Protein AF-A0A532CXR8-F1 (afdb_monomer)

Structure (mmCIF, N/CA/C/O backbone):
data_AF-A0A532CXR8-F1
#
_entry.id   AF-A0A532CXR8-F1
#
loop_
_atom_site.group_PDB
_atom_site.id
_atom_site.type_symbol
_atom_site.label_atom_id
_atom_site.label_alt_id
_atom_site.label_comp_id
_atom_site.label_asym_id
_atom_site.label_entity_id
_atom_site.label_seq_id
_atom_site.pdbx_PDB_ins_code
_atom_site.Cartn_x
_atom_site.Cartn_y
_atom_site.Cartn_z
_atom_site.occupancy
_atom_site.B_iso_or_equiv
_atom_site.auth_seq_id
_atom_site.auth_comp_id
_atom_site.auth_asym_id
_atom_site.auth_atom_id
_atom_site.pdbx_PDB_model_num
ATOM 1 N N . MET A 1 1 ? -16.259 17.378 -16.788 1.00 81.75 1 MET A N 1
ATOM 2 C CA . MET A 1 1 ? -14.872 17.497 -17.303 1.00 81.75 1 MET A CA 1
ATOM 3 C C . MET A 1 1 ? -14.613 16.271 -18.151 1.00 81.75 1 MET A C 1
ATOM 5 O O . MET A 1 1 ? -14.770 15.166 -17.649 1.00 81.75 1 MET A O 1
ATOM 9 N N . HIS A 1 2 ? -14.253 16.449 -19.417 1.00 90.25 2 HIS A N 1
ATOM 10 C CA . HIS A 1 2 ? -14.205 15.376 -20.407 1.00 90.25 2 HIS A CA 1
ATOM 11 C C . HIS A 1 2 ? -12.818 15.284 -21.037 1.00 90.25 2 HIS A C 1
ATOM 13 O 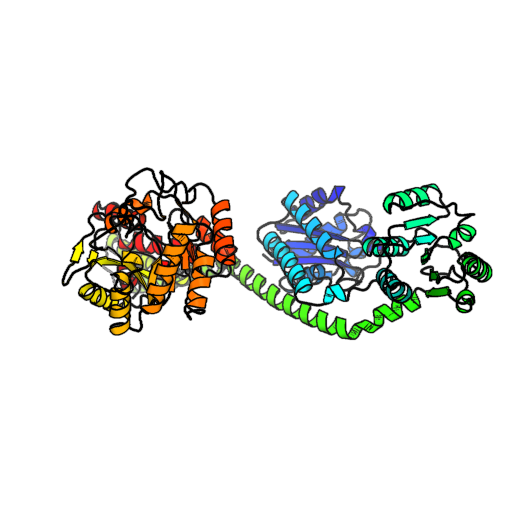O . HIS A 1 2 ? -12.171 16.301 -21.266 1.00 90.25 2 HIS A O 1
ATOM 19 N N . ILE A 1 3 ? -12.353 14.067 -21.313 1.00 95.44 3 ILE A N 1
ATOM 20 C CA . ILE A 1 3 ? -11.105 13.842 -22.049 1.00 95.44 3 ILE A CA 1
ATOM 21 C C . ILE A 1 3 ? -11.444 13.757 -23.531 1.00 95.44 3 ILE A C 1
ATOM 23 O O . ILE A 1 3 ? -12.342 13.004 -23.909 1.00 95.44 3 ILE A O 1
ATOM 27 N N . VAL A 1 4 ? -10.700 14.481 -24.358 1.00 97.00 4 VAL A N 1
ATOM 28 C CA . VAL A 1 4 ? -10.791 14.416 -25.817 1.00 97.00 4 VAL A CA 1
ATOM 29 C C . VAL A 1 4 ? -9.409 14.202 -26.419 1.00 97.00 4 VAL A C 1
ATOM 31 O O . VAL A 1 4 ? -8.397 14.628 -25.860 1.00 97.00 4 VAL A O 1
ATOM 34 N N . VAL A 1 5 ? -9.367 13.542 -27.571 1.00 97.00 5 VAL A N 1
ATOM 35 C CA . VAL A 1 5 ? -8.198 13.537 -28.452 1.00 97.00 5 VAL A CA 1
ATOM 36 C C . VAL A 1 5 ? -8.615 14.079 -29.803 1.00 97.00 5 VAL A C 1
ATOM 38 O O . VAL A 1 5 ? -9.642 13.661 -30.332 1.00 97.00 5 VAL A O 1
ATOM 41 N N . VAL A 1 6 ? -7.823 14.994 -30.352 1.00 95.19 6 VAL A N 1
ATOM 42 C CA . VAL A 1 6 ? -8.003 15.536 -31.702 1.00 95.19 6 VAL A CA 1
ATOM 43 C C . VAL A 1 6 ? -6.664 15.483 -32.409 1.00 95.19 6 VAL A C 1
ATOM 45 O O . VAL A 1 6 ? -5.645 15.903 -31.861 1.00 95.19 6 VAL A O 1
ATOM 48 N N . GLY A 1 7 ? -6.640 14.954 -33.622 1.00 92.69 7 GLY A N 1
ATOM 49 C CA . GLY A 1 7 ? -5.393 14.852 -34.355 1.00 92.69 7 GLY A CA 1
ATOM 50 C C . GLY A 1 7 ? -5.546 14.199 -35.706 1.00 92.69 7 GLY A C 1
ATOM 51 O O . GLY A 1 7 ? -6.644 13.968 -36.203 1.00 92.69 7 GLY A O 1
ATOM 52 N N . LEU A 1 8 ? -4.405 13.887 -36.300 1.00 90.62 8 LEU A N 1
ATOM 53 C CA . LEU A 1 8 ? -4.319 13.167 -37.557 1.00 90.62 8 LEU A CA 1
ATOM 54 C C . LEU A 1 8 ? -3.210 12.116 -37.500 1.00 90.62 8 LEU A C 1
ATOM 56 O O . LEU A 1 8 ? -2.293 12.173 -36.678 1.00 90.62 8 LEU A O 1
ATOM 60 N N . SER A 1 9 ? -3.300 11.115 -38.369 1.00 88.81 9 SER A N 1
ATOM 61 C CA . SER A 1 9 ? -2.325 10.026 -38.437 1.00 88.81 9 SER A CA 1
ATOM 62 C C . SER A 1 9 ? -2.045 9.623 -39.880 1.00 88.81 9 SER A C 1
ATOM 64 O O . SER A 1 9 ? -2.711 10.084 -40.803 1.00 88.81 9 SER A O 1
ATOM 66 N N . HIS A 1 10 ? -1.095 8.709 -40.081 1.00 81.25 10 HIS A N 1
ATOM 67 C CA . HIS A 1 10 ? -0.821 8.076 -41.377 1.00 81.25 10 HIS A CA 1
ATOM 68 C C . HIS A 1 10 ? -2.057 7.458 -42.049 1.00 81.25 10 HIS A C 1
ATOM 70 O O . HIS A 1 10 ? -2.032 7.233 -43.254 1.00 81.25 10 HIS A O 1
ATOM 76 N N . LYS A 1 11 ? -3.123 7.173 -41.287 1.00 83.75 11 LYS A N 1
ATOM 77 C CA . LYS A 1 11 ? -4.385 6.627 -41.802 1.00 83.75 11 LYS A CA 1
ATOM 78 C C . LYS A 1 11 ? -5.318 7.699 -42.366 1.00 83.75 11 LYS A C 1
ATOM 80 O O . LYS A 1 11 ? -6.135 7.381 -43.220 1.00 83.75 11 LYS A O 1
ATOM 85 N N . THR A 1 12 ? -5.231 8.936 -41.873 1.00 86.75 12 THR A N 1
ATOM 86 C CA . THR A 1 12 ? -6.191 10.011 -42.189 1.00 86.75 12 THR A CA 1
ATOM 87 C C . THR A 1 12 ? -5.581 11.152 -42.999 1.00 86.75 12 THR A C 1
ATOM 89 O O . THR A 1 12 ? -6.310 11.899 -43.651 1.00 86.75 12 THR A O 1
ATOM 92 N N . ALA A 1 13 ? -4.251 11.283 -42.995 1.00 82.38 13 ALA A N 1
ATOM 93 C CA . ALA A 1 13 ? -3.545 12.377 -43.645 1.00 82.38 13 ALA A CA 1
ATOM 94 C C . ALA A 1 13 ? -2.272 11.903 -44.369 1.00 82.38 13 ALA A C 1
ATOM 96 O O . ALA A 1 13 ? -1.494 11.122 -43.804 1.00 82.38 13 ALA A O 1
ATOM 97 N N . PRO A 1 14 ? -2.006 12.409 -45.587 1.00 78.12 14 PRO A N 1
ATOM 98 C CA . PRO A 1 14 ? -0.758 12.145 -46.289 1.00 78.12 14 PRO A CA 1
ATOM 99 C C . PRO A 1 14 ? 0.406 12.898 -45.614 1.00 78.12 14 PRO A C 1
ATOM 101 O O . PRO A 1 14 ? 0.198 13.769 -44.765 1.00 78.12 14 PRO A O 1
ATOM 104 N N . VAL A 1 15 ? 1.652 12.520 -45.909 1.00 72.88 15 VAL A N 1
ATOM 105 C CA . VAL A 1 15 ? 2.837 13.024 -45.182 1.00 72.88 15 VAL A CA 1
ATOM 106 C C . VAL A 1 15 ? 2.990 14.548 -45.281 1.00 72.88 15 VAL A C 1
ATOM 108 O O . VAL A 1 15 ? 3.303 15.191 -44.286 1.00 72.88 15 VAL A O 1
ATOM 111 N N . GLU A 1 16 ? 2.615 15.136 -46.414 1.00 76.12 16 GLU A N 1
ATOM 112 C CA . GLU A 1 16 ? 2.706 16.566 -46.720 1.00 76.12 16 GLU A CA 1
ATOM 113 C C . GLU A 1 16 ? 1.789 17.426 -45.838 1.00 76.12 16 GLU A C 1
ATOM 115 O O . GLU A 1 16 ? 2.047 18.612 -45.638 1.00 76.12 16 GLU A O 1
ATOM 120 N N . ILE A 1 17 ? 0.700 16.847 -45.318 1.00 78.62 17 ILE A N 1
ATOM 121 C CA . ILE A 1 17 ? -0.196 17.505 -44.354 1.00 78.62 17 ILE A CA 1
ATOM 122 C C . ILE A 1 17 ? 0.319 17.307 -42.925 1.00 78.62 17 ILE A C 1
ATOM 124 O O . ILE A 1 17 ? 0.229 18.214 -42.102 1.00 78.62 17 ILE A O 1
ATOM 128 N N . ARG A 1 18 ? 0.909 16.143 -42.631 1.00 80.81 18 ARG A N 1
ATOM 129 C CA . ARG A 1 18 ? 1.425 15.802 -41.296 1.00 80.81 18 ARG A CA 1
ATOM 130 C C . ARG A 1 18 ? 2.676 16.588 -40.933 1.00 80.81 18 ARG A C 1
ATOM 132 O O . ARG A 1 18 ? 2.761 17.098 -39.823 1.00 80.81 18 ARG A O 1
ATOM 139 N N . GLU A 1 19 ? 3.606 16.739 -41.871 1.00 74.06 19 GLU A N 1
ATOM 140 C CA . GLU A 1 19 ? 4.826 17.534 -41.685 1.00 74.06 19 GLU A CA 1
ATOM 141 C C . GLU A 1 19 ? 4.512 19.005 -41.403 1.00 74.06 19 GLU A C 1
ATOM 143 O O . GLU A 1 19 ? 5.186 19.636 -40.595 1.00 74.06 19 GLU A O 1
ATOM 148 N N . LYS A 1 20 ? 3.441 19.535 -42.005 1.00 77.88 20 LYS A N 1
ATOM 149 C CA . LYS A 1 20 ? 2.978 20.907 -41.761 1.00 77.88 20 LYS A CA 1
ATOM 150 C C . LYS A 1 20 ? 2.372 21.121 -40.378 1.00 77.88 20 LYS A C 1
ATOM 152 O O . LYS A 1 20 ? 2.232 22.268 -39.988 1.00 77.88 20 LYS A O 1
ATOM 157 N N . LEU A 1 21 ? 1.981 20.061 -39.671 1.00 77.00 21 LEU A N 1
ATOM 158 C CA . LEU A 1 21 ? 1.462 20.126 -38.301 1.00 77.00 21 LEU A CA 1
ATOM 159 C C . LEU A 1 21 ? 2.480 19.667 -37.254 1.00 77.00 21 LEU A C 1
ATOM 161 O O . LEU A 1 21 ? 2.204 19.741 -36.057 1.00 77.00 21 LEU A O 1
ATOM 165 N N . ALA A 1 22 ? 3.641 19.173 -37.680 1.00 77.81 22 ALA A N 1
ATOM 166 C CA . ALA A 1 22 ? 4.676 18.727 -36.768 1.00 77.81 22 ALA A CA 1
ATOM 167 C C . ALA A 1 22 ? 5.265 19.933 -36.023 1.00 77.81 22 ALA A C 1
ATOM 169 O O . ALA A 1 22 ? 5.953 20.772 -36.603 1.00 77.81 22 ALA A O 1
ATOM 170 N N . ILE A 1 23 ? 5.017 20.008 -34.714 1.00 77.75 23 ILE A N 1
ATOM 171 C CA . ILE A 1 23 ? 5.570 21.069 -33.869 1.00 77.75 23 ILE A CA 1
ATOM 172 C C . ILE A 1 23 ? 6.999 20.682 -33.452 1.00 77.75 23 ILE A C 1
ATOM 174 O O . ILE A 1 23 ? 7.178 19.607 -32.867 1.00 77.75 23 ILE A O 1
ATOM 178 N N . PRO A 1 24 ? 8.019 21.522 -33.726 1.00 75.50 24 PRO A N 1
ATOM 179 C CA . PRO A 1 24 ? 9.385 21.278 -33.275 1.00 75.50 24 PRO A CA 1
ATOM 180 C C . PRO A 1 24 ? 9.477 21.280 -31.748 1.00 75.50 24 PRO A C 1
ATOM 182 O O . PRO A 1 24 ? 8.824 22.084 -31.082 1.00 75.50 24 PRO A O 1
ATOM 185 N N . GLU A 1 25 ? 10.363 20.454 -31.194 1.00 73.31 25 GLU A N 1
ATOM 186 C CA . GLU A 1 25 ? 10.577 20.342 -29.744 1.00 73.31 25 GLU A CA 1
ATOM 187 C C . GLU A 1 25 ? 10.901 21.697 -29.085 1.00 73.31 25 GLU A C 1
ATOM 189 O O . GLU A 1 25 ? 10.373 22.023 -28.023 1.00 73.31 25 GLU A O 1
ATOM 194 N N . SER A 1 26 ? 11.660 22.557 -29.774 1.00 77.12 26 SER A N 1
ATOM 195 C CA . SER A 1 26 ? 12.017 23.905 -29.307 1.00 77.12 26 SER A CA 1
ATOM 196 C C . SER A 1 26 ? 10.825 24.848 -29.100 1.00 77.12 26 SER A C 1
ATOM 198 O O . SER A 1 26 ? 10.947 25.823 -28.362 1.00 77.12 26 SER A O 1
ATOM 200 N N . ARG A 1 27 ? 9.674 24.576 -29.730 1.00 82.88 27 ARG A N 1
ATOM 201 C CA . ARG A 1 27 ? 8.439 25.375 -29.611 1.00 82.88 27 ARG A CA 1
ATOM 202 C C . ARG A 1 27 ? 7.329 24.669 -28.835 1.00 82.88 27 ARG A C 1
ATOM 204 O O . ARG A 1 27 ? 6.236 25.214 -28.694 1.00 82.88 27 ARG A O 1
ATOM 211 N N . MET A 1 28 ? 7.603 23.481 -28.299 1.00 83.00 28 MET A N 1
ATOM 212 C CA . MET A 1 28 ? 6.600 22.647 -27.640 1.00 83.00 28 MET A CA 1
ATOM 213 C C . MET A 1 28 ? 5.997 23.326 -26.400 1.00 83.00 28 MET A C 1
ATOM 215 O O . MET A 1 28 ? 4.785 23.292 -26.196 1.00 83.00 28 MET A O 1
ATOM 219 N N . GLY A 1 29 ? 6.820 24.018 -25.605 1.00 82.69 29 GLY A N 1
ATOM 220 C CA . GLY A 1 29 ? 6.359 24.735 -24.413 1.00 82.69 29 GLY A CA 1
ATOM 221 C C . GLY A 1 29 ? 5.439 25.925 -24.699 1.00 82.69 29 GLY A C 1
ATOM 222 O O . GLY A 1 29 ? 4.454 26.135 -23.986 1.00 82.69 29 GLY A O 1
ATOM 223 N N . GLU A 1 30 ? 5.728 26.681 -25.763 1.00 86.69 30 GLU A N 1
ATOM 224 C CA . GLU A 1 30 ? 4.873 27.777 -26.243 1.00 86.69 30 GLU A CA 1
ATOM 225 C C . GLU A 1 30 ? 3.529 27.219 -26.727 1.00 86.69 30 GLU A C 1
ATOM 227 O O . GLU A 1 30 ? 2.470 27.715 -26.342 1.00 86.69 30 GLU A O 1
ATOM 232 N N . ALA A 1 31 ? 3.574 26.139 -27.513 1.00 88.94 31 ALA A N 1
ATOM 233 C CA . ALA A 1 31 ? 2.390 25.487 -28.054 1.00 88.94 31 ALA A CA 1
ATOM 234 C C . ALA A 1 31 ? 1.461 24.966 -26.945 1.00 88.94 31 ALA A C 1
ATOM 236 O O . ALA A 1 31 ? 0.261 25.228 -26.982 1.00 88.94 31 ALA A O 1
ATOM 237 N N . LEU A 1 32 ? 2.005 24.300 -25.924 1.00 91.56 32 LEU A N 1
ATOM 238 C CA . LEU A 1 32 ? 1.231 23.807 -24.781 1.00 91.56 32 LEU A CA 1
ATOM 239 C C . LEU A 1 32 ? 0.629 24.941 -23.939 1.00 91.56 32 LEU A C 1
ATOM 241 O O . LEU A 1 32 ? -0.543 24.878 -23.573 1.00 91.56 32 LEU A O 1
ATOM 245 N N . SER A 1 33 ? 1.397 26.004 -23.679 1.00 88.62 33 SER A N 1
ATOM 246 C CA . SER A 1 33 ? 0.888 27.175 -22.947 1.00 88.62 33 SER A CA 1
ATOM 247 C C . SER A 1 33 ? -0.263 27.848 -23.695 1.00 88.62 33 SER A C 1
ATOM 249 O O . SER A 1 33 ? -1.246 28.266 -23.086 1.00 88.62 33 SER A O 1
ATOM 251 N N . ARG A 1 34 ? -0.159 27.920 -25.027 1.00 90.62 34 ARG A N 1
ATOM 252 C CA . ARG A 1 34 ? -1.209 28.462 -25.888 1.00 90.62 34 ARG A CA 1
ATOM 253 C C . ARG A 1 34 ? -2.430 27.549 -25.941 1.00 90.62 34 ARG A C 1
ATOM 255 O O . ARG A 1 34 ? -3.539 28.047 -25.875 1.00 90.62 34 ARG A O 1
ATOM 262 N N . LEU A 1 35 ? -2.258 26.230 -26.014 1.00 92.25 35 LEU A N 1
ATOM 263 C CA . LEU A 1 35 ? -3.375 25.281 -25.962 1.00 92.25 35 LEU A CA 1
ATOM 264 C C . LEU A 1 35 ? -4.211 25.477 -24.685 1.00 92.25 35 LEU A C 1
ATOM 266 O O . LEU A 1 35 ? -5.431 25.594 -24.756 1.00 92.25 35 LEU A O 1
ATOM 270 N N . CYS A 1 36 ? -3.552 25.582 -23.530 1.00 91.56 36 CYS A N 1
ATOM 271 C CA . CYS A 1 36 ? -4.217 25.794 -22.243 1.00 91.56 36 CYS A CA 1
ATOM 272 C C . CYS A 1 36 ? -4.773 27.218 -22.047 1.00 91.56 36 CYS A C 1
ATOM 274 O O . CYS A 1 36 ? -5.447 27.460 -21.047 1.00 91.56 36 CYS A O 1
ATOM 276 N N . SER A 1 37 ? -4.512 28.166 -22.958 1.00 91.62 37 SER A N 1
ATOM 277 C CA . SER A 1 37 ? -5.124 29.501 -22.904 1.00 91.62 37 SER A CA 1
ATOM 278 C C . SER A 1 37 ? -6.480 29.576 -23.613 1.00 91.62 37 SER A C 1
ATOM 280 O O . SER A 1 37 ? -7.222 30.535 -23.386 1.00 91.62 37 SER A O 1
ATOM 282 N N . TYR A 1 38 ? -6.844 28.576 -24.430 1.00 90.69 38 TYR A N 1
ATOM 283 C CA . TYR A 1 38 ? -8.182 28.502 -25.018 1.00 90.69 38 TYR A CA 1
ATOM 284 C C . TYR A 1 38 ? -9.221 28.230 -23.924 1.00 90.69 38 TYR A C 1
ATOM 286 O O . TYR A 1 38 ? -9.087 27.319 -23.105 1.00 90.69 38 TYR A O 1
ATOM 294 N N . GLN A 1 39 ? -10.292 29.024 -23.922 1.00 88.25 39 GLN A N 1
ATOM 295 C CA . GLN A 1 39 ? -11.367 28.900 -22.942 1.00 88.25 39 GLN A CA 1
ATOM 296 C C . GLN A 1 39 ? -11.984 27.495 -22.983 1.00 88.25 39 GLN A C 1
ATOM 298 O O . GLN A 1 39 ? -12.391 27.023 -24.043 1.00 88.25 39 GLN A O 1
ATOM 303 N N . GLY A 1 40 ? -12.083 26.858 -21.816 1.00 86.69 40 GLY A N 1
ATOM 304 C CA . GLY A 1 40 ? -12.639 25.514 -21.670 1.00 86.69 40 GLY A CA 1
ATOM 305 C C . GLY A 1 40 ? -11.617 24.386 -21.809 1.00 86.69 40 GLY A C 1
ATOM 306 O O . GLY A 1 40 ? -11.982 23.246 -21.546 1.00 86.69 40 GLY A O 1
ATOM 307 N N . VAL A 1 41 ? -10.354 24.670 -22.160 1.00 94.75 41 VAL A N 1
ATOM 308 C CA . VAL A 1 41 ? -9.248 23.696 -22.143 1.00 94.75 41 VAL A CA 1
ATOM 309 C C . VAL A 1 41 ? -8.492 23.820 -20.819 1.00 94.75 41 VAL A C 1
ATOM 311 O O . VAL A 1 41 ? -7.968 24.878 -20.483 1.00 94.75 41 VAL A O 1
ATOM 314 N N . ARG A 1 42 ? -8.451 22.741 -20.035 1.00 91.81 42 ARG A N 1
ATOM 315 C CA . ARG A 1 42 ? -7.907 22.726 -18.663 1.00 91.81 42 ARG A CA 1
ATOM 316 C C . ARG A 1 42 ? -6.540 22.063 -18.576 1.00 91.81 42 ARG A C 1
ATOM 318 O O . ARG A 1 42 ? -5.698 22.492 -17.796 1.00 91.81 42 ARG A O 1
ATOM 325 N N . GLU A 1 43 ? -6.344 21.008 -19.355 1.00 96.12 43 GLU A N 1
ATOM 326 C CA . GLU A 1 43 ? -5.108 20.230 -19.409 1.00 96.12 43 GLU A CA 1
ATOM 327 C C . GLU A 1 43 ? -4.821 19.845 -20.867 1.00 96.12 43 GLU A C 1
ATOM 329 O O . GLU A 1 43 ? -5.767 19.664 -21.638 1.00 96.12 43 GLU A O 1
ATOM 334 N N . GLY A 1 44 ? -3.550 19.684 -21.242 1.00 95.88 44 GLY A N 1
ATOM 335 C CA . GLY A 1 44 ? -3.137 19.340 -22.600 1.00 95.88 44 GLY A CA 1
ATOM 336 C C . GLY A 1 44 ? -1.811 18.577 -22.682 1.00 95.88 44 GLY A C 1
ATOM 337 O O . GLY A 1 44 ? -0.857 18.876 -21.966 1.00 95.88 44 GLY A O 1
ATOM 338 N N . VAL A 1 45 ? -1.742 17.608 -23.594 1.00 97.00 45 VAL A N 1
ATOM 339 C CA . VAL A 1 45 ? -0.517 16.926 -24.037 1.00 97.00 45 VAL A CA 1
ATOM 340 C C . VAL A 1 45 ? -0.495 16.908 -25.561 1.00 97.00 45 VAL A C 1
ATOM 342 O O . VAL A 1 45 ? -1.492 16.546 -26.184 1.00 97.00 45 VAL A O 1
ATOM 345 N N . LEU A 1 46 ? 0.652 17.245 -26.156 1.00 93.88 46 LEU A N 1
ATOM 346 C CA . LEU A 1 46 ? 0.866 17.167 -27.598 1.00 93.88 46 LEU A CA 1
ATOM 347 C C . LEU A 1 46 ? 1.805 16.007 -27.944 1.00 93.88 46 LEU A C 1
ATOM 349 O O . LEU A 1 46 ? 2.952 15.986 -27.507 1.00 93.88 46 LEU A O 1
ATOM 353 N N . LEU A 1 47 ? 1.336 15.072 -28.767 1.00 92.25 47 LEU A N 1
ATOM 354 C CA . LEU A 1 47 ? 2.134 13.986 -29.326 1.00 92.25 47 LEU A CA 1
ATOM 355 C C . LEU A 1 47 ? 2.420 14.273 -30.802 1.00 92.25 47 LEU A C 1
ATOM 357 O O . LEU A 1 47 ? 1.532 14.158 -31.643 1.00 92.25 47 LEU A O 1
ATOM 361 N N . SER A 1 48 ? 3.667 14.616 -31.116 1.00 87.62 48 SER A N 1
ATOM 362 C CA . SER A 1 48 ? 4.134 14.879 -32.481 1.00 87.62 48 SER A CA 1
ATOM 363 C C . SER A 1 48 ? 5.166 13.828 -32.885 1.00 87.62 48 SER A C 1
ATOM 365 O O . SER A 1 48 ? 6.210 13.686 -32.253 1.00 87.62 48 SER A O 1
ATOM 367 N N . THR A 1 49 ? 4.869 13.054 -33.925 1.00 84.94 49 THR A N 1
ATOM 368 C CA . THR A 1 49 ? 5.741 11.999 -34.460 1.00 84.94 49 THR A CA 1
ATOM 369 C C . THR A 1 49 ? 5.717 12.037 -35.989 1.00 84.94 49 THR A C 1
ATOM 371 O O . THR A 1 49 ? 4.843 12.659 -36.588 1.00 84.94 49 THR A O 1
ATOM 374 N N . CYS A 1 50 ? 6.595 11.279 -36.649 1.00 76.06 50 CYS A N 1
ATOM 375 C CA . CYS A 1 50 ? 6.539 11.109 -38.107 1.00 76.06 50 CYS A CA 1
ATOM 376 C C . CYS A 1 50 ? 5.221 10.480 -38.607 1.00 76.06 50 CYS A C 1
ATOM 378 O O . CYS A 1 50 ? 4.878 10.604 -39.782 1.00 76.06 50 CYS A O 1
ATOM 380 N N . ASN A 1 51 ? 4.471 9.800 -37.729 1.00 78.12 51 ASN A N 1
ATOM 381 C CA . ASN A 1 51 ? 3.273 9.056 -38.100 1.00 78.12 51 ASN A CA 1
ATOM 382 C C . ASN A 1 51 ? 1.956 9.693 -37.655 1.00 78.12 51 ASN A C 1
ATOM 384 O O . ASN A 1 51 ? 0.914 9.326 -38.205 1.00 78.12 51 ASN A O 1
ATOM 388 N N . ARG A 1 52 ? 1.982 10.622 -36.698 1.00 89.06 52 ARG A N 1
ATOM 389 C CA . ARG A 1 52 ? 0.794 11.251 -36.109 1.00 89.06 52 ARG A CA 1
ATOM 390 C C . ARG A 1 52 ? 1.130 12.567 -35.420 1.00 89.06 52 ARG A C 1
ATOM 392 O O . ARG A 1 52 ? 2.222 12.701 -34.870 1.00 89.06 52 ARG A O 1
ATOM 399 N N . VAL A 1 53 ? 0.153 13.467 -35.416 1.00 90.75 53 VAL A N 1
ATOM 400 C CA . VAL A 1 53 ? 0.121 14.676 -34.589 1.00 90.75 53 VAL A CA 1
ATOM 401 C C . VAL A 1 53 ? -1.211 14.670 -33.850 1.00 90.75 53 VAL A C 1
ATOM 403 O O . VAL A 1 53 ? -2.263 14.675 -34.489 1.00 90.75 53 VAL A O 1
ATOM 406 N N . GLU A 1 54 ? -1.170 14.602 -32.524 1.00 94.50 54 GLU A N 1
ATOM 407 C CA . GLU A 1 54 ? -2.349 14.464 -31.665 1.00 94.50 54 GLU A CA 1
ATOM 408 C C . GLU A 1 54 ? -2.276 15.399 -30.465 1.00 94.50 54 GLU A C 1
ATOM 410 O O . GLU A 1 54 ? -1.229 15.541 -29.834 1.00 94.50 54 GLU A O 1
ATOM 415 N N . VAL A 1 55 ? -3.420 15.975 -30.113 1.00 95.88 55 VAL A N 1
ATOM 416 C CA . VAL A 1 55 ? -3.633 16.720 -28.877 1.00 95.88 55 VAL A CA 1
ATOM 417 C C . VAL A 1 55 ? -4.568 15.907 -27.995 1.00 95.88 55 VAL A C 1
ATOM 419 O O . VAL A 1 55 ? -5.716 15.674 -28.369 1.00 95.88 55 VAL A O 1
ATOM 422 N N . TYR A 1 56 ? -4.097 15.516 -26.816 1.00 97.56 56 TYR A N 1
ATOM 423 C CA . TYR A 1 56 ? -4.936 14.980 -25.746 1.00 97.56 56 TYR A CA 1
ATOM 424 C C . TYR A 1 56 ? -5.252 16.110 -24.778 1.00 97.56 56 TYR A C 1
ATOM 426 O O . TYR A 1 56 ? -4.330 16.701 -24.219 1.00 97.56 56 TYR A O 1
ATOM 434 N N . ALA A 1 57 ? -6.530 16.412 -24.571 1.00 97.06 57 ALA A N 1
ATOM 435 C CA . ALA A 1 57 ? -6.954 17.533 -23.745 1.00 97.06 57 ALA A CA 1
ATOM 436 C C . ALA A 1 57 ? -8.054 17.143 -22.757 1.00 97.06 57 ALA A C 1
ATOM 438 O O . ALA A 1 57 ? -8.850 16.237 -23.007 1.00 97.06 57 ALA A O 1
ATOM 439 N N . VAL A 1 58 ? -8.105 17.862 -21.636 1.00 96.12 58 VAL A N 1
ATOM 440 C CA . VAL A 1 58 ? -9.251 17.853 -20.720 1.00 96.12 58 VAL A CA 1
ATOM 441 C C . VAL A 1 58 ? -10.028 19.134 -20.937 1.00 96.12 58 VAL A C 1
ATOM 443 O O . VAL A 1 58 ? -9.470 20.224 -20.799 1.00 96.12 58 VAL A O 1
ATOM 446 N N . VAL A 1 59 ? -11.306 18.987 -21.260 1.00 94.81 59 VAL A N 1
ATOM 447 C CA . VAL A 1 59 ? -12.197 20.088 -21.608 1.00 94.81 59 VAL A CA 1
ATOM 448 C C . VAL A 1 59 ? -13.415 20.139 -20.692 1.00 94.81 59 VAL A C 1
ATOM 450 O O . VAL A 1 59 ? -13.858 19.116 -20.158 1.00 94.81 59 VAL A O 1
ATOM 453 N N . ASP A 1 60 ? -13.950 21.336 -20.477 1.00 88.06 60 ASP A N 1
ATOM 454 C CA . ASP A 1 60 ? -15.149 21.524 -19.655 1.00 88.06 60 ASP A CA 1
ATOM 455 C C . ASP A 1 60 ? -16.394 20.948 -20.351 1.00 88.06 60 ASP A C 1
ATOM 457 O O . ASP A 1 60 ? -17.180 20.243 -19.718 1.00 88.06 60 ASP A O 1
ATOM 461 N N . GLU A 1 61 ? -16.507 21.167 -21.662 1.00 90.88 61 GLU A N 1
ATOM 462 C CA . GLU A 1 61 ? -17.579 20.690 -22.538 1.00 90.88 61 GLU A CA 1
ATOM 463 C C . GLU A 1 61 ? -16.972 20.146 -23.843 1.00 90.88 61 GLU A C 1
ATOM 465 O O . GLU A 1 61 ? -15.983 20.670 -24.355 1.00 90.88 61 GLU A O 1
ATOM 470 N N . ILE A 1 62 ? -17.541 19.056 -24.358 1.00 89.00 62 ILE A N 1
ATOM 471 C CA . ILE A 1 62 ? -16.953 18.256 -25.440 1.00 89.00 62 ILE A CA 1
ATOM 472 C C . ILE A 1 62 ? -16.943 19.007 -26.774 1.00 89.00 62 ILE A C 1
ATOM 474 O O . ILE A 1 62 ? -15.879 19.157 -27.371 1.00 89.00 62 ILE A O 1
ATOM 478 N N . GLU A 1 63 ? -18.105 19.455 -27.261 1.00 87.81 63 GLU A N 1
ATOM 479 C CA . GLU A 1 63 ? -18.226 20.029 -28.612 1.00 87.81 63 GLU A CA 1
ATOM 480 C C . GLU A 1 63 ? -17.432 21.330 -28.746 1.00 87.81 63 GLU A C 1
ATOM 482 O O . GLU A 1 63 ? -16.677 21.518 -29.703 1.00 87.81 63 GLU A O 1
ATOM 487 N N . SER A 1 64 ? -17.548 22.210 -27.748 1.00 88.19 64 SER A N 1
ATOM 488 C CA . SER A 1 64 ? -16.767 23.441 -27.696 1.00 88.19 64 SER A CA 1
ATOM 489 C C . SER A 1 64 ? -15.277 23.134 -27.537 1.00 88.19 64 SER A C 1
ATOM 491 O O . SER A 1 64 ? -14.465 23.701 -28.265 1.00 88.19 64 SER A O 1
ATOM 493 N N . GLY A 1 65 ? -14.906 22.179 -26.680 1.00 88.25 65 GLY A N 1
ATOM 494 C CA . GLY A 1 65 ? -13.531 21.715 -26.509 1.00 88.25 65 GLY A CA 1
ATOM 495 C C . GLY A 1 65 ? -12.888 21.190 -27.796 1.00 88.25 65 GLY A C 1
ATOM 496 O O . GLY A 1 65 ? -11.766 21.578 -28.116 1.00 88.25 65 GLY A O 1
ATOM 497 N N . TYR A 1 66 ? -13.604 20.368 -28.570 1.00 90.25 66 TYR A N 1
ATOM 498 C CA . TYR A 1 66 ? -13.162 19.902 -29.887 1.00 90.25 66 TYR A CA 1
ATOM 499 C C . TYR A 1 66 ? -12.861 21.079 -30.824 1.00 90.25 66 TYR A C 1
ATOM 501 O O . TYR A 1 66 ? -11.759 21.151 -31.373 1.00 90.25 66 TYR A O 1
ATOM 509 N N . GLY A 1 67 ? -13.792 22.035 -30.942 1.00 88.81 67 GLY A N 1
ATOM 510 C CA . GLY A 1 67 ? -13.605 23.229 -31.769 1.00 88.81 67 GLY A CA 1
ATOM 511 C C . GLY A 1 67 ? -12.364 24.031 -31.366 1.00 88.81 67 GLY A C 1
ATOM 512 O O . GLY A 1 67 ? -11.563 24.397 -32.218 1.00 88.81 67 GLY A O 1
ATOM 513 N N . ARG A 1 68 ? -12.125 24.212 -30.059 1.00 91.19 68 ARG A N 1
ATOM 514 C CA . ARG A 1 68 ? -10.938 24.925 -29.547 1.00 91.19 68 ARG A CA 1
ATOM 515 C C . ARG A 1 68 ? -9.625 24.218 -29.865 1.00 91.19 68 ARG A C 1
ATOM 517 O O . ARG A 1 68 ? -8.640 24.874 -30.192 1.00 91.19 68 ARG A O 1
ATOM 524 N N . VAL A 1 69 ? -9.593 22.891 -29.768 1.00 91.06 69 VAL A N 1
ATOM 525 C CA . VAL A 1 69 ? -8.391 22.116 -30.106 1.00 91.06 69 VAL A CA 1
ATOM 526 C C . VAL A 1 69 ? -8.149 22.121 -31.619 1.00 91.06 69 VAL A C 1
ATOM 528 O O . VAL A 1 69 ? -7.000 22.211 -32.055 1.00 91.06 69 VAL A O 1
ATOM 531 N N . GLN A 1 70 ? -9.211 22.078 -32.425 1.00 89.25 70 GLN A N 1
ATOM 532 C CA . GLN A 1 70 ? -9.124 22.240 -33.874 1.00 89.25 70 GLN A CA 1
ATOM 533 C C . GLN A 1 70 ? -8.577 23.626 -34.253 1.00 89.25 70 GLN A C 1
ATOM 535 O O . GLN A 1 70 ? -7.642 23.704 -35.052 1.00 89.25 70 GLN A O 1
ATOM 540 N N . ASP A 1 71 ? -9.107 24.694 -33.651 1.00 88.06 71 ASP A N 1
ATOM 541 C CA . ASP A 1 71 ? -8.625 26.066 -33.847 1.00 88.06 71 ASP A CA 1
ATOM 542 C C . ASP A 1 71 ? -7.141 26.168 -33.482 1.00 88.06 71 ASP A C 1
ATOM 544 O O . ASP A 1 71 ? -6.342 26.665 -34.267 1.00 88.06 71 ASP A O 1
ATOM 548 N N . PHE A 1 72 ? -6.734 25.599 -32.343 1.00 90.06 72 PHE A N 1
ATOM 549 C CA . PHE A 1 72 ? -5.330 25.555 -31.934 1.00 90.06 72 PHE A CA 1
ATOM 550 C C . PHE A 1 72 ? -4.418 24.879 -32.973 1.00 90.06 72 PHE A C 1
ATOM 552 O O . PHE A 1 72 ? -3.313 25.373 -33.226 1.00 90.06 72 PHE A O 1
ATOM 559 N N . LEU A 1 73 ? -4.853 23.756 -33.556 1.00 86.25 73 LEU A N 1
ATOM 560 C CA . LEU A 1 73 ? -4.094 23.033 -34.581 1.00 86.25 73 LEU A CA 1
ATOM 561 C C . LEU A 1 73 ? -3.992 23.836 -35.885 1.00 86.25 73 LEU A C 1
ATOM 563 O O . LEU A 1 73 ? -2.933 23.834 -36.510 1.00 86.25 73 LEU A O 1
ATOM 567 N N . ALA A 1 74 ? -5.048 24.557 -36.271 1.00 82.88 74 ALA A N 1
ATOM 568 C CA . ALA A 1 74 ? -5.016 25.464 -37.417 1.00 82.88 74 ALA A CA 1
ATOM 569 C C . ALA A 1 74 ? -4.109 26.683 -37.148 1.00 82.88 74 ALA A C 1
ATOM 571 O O . ALA A 1 74 ? -3.216 26.989 -37.935 1.00 82.88 74 ALA A O 1
ATOM 572 N N . ASP A 1 75 ? -4.248 27.313 -35.980 1.00 78.56 75 ASP A N 1
ATOM 573 C CA . ASP A 1 75 ? -3.491 28.497 -35.554 1.00 78.56 75 ASP A CA 1
ATOM 574 C C . ASP A 1 75 ? -2.010 28.199 -35.269 1.00 78.56 75 ASP A C 1
ATOM 576 O O . ASP A 1 75 ? -1.187 29.106 -35.110 1.00 78.56 75 ASP A O 1
ATOM 580 N N . ALA A 1 76 ? -1.626 26.926 -35.132 1.00 68.12 76 ALA A N 1
ATOM 581 C CA . ALA A 1 76 ? -0.227 26.518 -34.993 1.00 68.12 76 ALA A CA 1
ATOM 582 C C . ALA A 1 76 ? 0.590 26.795 -36.257 1.00 68.12 76 ALA A C 1
ATOM 584 O O . ALA A 1 76 ? 1.800 27.008 -36.147 1.00 68.12 76 ALA A O 1
ATOM 585 N N . HIS A 1 77 ? -0.051 26.872 -37.429 1.00 64.94 77 HIS A N 1
ATOM 586 C CA . HIS A 1 77 ? 0.638 27.095 -38.694 1.00 64.94 77 HIS A CA 1
ATOM 587 C C . HIS A 1 77 ? -0.105 28.055 -39.633 1.00 64.94 77 HIS A C 1
ATOM 589 O O . HIS A 1 77 ? -1.158 27.752 -40.176 1.00 64.94 77 HIS A O 1
ATOM 595 N N . LEU A 1 78 ? 0.551 29.177 -39.950 1.00 54.47 78 LEU A N 1
ATOM 596 C CA . LEU A 1 78 ? 0.073 30.271 -40.818 1.00 54.47 78 LEU A CA 1
ATOM 597 C C . LEU A 1 78 ? -0.273 29.881 -42.277 1.00 54.47 78 LEU A C 1
ATOM 599 O O . LEU A 1 78 ? -0.683 30.738 -43.052 1.00 54.47 78 LEU A O 1
ATOM 603 N N . SER A 1 79 ? -0.049 28.630 -42.691 1.00 57.56 79 SER A N 1
ATOM 604 C CA . SER A 1 79 ? -0.112 28.173 -44.095 1.00 57.56 79 SER A CA 1
ATOM 605 C C . SER A 1 79 ? -1.194 27.123 -44.382 1.00 57.56 79 SER A C 1
ATOM 607 O O . SER A 1 79 ? -1.300 26.673 -45.525 1.00 57.56 79 SER A O 1
ATOM 609 N N . LEU A 1 80 ? -1.996 26.732 -43.385 1.00 66.38 80 LEU A N 1
ATOM 610 C CA . LEU A 1 80 ? -3.124 25.809 -43.546 1.00 66.38 80 LEU A CA 1
ATOM 611 C C . LEU A 1 80 ? -4.414 26.476 -43.061 1.00 66.38 80 LEU A C 1
ATOM 613 O O . LEU A 1 80 ? -4.497 26.929 -41.926 1.00 66.38 80 LEU A O 1
ATOM 617 N N . SER A 1 81 ? -5.429 26.528 -43.923 1.00 70.50 81 SER A N 1
ATOM 618 C CA . SER A 1 81 ? -6.770 26.966 -43.516 1.00 70.50 81 SER A CA 1
ATOM 619 C C . SER A 1 81 ? -7.507 25.845 -42.771 1.00 70.50 81 SER A C 1
ATOM 621 O O . SER A 1 81 ? -7.297 24.664 -43.055 1.00 70.50 81 SER A O 1
ATOM 623 N N . SER A 1 82 ? -8.410 26.198 -41.848 1.00 70.56 82 SER A N 1
ATOM 624 C CA . SER A 1 82 ? -9.242 25.219 -41.119 1.00 70.56 82 SER A CA 1
ATOM 625 C C . SER A 1 82 ? -10.037 24.306 -42.074 1.00 70.56 82 SER A C 1
ATOM 627 O O . SER A 1 82 ? -10.164 23.104 -41.833 1.00 70.56 82 SER A O 1
ATOM 629 N N . GLU A 1 83 ? -10.467 24.830 -43.229 1.00 75.19 83 GLU A N 1
ATOM 630 C CA . GLU A 1 83 ? -11.150 24.067 -44.287 1.00 75.19 83 GLU A CA 1
ATOM 631 C C . GLU A 1 83 ? -10.278 22.966 -44.910 1.00 75.19 83 GLU A C 1
ATOM 633 O O . GLU A 1 83 ? -10.782 21.899 -45.253 1.00 75.19 83 GLU A O 1
ATOM 638 N N . GLN A 1 84 ? -8.966 23.188 -45.025 1.00 76.50 84 GLN A N 1
ATOM 639 C CA . GLN A 1 84 ? -8.027 22.194 -45.557 1.00 76.50 84 GLN A CA 1
ATOM 640 C C . GLN A 1 84 ? -7.644 21.133 -44.524 1.00 76.50 84 GLN A C 1
ATOM 642 O O . GLN A 1 84 ? -7.234 20.038 -44.901 1.00 76.50 84 GLN A O 1
ATOM 647 N N . LEU A 1 85 ? -7.753 21.449 -43.231 1.00 80.62 85 LEU A N 1
ATOM 648 C CA . LEU A 1 85 ? -7.337 20.562 -42.150 1.00 80.62 85 LEU A CA 1
ATOM 649 C C . LEU A 1 85 ? -8.468 19.637 -41.673 1.00 80.62 85 LEU A C 1
ATOM 651 O O . LEU A 1 85 ? -8.231 18.453 -41.428 1.00 80.62 85 LEU A O 1
ATOM 655 N N . THR A 1 86 ? -9.696 20.157 -41.591 1.00 83.62 86 THR A N 1
ATOM 656 C CA . THR A 1 86 ? -10.879 19.441 -41.072 1.00 83.62 86 THR A CA 1
ATOM 657 C C . THR A 1 86 ? -11.097 18.052 -41.694 1.00 83.62 86 THR A C 1
ATOM 659 O O . THR A 1 86 ? -11.330 17.114 -40.933 1.00 83.62 86 THR A O 1
ATOM 662 N N . PRO A 1 87 ? -10.965 17.844 -43.024 1.00 87.19 87 PRO A N 1
ATOM 663 C CA . PRO A 1 87 ? -11.197 16.530 -43.637 1.00 87.19 87 PRO A CA 1
ATOM 664 C C . PRO A 1 87 ? -10.214 15.436 -43.191 1.00 87.19 87 PRO A C 1
ATOM 666 O O . PRO A 1 87 ? -10.476 14.253 -43.397 1.00 87.19 87 PRO A O 1
ATOM 669 N N . HIS A 1 88 ? -9.073 15.822 -42.616 1.00 87.81 88 HIS A N 1
ATOM 670 C CA . HIS A 1 88 ? -7.998 14.917 -42.208 1.00 87.81 88 HIS A CA 1
ATOM 671 C C . HIS A 1 88 ? -7.956 14.652 -40.700 1.00 87.81 88 HIS A C 1
ATOM 673 O O . HIS A 1 88 ? -7.259 13.727 -40.258 1.00 87.81 88 HIS A O 1
ATOM 679 N N . LEU A 1 89 ? -8.668 15.464 -39.914 1.00 90.19 89 LEU A N 1
ATOM 680 C CA . LEU A 1 89 ? -8.737 15.320 -38.468 1.00 90.19 89 LEU A CA 1
ATOM 681 C C . LEU A 1 89 ? -9.709 14.210 -38.084 1.00 90.19 89 LEU A C 1
ATOM 683 O O . LEU A 1 89 ? -10.793 14.064 -38.645 1.00 90.19 89 LEU A O 1
ATOM 687 N N . TYR A 1 90 ? -9.326 13.451 -37.070 1.00 93.44 90 TYR A N 1
ATOM 688 C CA . TYR A 1 90 ? -10.238 12.610 -36.318 1.00 93.44 90 TYR A CA 1
ATOM 689 C C . TYR A 1 90 ? -10.251 13.073 -34.868 1.00 93.44 90 TYR A C 1
ATOM 691 O O . TYR A 1 90 ? -9.296 13.683 -34.374 1.00 93.44 90 TYR A O 1
ATOM 699 N N . TRP A 1 91 ? -11.334 12.744 -34.175 1.00 94.44 91 TRP A N 1
ATOM 700 C CA . TRP A 1 91 ? -11.434 12.981 -32.750 1.00 94.44 91 TRP A CA 1
ATOM 701 C C . TRP A 1 91 ? -12.164 11.846 -32.043 1.00 94.44 91 TRP A C 1
ATOM 703 O O . TRP A 1 91 ? -12.928 11.093 -32.650 1.00 94.44 91 TRP A O 1
ATOM 713 N N . GLN A 1 92 ? -11.861 11.687 -30.761 1.00 95.62 92 GLN A N 1
ATOM 714 C CA . GLN A 1 92 ? -12.527 10.752 -29.859 1.00 95.62 92 GLN A CA 1
ATOM 715 C C . GLN A 1 92 ? -12.714 11.423 -28.500 1.00 95.62 92 GLN A C 1
ATOM 717 O O . GLN A 1 92 ? -11.970 12.336 -28.140 1.00 95.62 92 GLN A O 1
ATOM 722 N N . GLU A 1 93 ? -13.662 10.916 -27.720 1.00 94.69 93 GLU A N 1
ATOM 723 C CA . GLU A 1 93 ? -13.987 11.418 -26.385 1.00 94.69 93 GLU A CA 1
ATOM 724 C C . GLU A 1 93 ? -14.055 10.294 -25.346 1.00 94.69 93 GLU A C 1
ATOM 726 O O . GLU A 1 93 ? -14.227 9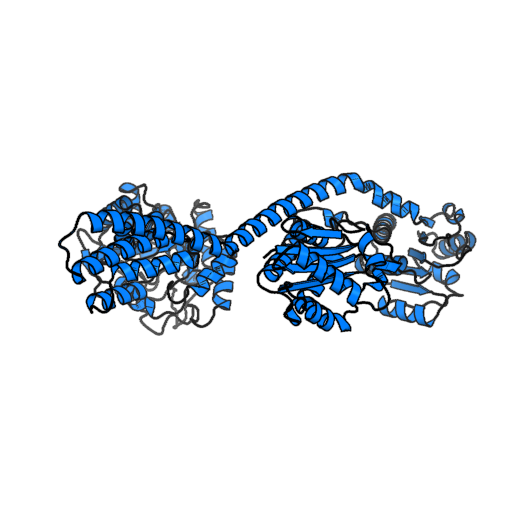.115 -25.680 1.00 94.69 93 GLU A O 1
ATOM 731 N N . GLY A 1 94 ? -13.919 10.673 -24.075 1.00 93.31 94 GLY A N 1
ATOM 732 C CA . GLY A 1 94 ? -14.111 9.799 -22.921 1.00 93.31 94 GLY A CA 1
ATOM 733 C C . GLY A 1 94 ? -13.312 8.502 -23.034 1.00 93.31 94 GLY A C 1
ATOM 734 O O . GLY A 1 94 ? -12.109 8.509 -23.302 1.00 93.31 94 GLY A O 1
ATOM 735 N N . ASP A 1 95 ? -13.996 7.372 -22.872 1.00 94.31 95 ASP A N 1
ATOM 736 C CA . ASP A 1 95 ? -13.381 6.045 -22.945 1.00 94.31 95 ASP A CA 1
ATOM 737 C C . ASP A 1 95 ? -12.689 5.773 -24.279 1.00 94.31 95 ASP A C 1
ATOM 739 O O . ASP A 1 95 ? -11.674 5.079 -24.312 1.00 94.31 95 ASP A O 1
ATOM 743 N N . ARG A 1 96 ? -13.213 6.315 -25.386 1.00 95.62 96 ARG A N 1
ATOM 744 C CA . ARG A 1 96 ? -12.613 6.120 -26.709 1.00 95.62 96 ARG A CA 1
ATOM 745 C C . ARG A 1 96 ? -11.310 6.896 -26.843 1.00 95.62 96 ARG A C 1
ATOM 747 O O . ARG A 1 96 ? -10.366 6.367 -27.419 1.00 95.62 96 ARG A O 1
ATOM 754 N N . ALA A 1 97 ? -11.225 8.095 -26.265 1.00 96.19 97 ALA A N 1
ATOM 755 C CA . ALA A 1 97 ? -9.979 8.861 -26.212 1.00 96.19 97 ALA A CA 1
ATOM 756 C C . ALA A 1 97 ? -8.915 8.160 -25.350 1.00 96.19 97 ALA A C 1
ATOM 758 O O . ALA A 1 97 ? -7.757 8.052 -25.756 1.00 96.19 97 ALA A O 1
ATOM 759 N N . ILE A 1 98 ? -9.311 7.622 -24.190 1.00 96.94 98 ILE A N 1
ATOM 760 C CA . ILE A 1 98 ? -8.411 6.869 -23.299 1.00 96.94 98 ILE A CA 1
ATOM 761 C C . ILE A 1 98 ? -7.954 5.567 -23.972 1.00 96.94 98 ILE A C 1
ATOM 763 O O . ILE A 1 98 ? -6.764 5.254 -23.981 1.00 96.94 98 ILE A O 1
ATOM 767 N N . SER A 1 99 ? -8.888 4.824 -24.570 1.00 96.81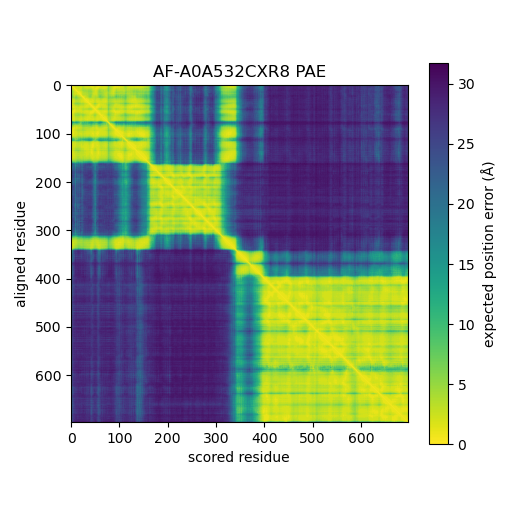 99 SER A N 1
ATOM 768 C CA . SER A 1 99 ? -8.596 3.598 -25.313 1.00 96.81 99 SER A CA 1
ATOM 769 C C . SER A 1 99 ? -7.640 3.875 -26.470 1.00 96.81 99 SER A C 1
ATOM 771 O O . SER A 1 99 ? -6.654 3.158 -26.620 1.00 96.81 99 SER A O 1
ATOM 773 N N . HIS A 1 100 ? -7.865 4.950 -27.233 1.00 96.38 100 HIS A N 1
ATOM 774 C CA . HIS A 1 100 ? -6.964 5.382 -28.302 1.00 96.38 100 HIS A CA 1
ATOM 775 C C . HIS A 1 100 ? -5.543 5.609 -27.783 1.00 96.38 100 HIS A C 1
ATOM 777 O O . HIS A 1 100 ? -4.611 4.981 -28.282 1.00 96.38 100 HIS A O 1
ATOM 783 N N . LEU A 1 101 ? -5.376 6.396 -26.716 1.00 97.06 101 LEU A N 1
ATOM 784 C CA . LEU A 1 101 ? -4.064 6.628 -26.103 1.00 97.06 101 LEU A CA 1
ATOM 785 C C . LEU A 1 101 ? -3.377 5.317 -25.696 1.00 97.06 101 LEU A C 1
ATOM 787 O O . LEU A 1 101 ? -2.188 5.126 -25.954 1.00 97.06 101 LEU A O 1
ATOM 791 N N . PHE A 1 102 ? -4.112 4.401 -25.061 1.00 97.25 102 PHE A N 1
ATOM 792 C CA . PHE A 1 102 ? -3.564 3.126 -24.593 1.00 97.25 102 PHE A CA 1
ATOM 793 C C . PHE A 1 102 ? -3.154 2.232 -25.765 1.00 97.25 102 PHE A C 1
ATOM 795 O O . PHE A 1 102 ? -2.102 1.588 -25.708 1.00 97.25 102 PHE A O 1
ATOM 802 N N . ARG A 1 103 ? -3.933 2.234 -26.853 1.00 94.69 103 ARG A N 1
ATOM 803 C CA . ARG A 1 103 ? -3.613 1.524 -28.098 1.00 94.69 103 ARG A CA 1
ATOM 804 C C . ARG A 1 103 ? -2.384 2.106 -28.782 1.00 94.69 103 ARG A C 1
ATOM 806 O O . ARG A 1 103 ? -1.506 1.340 -29.175 1.00 94.69 103 ARG A O 1
ATOM 813 N N . VAL A 1 104 ? -2.275 3.430 -28.881 1.00 92.75 104 VAL A N 1
ATOM 814 C CA . VAL A 1 104 ? -1.096 4.102 -29.450 1.00 92.75 104 VAL A CA 1
ATOM 815 C C . VAL A 1 104 ? 0.145 3.804 -28.602 1.00 92.75 104 VAL A C 1
ATOM 817 O O . VAL A 1 104 ? 1.159 3.370 -29.144 1.00 92.75 104 VAL A O 1
ATOM 820 N N . ALA A 1 105 ? 0.061 3.924 -27.272 1.00 93.69 105 ALA A N 1
ATOM 821 C CA . ALA A 1 105 ? 1.170 3.616 -26.361 1.00 93.69 105 ALA A CA 1
ATOM 822 C C . ALA A 1 105 ? 1.622 2.153 -26.427 1.00 93.69 105 ALA A C 1
ATOM 824 O O . ALA A 1 105 ? 2.820 1.863 -26.352 1.00 93.69 105 ALA A O 1
ATOM 825 N N . SER A 1 106 ? 0.673 1.240 -26.625 1.00 92.62 106 SER A N 1
ATOM 826 C CA . SER A 1 106 ? 0.925 -0.195 -26.785 1.00 92.62 106 SER A CA 1
ATOM 827 C C . SER A 1 106 ? 1.327 -0.584 -28.213 1.00 92.62 106 SER A C 1
ATOM 829 O O . SER A 1 106 ? 1.551 -1.760 -28.488 1.00 92.62 106 SER A O 1
ATOM 831 N N . SER A 1 107 ? 1.458 0.387 -29.124 1.00 88.69 107 SER A N 1
ATOM 832 C CA . SER A 1 107 ? 1.791 0.178 -30.535 1.00 88.69 107 SER A CA 1
ATOM 833 C C . SER A 1 107 ? 0.762 -0.663 -31.311 1.00 88.69 107 SER A C 1
ATOM 835 O O . SER A 1 107 ? 1.082 -1.254 -32.336 1.00 88.69 107 SER A O 1
ATOM 837 N N . LEU A 1 108 ? -0.491 -0.714 -30.847 1.00 85.69 108 LEU A N 1
ATOM 838 C CA . LEU A 1 108 ? -1.606 -1.384 -31.534 1.00 85.69 108 LEU A CA 1
ATOM 839 C C . LEU A 1 108 ? -2.154 -0.553 -32.699 1.00 85.69 108 LEU A C 1
ATOM 841 O O . LEU A 1 108 ? -2.681 -1.101 -33.662 1.00 85.69 108 LEU A O 1
ATOM 845 N N . ASP A 1 109 ? -1.997 0.770 -32.627 1.00 82.19 109 ASP A N 1
ATOM 846 C CA . ASP A 1 109 ? -2.381 1.711 -33.684 1.00 82.19 109 ASP A CA 1
ATOM 847 C C . ASP A 1 109 ? -1.162 2.237 -34.475 1.00 82.19 109 ASP A C 1
ATOM 849 O O . ASP A 1 109 ? -1.202 3.295 -35.091 1.00 82.19 109 ASP A O 1
ATOM 853 N N . SER A 1 110 ? -0.035 1.528 -34.470 1.00 75.44 110 SER A N 1
ATOM 854 C CA . SER A 1 110 ? 1.176 1.928 -35.205 1.00 75.44 110 SER A CA 1
ATOM 855 C C . SER A 1 110 ? 1.221 1.339 -36.617 1.00 75.44 110 SER A C 1
ATOM 857 O O . SER A 1 110 ? 0.625 0.300 -36.886 1.00 75.44 110 SER A O 1
ATOM 859 N N . MET A 1 111 ? 1.981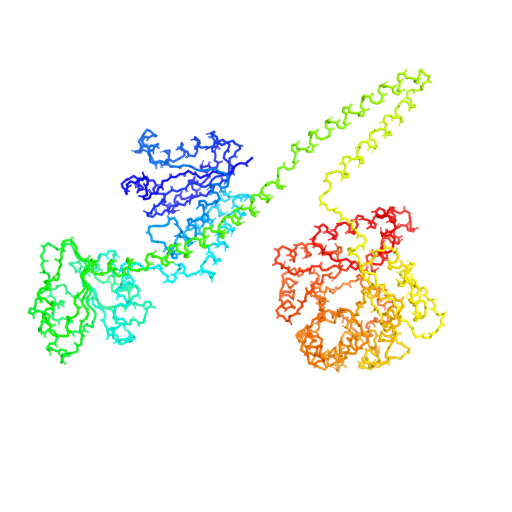 1.973 -37.520 1.00 65.81 111 MET A N 1
ATOM 860 C CA . MET A 1 111 ? 2.258 1.412 -38.853 1.00 65.81 111 MET A CA 1
ATOM 861 C C . MET A 1 111 ? 2.965 0.049 -38.750 1.00 65.81 111 MET A C 1
ATOM 863 O O . MET A 1 111 ? 2.685 -0.858 -39.531 1.00 65.81 111 MET A O 1
ATOM 867 N N . ILE A 1 112 ? 3.840 -0.108 -37.749 1.00 66.19 112 ILE A N 1
ATOM 868 C CA . ILE A 1 112 ? 4.437 -1.383 -37.348 1.00 66.19 112 ILE A CA 1
ATOM 869 C C . ILE A 1 112 ? 3.905 -1.731 -35.960 1.00 66.19 112 ILE A C 1
ATOM 871 O O . ILE A 1 112 ? 4.288 -1.123 -34.959 1.00 66.19 112 ILE A O 1
ATOM 875 N N . VAL A 1 113 ? 3.009 -2.714 -35.900 1.00 66.62 113 VAL A N 1
ATOM 876 C CA . VAL A 1 113 ? 2.425 -3.162 -34.634 1.00 66.62 113 VAL A CA 1
ATOM 877 C C . VAL A 1 113 ? 3.502 -3.778 -33.737 1.00 66.62 113 VAL A C 1
ATOM 879 O O . VAL A 1 113 ? 4.274 -4.624 -34.187 1.00 66.62 113 VAL A O 1
ATOM 882 N N . GLY A 1 114 ? 3.544 -3.349 -32.472 1.00 60.91 114 GLY A N 1
ATOM 883 C CA . GLY A 1 114 ? 4.469 -3.856 -31.447 1.00 60.91 114 GLY A CA 1
ATOM 884 C C . GLY A 1 114 ? 5.822 -3.134 -31.357 1.00 60.91 114 GLY A C 1
ATOM 885 O O . GLY A 1 114 ? 6.631 -3.462 -30.485 1.00 60.91 114 GLY A O 1
ATOM 886 N N . GLU A 1 115 ? 6.063 -2.126 -32.204 1.00 70.31 115 GLU A N 1
ATOM 887 C CA . GLU A 1 115 ? 7.289 -1.316 -32.192 1.00 70.31 115 GLU A CA 1
ATOM 888 C C . GLU A 1 115 ? 7.490 -0.562 -30.861 1.00 70.31 115 GLU A C 1
ATOM 890 O O . GLU A 1 115 ? 6.544 -0.031 -30.266 1.00 70.31 115 GLU A O 1
ATOM 895 N N . SER A 1 116 ? 8.740 -0.496 -30.385 1.00 64.25 116 SER A N 1
ATOM 896 C CA . SER A 1 116 ? 9.060 0.040 -29.058 1.00 64.25 116 SER A CA 1
ATOM 897 C C . SER A 1 116 ? 9.086 1.575 -28.977 1.00 64.25 116 SER A C 1
ATOM 899 O O . SER A 1 116 ? 8.852 2.120 -27.890 1.00 64.25 116 SER A O 1
ATOM 901 N N . GLN A 1 117 ? 9.303 2.253 -30.111 1.00 75.00 117 GLN A N 1
ATOM 902 C CA . GLN A 1 117 ? 9.611 3.684 -30.220 1.00 75.00 117 GLN A CA 1
ATOM 903 C C . GLN A 1 117 ? 8.467 4.607 -29.769 1.00 75.00 117 GLN A C 1
ATOM 905 O O . GLN A 1 117 ? 8.716 5.576 -29.052 1.00 75.00 117 GLN A O 1
ATOM 910 N N . ILE A 1 118 ? 7.213 4.279 -30.098 1.00 84.25 118 ILE A N 1
ATOM 911 C CA . ILE A 1 118 ? 6.050 5.133 -29.789 1.00 84.25 118 ILE A CA 1
ATOM 912 C C . ILE A 1 118 ? 5.836 5.345 -28.280 1.00 84.25 118 ILE A C 1
ATOM 914 O O . ILE A 1 118 ? 5.461 6.431 -27.846 1.00 84.25 118 ILE A O 1
ATOM 918 N N . LEU A 1 119 ? 6.151 4.340 -27.452 1.00 88.19 119 LEU A N 1
ATOM 919 C CA . LEU A 1 119 ? 6.080 4.481 -25.993 1.00 88.19 119 LEU A CA 1
ATOM 920 C C . LEU A 1 119 ? 7.120 5.477 -25.465 1.00 88.19 119 LEU A C 1
ATOM 922 O O . LEU A 1 119 ? 6.847 6.172 -24.491 1.00 88.19 119 LEU A O 1
ATOM 926 N N . GLY A 1 120 ? 8.308 5.527 -26.075 1.00 84.00 120 GLY A N 1
ATOM 927 C CA . GLY A 1 120 ? 9.328 6.525 -25.742 1.00 84.00 120 GLY A CA 1
ATOM 928 C C . GLY A 1 120 ? 8.825 7.933 -26.047 1.00 84.00 120 GLY A C 1
ATOM 929 O O . GLY A 1 120 ? 8.798 8.776 -25.159 1.00 84.00 120 GLY A O 1
ATOM 930 N N . GLN A 1 121 ? 8.280 8.126 -27.248 1.00 86.00 121 GLN A N 1
ATOM 931 C CA . GLN A 1 121 ? 7.735 9.412 -27.697 1.00 86.00 121 GLN A CA 1
ATOM 932 C C . GLN A 1 121 ? 6.568 9.904 -26.828 1.00 86.00 121 GLN A C 1
ATOM 934 O O . GLN A 1 121 ? 6.464 11.092 -26.546 1.00 86.00 121 GLN A O 1
ATOM 939 N N . ILE A 1 122 ? 5.703 9.004 -26.346 1.00 92.94 122 ILE A N 1
ATOM 940 C CA . ILE A 1 122 ? 4.630 9.368 -25.406 1.00 92.94 122 ILE A CA 1
ATOM 941 C C . ILE A 1 122 ? 5.180 9.789 -24.042 1.00 92.94 122 ILE A C 1
ATOM 943 O O . ILE A 1 122 ? 4.637 10.708 -23.431 1.00 92.94 122 ILE A O 1
ATOM 947 N N . LYS A 1 123 ? 6.239 9.135 -23.546 1.00 91.19 123 LYS A N 1
ATOM 948 C CA . LYS A 1 123 ? 6.890 9.547 -22.293 1.00 91.19 123 LYS A CA 1
ATOM 949 C C . LYS A 1 123 ? 7.513 10.929 -22.433 1.00 91.19 123 LYS A C 1
ATOM 951 O O . LYS A 1 123 ? 7.270 11.763 -21.574 1.00 91.19 123 LYS A O 1
ATOM 956 N N . GLU A 1 124 ? 8.234 11.172 -23.523 1.00 89.88 124 GLU A N 1
ATOM 957 C CA . GLU A 1 124 ? 8.832 12.476 -23.829 1.00 89.88 124 GLU A CA 1
ATOM 958 C C . GLU A 1 124 ? 7.749 13.561 -23.925 1.00 89.88 124 GLU A C 1
ATOM 960 O O . GLU A 1 124 ? 7.814 14.564 -23.219 1.00 89.88 124 GLU A O 1
ATOM 965 N N . ALA A 1 125 ? 6.682 13.323 -24.697 1.00 91.50 125 ALA A N 1
ATOM 966 C CA . ALA A 1 125 ? 5.544 14.240 -24.799 1.00 91.50 125 ALA A CA 1
ATOM 967 C C . ALA A 1 125 ? 4.906 14.544 -23.430 1.00 91.50 125 ALA A C 1
ATOM 969 O O . ALA A 1 125 ? 4.554 15.688 -23.134 1.00 91.50 125 ALA A O 1
ATOM 970 N N . PHE A 1 126 ? 4.777 13.529 -22.571 1.00 96.00 126 PHE A N 1
ATOM 971 C CA . PHE A 1 126 ? 4.251 13.694 -21.220 1.00 96.00 126 PHE A CA 1
ATOM 972 C C . PHE A 1 126 ? 5.198 14.483 -20.305 1.00 96.00 126 PHE A C 1
ATOM 974 O O . PHE A 1 126 ? 4.745 15.358 -19.569 1.00 96.00 126 PHE A O 1
ATOM 981 N N . GLU A 1 127 ? 6.501 14.210 -20.352 1.00 92.75 127 GLU A N 1
ATOM 982 C CA . GLU A 1 127 ? 7.525 14.917 -19.572 1.00 92.75 127 GLU A CA 1
ATOM 983 C C . GLU A 1 127 ? 7.619 16.395 -19.958 1.00 92.75 127 GLU A C 1
ATOM 985 O O . GLU A 1 127 ? 7.705 17.262 -19.080 1.00 92.75 127 GLU A O 1
ATOM 990 N N . VAL A 1 128 ? 7.515 16.703 -21.253 1.00 90.50 128 VAL A N 1
ATOM 991 C CA . VAL A 1 128 ? 7.458 18.086 -21.738 1.00 90.50 128 VAL A CA 1
ATOM 992 C C . VAL A 1 128 ? 6.192 18.778 -21.221 1.00 90.50 128 VAL A C 1
ATOM 994 O O . VAL A 1 128 ? 6.271 19.881 -20.675 1.00 90.50 128 VAL A O 1
ATOM 997 N N . ALA A 1 129 ? 5.032 18.120 -21.293 1.00 93.56 129 ALA A N 1
ATOM 998 C CA . ALA A 1 129 ? 3.780 18.678 -20.780 1.00 93.56 129 ALA A CA 1
ATOM 999 C C . ALA A 1 129 ? 3.798 18.915 -19.257 1.00 93.56 129 ALA A C 1
ATOM 1001 O O . ALA A 1 129 ? 3.310 19.945 -18.786 1.00 93.56 129 ALA A O 1
ATOM 1002 N N . LEU A 1 130 ? 4.437 18.021 -18.495 1.00 90.31 130 LEU A N 1
ATOM 1003 C CA . LEU A 1 130 ? 4.680 18.184 -17.058 1.00 90.31 130 LEU A CA 1
ATOM 1004 C C . LEU A 1 130 ? 5.595 19.376 -16.760 1.00 90.31 130 LEU A C 1
ATOM 1006 O O . LEU A 1 130 ? 5.278 20.195 -15.896 1.00 90.31 130 LEU A O 1
ATOM 1010 N N . THR A 1 131 ? 6.708 19.493 -17.488 1.00 89.94 131 THR A N 1
ATOM 1011 C CA . THR A 1 131 ? 7.688 20.582 -17.325 1.00 89.94 131 THR A CA 1
ATOM 1012 C C . THR A 1 131 ? 7.044 21.949 -17.535 1.00 89.94 131 THR A C 1
ATOM 1014 O O . THR A 1 131 ? 7.310 22.890 -16.786 1.00 89.94 131 THR A O 1
ATOM 1017 N N . HIS A 1 132 ? 6.129 22.042 -18.501 1.00 89.56 132 HIS A N 1
ATOM 1018 C CA . HIS A 1 132 ? 5.388 23.264 -18.806 1.00 89.56 132 HIS A CA 1
ATOM 1019 C C . HIS A 1 132 ? 4.077 23.427 -18.021 1.00 89.56 132 HIS A C 1
ATOM 1021 O O . HIS A 1 132 ? 3.341 24.375 -18.277 1.00 89.56 132 HIS A O 1
ATOM 1027 N N . LYS A 1 133 ? 3.790 22.553 -17.043 1.00 90.56 133 LYS A N 1
ATOM 1028 C CA . LYS A 1 133 ? 2.568 22.586 -16.212 1.00 90.56 133 LYS A CA 1
ATOM 1029 C C . LYS A 1 133 ? 1.267 22.590 -17.029 1.00 90.56 133 LYS A C 1
ATOM 1031 O O . LYS A 1 133 ? 0.267 23.157 -16.597 1.00 90.56 133 LYS A O 1
ATOM 1036 N N . ALA A 1 134 ? 1.283 21.950 -18.195 1.00 91.69 134 ALA A N 1
ATOM 1037 C CA . ALA A 1 134 ? 0.123 21.833 -19.073 1.00 91.69 134 ALA A CA 1
ATOM 1038 C C . ALA A 1 134 ? -0.797 20.663 -18.680 1.00 91.69 134 ALA A C 1
ATOM 1040 O O . ALA A 1 134 ? -1.923 20.581 -19.157 1.00 91.69 134 ALA A O 1
ATOM 1041 N N . THR A 1 135 ? -0.354 19.760 -17.798 1.00 94.75 135 THR A N 1
ATOM 1042 C CA . THR A 1 135 ? -1.157 18.637 -17.291 1.00 94.75 135 THR A CA 1
ATOM 1043 C C . THR A 1 135 ? -1.593 18.836 -15.842 1.00 94.75 135 THR A C 1
ATOM 1045 O O . THR A 1 135 ? -0.886 19.432 -15.027 1.00 94.75 135 THR A O 1
ATOM 1048 N N . GLY A 1 136 ? -2.754 18.282 -15.497 1.00 87.00 136 GLY A N 1
ATOM 1049 C CA . GLY A 1 136 ? -3.339 18.310 -14.158 1.00 87.00 136 GLY A CA 1
ATOM 1050 C C . GLY A 1 136 ? -3.655 16.903 -13.655 1.00 87.00 136 GLY A C 1
ATOM 1051 O O . GLY A 1 136 ? -2.984 15.933 -14.006 1.00 87.00 136 GLY A O 1
ATOM 1052 N N . ILE A 1 137 ? -4.640 16.772 -12.768 1.00 86.19 137 ILE A N 1
ATOM 1053 C CA . ILE A 1 137 ? -4.938 15.506 -12.077 1.00 86.19 137 ILE A CA 1
ATOM 1054 C C . ILE A 1 137 ? -5.335 14.414 -13.081 1.00 86.19 137 ILE A C 1
ATOM 1056 O O . ILE A 1 137 ? -4.913 13.262 -12.933 1.00 86.19 137 ILE A O 1
ATOM 1060 N N . ILE A 1 138 ? -6.107 14.773 -14.110 1.00 91.62 138 ILE A N 1
ATOM 1061 C CA . ILE A 1 138 ? -6.712 13.814 -15.034 1.00 91.62 138 ILE A CA 1
ATOM 1062 C C . ILE A 1 138 ? -5.669 13.280 -16.019 1.00 91.62 138 ILE A C 1
ATOM 1064 O O . ILE A 1 138 ? -5.404 12.073 -16.019 1.00 91.62 138 ILE A O 1
ATOM 1068 N N . LEU A 1 139 ? -5.006 14.139 -16.801 1.00 95.06 139 LEU A N 1
ATOM 1069 C CA . LEU A 1 139 ? -3.988 13.695 -17.756 1.00 95.06 139 LEU A CA 1
ATOM 1070 C C . LEU A 1 139 ? -2.772 13.097 -17.047 1.00 95.06 139 LEU A C 1
ATOM 1072 O O . LEU A 1 139 ? -2.221 12.121 -17.548 1.00 95.06 139 LEU A O 1
ATOM 1076 N N . ASN A 1 140 ? -2.395 13.555 -15.844 1.00 92.06 140 ASN A N 1
ATOM 1077 C CA . ASN A 1 140 ? -1.306 12.906 -15.103 1.00 92.06 140 ASN A CA 1
ATOM 1078 C C . ASN A 1 140 ? -1.622 11.446 -14.765 1.00 92.06 140 ASN A C 1
ATOM 1080 O O . ASN A 1 140 ? -0.740 10.589 -14.866 1.00 92.06 140 ASN A O 1
ATOM 1084 N N . LYS A 1 141 ? -2.859 11.143 -14.355 1.00 90.50 141 LYS A N 1
ATOM 1085 C CA . LYS A 1 141 ? -3.280 9.768 -14.062 1.00 90.50 141 LYS A CA 1
ATOM 1086 C C . LYS A 1 141 ? -3.370 8.942 -15.345 1.00 90.50 141 LYS A C 1
ATOM 1088 O O . LYS A 1 141 ? -2.821 7.840 -15.390 1.00 90.50 141 LYS A O 1
ATOM 1093 N N . VAL A 1 142 ? -4.020 9.479 -16.377 1.00 94.44 142 VAL A N 1
ATOM 1094 C CA . VAL A 1 142 ? -4.281 8.787 -17.648 1.00 94.44 142 VAL A CA 1
ATOM 1095 C C . VAL A 1 142 ? -2.984 8.491 -18.405 1.00 94.44 142 VAL A C 1
ATOM 1097 O O . VAL A 1 142 ? -2.781 7.353 -18.819 1.00 94.44 142 VAL A O 1
ATOM 1100 N N . MET A 1 143 ? -2.053 9.445 -18.502 1.00 96.12 143 MET A N 1
ATOM 1101 C CA . MET A 1 143 ? -0.761 9.256 -19.182 1.00 96.12 143 MET A CA 1
ATOM 1102 C C . MET A 1 143 ? 0.134 8.245 -18.453 1.00 96.12 143 MET A C 1
ATOM 1104 O O . MET A 1 143 ? 0.696 7.342 -19.075 1.00 96.12 143 MET A O 1
ATOM 1108 N N . LYS A 1 144 ? 0.221 8.319 -17.115 1.00 94.44 144 LYS A N 1
ATOM 1109 C CA . LYS A 1 144 ? 0.949 7.313 -16.316 1.00 94.44 144 LYS A CA 1
ATOM 1110 C C . LYS A 1 144 ? 0.348 5.922 -16.488 1.00 94.44 144 LYS A C 1
ATOM 1112 O O . LYS A 1 144 ? 1.089 4.943 -16.606 1.00 94.44 144 LYS A O 1
ATOM 1117 N N . LYS A 1 145 ? -0.985 5.834 -16.526 1.00 94.62 145 LYS A N 1
ATOM 1118 C CA . LYS A 1 145 ? -1.677 4.571 -16.767 1.00 94.62 145 LYS A CA 1
ATOM 1119 C C . LYS A 1 145 ? -1.403 4.056 -18.179 1.00 94.62 145 LYS A C 1
ATOM 1121 O O . LYS A 1 145 ? -1.036 2.897 -18.290 1.00 94.62 145 LYS A O 1
ATOM 1126 N N . ALA A 1 146 ? -1.425 4.899 -19.211 1.00 95.62 146 ALA A N 1
ATOM 1127 C CA . ALA A 1 146 ? -1.062 4.516 -20.578 1.00 95.62 146 ALA A CA 1
ATOM 1128 C C . ALA A 1 146 ? 0.350 3.910 -20.657 1.00 95.62 146 ALA A C 1
ATOM 1130 O O . ALA A 1 146 ? 0.547 2.864 -21.273 1.00 95.62 146 ALA A O 1
ATOM 1131 N N . ILE A 1 147 ? 1.326 4.513 -19.965 1.00 93.88 147 ILE A N 1
ATOM 1132 C CA . ILE A 1 147 ? 2.699 3.990 -19.889 1.00 93.88 147 ILE A CA 1
ATOM 1133 C C . ILE A 1 147 ? 2.744 2.634 -19.170 1.00 93.88 147 ILE A C 1
ATOM 1135 O O . ILE A 1 147 ? 3.467 1.733 -19.596 1.00 93.88 147 ILE A O 1
ATOM 1139 N N . SER A 1 148 ? 1.997 2.482 -18.073 1.00 93.19 148 SER A N 1
ATOM 1140 C CA . SER A 1 148 ? 1.895 1.223 -17.326 1.00 93.19 148 SER A CA 1
ATOM 1141 C C . SER A 1 148 ? 1.242 0.115 -18.158 1.00 93.19 148 SER A C 1
ATOM 1143 O O . SER A 1 148 ? 1.802 -0.975 -18.240 1.00 93.19 148 SER A O 1
ATOM 1145 N N . VAL A 1 149 ? 0.130 0.409 -18.835 1.00 93.38 149 VAL A N 1
ATOM 1146 C CA . VAL A 1 149 ? -0.576 -0.522 -19.728 1.00 93.38 149 VAL A CA 1
ATOM 1147 C C . VAL A 1 149 ? 0.331 -0.951 -20.874 1.00 93.38 149 VAL A C 1
ATOM 1149 O O . VAL A 1 149 ? 0.487 -2.142 -21.107 1.00 93.38 149 VAL A O 1
ATOM 1152 N N . ALA A 1 150 ? 1.020 -0.011 -21.522 1.00 91.00 150 ALA A N 1
ATOM 1153 C CA . ALA A 1 150 ? 1.960 -0.335 -22.590 1.00 91.00 150 ALA A CA 1
ATOM 1154 C C . ALA A 1 150 ? 3.109 -1.240 -22.116 1.00 91.00 150 ALA A C 1
ATOM 1156 O O . ALA A 1 150 ? 3.524 -2.132 -22.849 1.00 91.00 150 ALA A O 1
ATOM 1157 N N . LYS A 1 151 ? 3.624 -1.051 -20.890 1.00 88.56 151 LYS A N 1
ATOM 1158 C CA . LYS A 1 151 ? 4.624 -1.963 -20.308 1.00 88.56 151 LYS A CA 1
ATOM 1159 C C . LYS A 1 151 ? 4.047 -3.362 -20.090 1.00 88.56 151 LYS A C 1
ATOM 1161 O O . LYS A 1 151 ? 4.680 -4.321 -20.513 1.00 88.56 151 LYS A O 1
ATOM 1166 N N . ARG A 1 152 ? 2.852 -3.458 -19.499 1.00 90.50 152 ARG A N 1
ATOM 1167 C CA . ARG A 1 152 ? 2.156 -4.731 -19.258 1.00 90.50 152 ARG A CA 1
ATOM 1168 C C . ARG A 1 152 ? 1.866 -5.484 -20.549 1.00 90.50 152 ARG A C 1
ATOM 1170 O O . ARG A 1 152 ? 2.219 -6.648 -20.661 1.00 90.50 152 ARG A O 1
ATOM 1177 N N . VAL A 1 153 ? 1.326 -4.803 -21.561 1.00 89.69 153 VAL A N 1
ATOM 1178 C CA . VAL A 1 153 ? 1.083 -5.392 -22.885 1.00 89.69 153 VAL A CA 1
ATOM 1179 C C . VAL A 1 153 ? 2.373 -5.978 -23.462 1.00 89.69 153 VAL A C 1
ATOM 1181 O O . VAL A 1 153 ? 2.343 -7.066 -24.023 1.00 89.69 153 VAL A O 1
ATOM 1184 N N . ARG A 1 154 ? 3.522 -5.315 -23.292 1.00 84.00 154 ARG A N 1
ATOM 1185 C CA . ARG A 1 154 ? 4.811 -5.828 -23.787 1.00 84.00 154 ARG A CA 1
ATOM 1186 C C . ARG A 1 154 ? 5.349 -7.024 -23.009 1.00 84.00 154 ARG A C 1
ATOM 1188 O O . ARG A 1 154 ? 6.032 -7.843 -23.606 1.00 84.00 154 ARG A O 1
ATOM 1195 N N . THR A 1 155 ? 5.103 -7.099 -21.704 1.00 82.88 155 THR A N 1
ATOM 1196 C CA . THR A 1 155 ? 5.589 -8.202 -20.858 1.00 82.88 155 THR A CA 1
ATOM 1197 C C . THR A 1 155 ? 4.664 -9.413 -20.885 1.00 82.88 155 THR A C 1
ATOM 1199 O O . THR A 1 155 ? 5.129 -10.539 -20.770 1.00 82.88 155 THR A O 1
ATOM 1202 N N . GLU A 1 156 ? 3.358 -9.188 -21.026 1.00 86.75 156 GLU A N 1
ATOM 1203 C CA . GLU A 1 156 ? 2.318 -10.219 -20.928 1.00 86.75 156 GLU A CA 1
ATOM 1204 C C . GLU A 1 156 ? 1.865 -10.738 -22.310 1.00 86.75 156 GLU A C 1
ATOM 1206 O O . GLU A 1 156 ? 1.167 -11.748 -22.388 1.00 86.75 156 GLU A O 1
ATOM 1211 N N . THR A 1 157 ? 2.273 -10.091 -23.413 1.00 84.50 157 THR A N 1
ATOM 1212 C CA . THR A 1 157 ? 2.025 -10.566 -24.792 1.00 84.50 157 THR A CA 1
ATOM 1213 C C . THR A 1 157 ? 3.313 -10.696 -25.586 1.00 84.50 157 THR A C 1
ATOM 1215 O O . THR A 1 157 ? 4.311 -10.037 -25.303 1.00 84.50 157 THR A O 1
ATOM 1218 N N . LYS A 1 158 ? 3.264 -11.472 -26.671 1.00 77.88 158 LYS A N 1
ATOM 1219 C CA . LYS A 1 158 ? 4.382 -11.597 -27.622 1.00 77.88 158 LYS A CA 1
ATOM 1220 C C . LYS A 1 158 ? 4.367 -10.525 -28.714 1.00 77.88 158 LYS A C 1
ATOM 1222 O O . LYS A 1 158 ? 5.022 -10.669 -29.746 1.00 77.88 158 LYS A O 1
ATOM 1227 N N . ILE A 1 159 ? 3.618 -9.435 -28.523 1.00 75.38 159 ILE A N 1
ATOM 1228 C CA . ILE A 1 159 ? 3.431 -8.425 -29.570 1.00 75.38 159 ILE A CA 1
ATOM 1229 C C . ILE A 1 159 ? 4.736 -7.706 -29.940 1.00 75.38 159 ILE A C 1
ATOM 1231 O O . ILE A 1 159 ? 4.947 -7.385 -31.106 1.00 75.38 159 ILE A O 1
ATOM 1235 N N . SER A 1 160 ? 5.642 -7.513 -28.976 1.00 63.69 160 SER A N 1
ATOM 1236 C CA . SER A 1 160 ? 6.957 -6.903 -29.216 1.00 63.69 160 SER A CA 1
ATOM 1237 C C . SER A 1 160 ? 7.966 -7.855 -29.851 1.00 63.69 160 SER A C 1
ATOM 1239 O O . SER A 1 160 ? 8.782 -7.412 -30.652 1.00 63.69 160 SER A O 1
ATOM 1241 N N . GLU A 1 161 ? 7.888 -9.154 -29.559 1.00 62.88 161 GLU A N 1
ATOM 1242 C CA . GLU A 1 161 ? 8.731 -10.179 -30.198 1.00 62.88 161 GLU A CA 1
ATOM 1243 C C . GLU A 1 161 ? 8.362 -10.374 -31.675 1.00 62.88 161 GLU A C 1
ATOM 1245 O O . GLU A 1 161 ? 9.188 -10.769 -32.496 1.00 62.88 161 GLU A O 1
ATOM 1250 N N . MET A 1 162 ? 7.116 -10.054 -32.035 1.00 57.31 162 MET A N 1
ATOM 1251 C CA . MET A 1 162 ? 6.604 -10.180 -33.398 1.00 57.31 162 MET A CA 1
ATOM 1252 C C . MET A 1 162 ? 6.675 -8.898 -34.234 1.00 57.31 162 MET A C 1
ATOM 1254 O O . MET A 1 162 ? 6.317 -8.939 -35.420 1.00 57.31 162 MET A O 1
ATOM 1258 N N . ALA A 1 163 ? 7.149 -7.789 -33.658 1.00 54.12 163 ALA A N 1
ATOM 1259 C CA . ALA A 1 163 ? 7.329 -6.499 -34.320 1.00 54.12 163 ALA A CA 1
ATOM 1260 C C . ALA A 1 163 ? 8.535 -6.532 -35.274 1.00 54.12 163 ALA A C 1
ATOM 1262 O O . ALA A 1 163 ? 9.598 -5.975 -35.009 1.00 54.12 163 ALA A O 1
ATOM 1263 N N . VAL A 1 164 ? 8.394 -7.236 -36.396 1.00 60.00 164 VAL A N 1
ATOM 1264 C CA . VAL A 1 164 ? 9.462 -7.358 -37.392 1.00 60.00 164 VAL A CA 1
ATOM 1265 C C . VAL A 1 164 ? 9.305 -6.243 -38.423 1.00 60.00 164 VAL A C 1
ATOM 1267 O O . VAL A 1 164 ? 8.409 -6.286 -39.265 1.00 60.00 164 VAL A O 1
ATOM 1270 N N . SER A 1 165 ? 10.186 -5.245 -38.372 1.00 66.44 165 SER A N 1
ATOM 1271 C CA . SER A 1 165 ? 10.389 -4.313 -39.484 1.00 66.44 165 SER A CA 1
ATOM 1272 C C . SER A 1 165 ? 11.109 -5.024 -40.638 1.00 66.44 165 SER A C 1
ATOM 1274 O O . SER A 1 165 ? 11.839 -5.995 -40.428 1.00 66.44 165 SER A O 1
ATOM 1276 N N . VAL A 1 166 ? 10.953 -4.527 -41.869 1.00 66.75 166 VAL A N 1
ATOM 1277 C CA . VAL A 1 166 ? 11.681 -5.041 -43.051 1.00 66.75 166 VAL A CA 1
ATOM 1278 C C . VAL A 1 166 ? 13.200 -5.048 -42.804 1.00 66.75 166 VAL A C 1
ATOM 1280 O O . VAL A 1 166 ? 13.895 -5.982 -43.192 1.00 66.75 166 VAL A O 1
ATOM 1283 N N . SER A 1 167 ? 13.710 -4.054 -42.072 1.00 73.12 167 SER A N 1
ATOM 1284 C CA . SER A 1 167 ? 15.117 -3.948 -41.676 1.00 73.12 167 SER A CA 1
ATOM 1285 C C . SER A 1 167 ? 15.546 -4.976 -40.621 1.00 73.12 167 SER A C 1
ATOM 1287 O O . SER A 1 167 ? 16.676 -5.453 -40.675 1.00 73.12 167 SER A O 1
ATOM 1289 N N . TYR A 1 168 ? 14.675 -5.359 -39.680 1.00 77.00 168 TYR A N 1
ATOM 1290 C CA . TYR A 1 168 ? 14.968 -6.428 -38.713 1.00 77.00 168 TYR A CA 1
ATOM 1291 C C . TYR A 1 168 ? 14.891 -7.823 -39.353 1.00 77.00 168 TYR A C 1
ATOM 1293 O O . TYR A 1 168 ? 15.688 -8.703 -39.024 1.00 77.00 168 TYR A O 1
ATOM 1301 N N . ALA A 1 169 ? 13.996 -8.020 -40.330 1.00 78.31 169 ALA A N 1
ATOM 1302 C CA . ALA A 1 169 ? 13.894 -9.274 -41.081 1.00 78.31 169 ALA A CA 1
ATOM 1303 C C . ALA A 1 169 ? 15.222 -9.667 -41.754 1.00 78.31 169 ALA A C 1
ATOM 1305 O O . ALA A 1 169 ? 15.539 -10.859 -41.826 1.00 78.31 169 ALA A O 1
ATOM 1306 N N . ALA A 1 170 ? 16.006 -8.674 -42.190 1.00 83.69 170 ALA A N 1
ATOM 1307 C CA . ALA A 1 170 ? 17.339 -8.866 -42.751 1.00 83.69 170 ALA A CA 1
ATOM 1308 C C . ALA A 1 170 ? 18.339 -9.435 -41.727 1.00 83.69 170 ALA A C 1
ATOM 1310 O O . ALA A 1 170 ? 19.097 -10.348 -42.051 1.00 83.69 170 ALA A O 1
ATOM 1311 N N . VAL A 1 171 ? 18.301 -8.974 -40.471 1.00 85.06 171 VAL A N 1
ATOM 1312 C CA . VAL A 1 171 ? 19.157 -9.499 -39.389 1.00 85.06 171 VAL A CA 1
ATOM 1313 C C . VAL A 1 171 ? 18.820 -10.956 -39.086 1.00 85.06 171 VAL A C 1
ATOM 1315 O O . VAL A 1 171 ? 19.704 -11.805 -38.984 1.00 85.06 171 VAL A O 1
ATOM 1318 N N . GLU A 1 172 ? 17.531 -11.278 -39.029 1.00 82.94 172 GLU A N 1
ATOM 1319 C CA . GLU A 1 172 ? 17.058 -12.646 -38.814 1.00 82.94 172 GLU A CA 1
ATOM 1320 C C . GLU A 1 172 ? 17.358 -13.584 -39.992 1.00 82.94 172 GLU A C 1
ATOM 1322 O O . GLU A 1 172 ? 17.229 -14.803 -39.864 1.00 82.94 172 GLU A O 1
ATOM 1327 N N . LEU A 1 173 ? 17.630 -13.060 -41.192 1.00 85.25 173 LEU A N 1
ATOM 1328 C CA . LEU A 1 173 ? 18.106 -13.859 -42.328 1.00 85.25 173 LEU A CA 1
ATOM 1329 C C . LEU A 1 173 ? 19.613 -14.077 -42.215 1.00 85.25 173 LEU A C 1
ATOM 1331 O O . LEU A 1 173 ? 20.069 -15.211 -42.331 1.00 85.25 173 LEU A O 1
ATOM 1335 N N . ALA A 1 174 ? 20.366 -13.027 -41.886 1.00 89.25 174 ALA A N 1
ATOM 1336 C CA . ALA A 1 174 ? 21.804 -13.121 -41.675 1.00 89.25 174 ALA A CA 1
ATOM 1337 C C . ALA A 1 174 ? 22.165 -14.151 -40.592 1.00 89.25 174 ALA A C 1
ATOM 1339 O O . ALA A 1 174 ? 23.064 -14.961 -40.798 1.00 89.25 174 ALA A O 1
ATOM 1340 N N . LYS A 1 175 ? 21.426 -14.198 -39.471 1.00 86.94 175 LYS A N 1
ATOM 1341 C CA . LYS A 1 175 ? 21.637 -15.209 -38.416 1.00 86.94 175 LYS A CA 1
ATOM 1342 C C . LYS A 1 175 ? 21.453 -16.645 -38.907 1.00 86.94 175 LYS A C 1
ATOM 1344 O O . LYS A 1 175 ? 22.135 -17.535 -38.421 1.00 86.94 175 LYS A O 1
ATOM 1349 N N . LYS A 1 176 ? 20.573 -16.888 -39.884 1.00 86.12 176 LYS A N 1
ATOM 1350 C CA . LYS A 1 176 ? 20.405 -18.227 -40.475 1.00 86.12 176 LYS A CA 1
ATOM 1351 C C . LYS A 1 176 ? 21.577 -18.633 -41.363 1.00 86.12 176 LYS A C 1
ATOM 1353 O O . LYS A 1 176 ? 21.828 -19.823 -41.502 1.00 86.12 176 LYS A O 1
ATOM 1358 N N . ILE A 1 177 ? 22.250 -17.659 -41.972 1.00 88.44 177 ILE A N 1
ATOM 1359 C CA . ILE A 1 177 ? 23.393 -17.891 -42.861 1.00 88.44 177 ILE A CA 1
ATOM 1360 C C . ILE A 1 177 ? 24.683 -18.037 -42.045 1.00 88.44 177 ILE A C 1
ATOM 1362 O O . ILE A 1 177 ? 25.485 -18.922 -42.324 1.00 88.44 177 ILE A O 1
ATOM 1366 N N . PHE A 1 178 ? 24.887 -17.187 -41.034 1.00 89.69 178 PHE A N 1
ATOM 1367 C CA . PHE A 1 178 ? 26.170 -17.073 -40.334 1.00 89.69 178 PHE A CA 1
ATOM 1368 C C . PHE A 1 178 ? 26.193 -17.637 -38.908 1.00 89.69 178 PHE A C 1
ATOM 1370 O O . PHE A 1 178 ? 27.287 -17.804 -38.372 1.00 89.69 178 PHE A O 1
ATOM 1377 N N . SER A 1 179 ? 25.036 -17.930 -38.300 1.00 82.56 179 SER A N 1
ATOM 1378 C CA . SER A 1 179 ? 24.838 -18.351 -36.895 1.00 82.56 179 SER A CA 1
ATOM 1379 C C . SER A 1 179 ? 25.283 -17.333 -35.833 1.00 82.56 179 SER A C 1
ATOM 1381 O O . SER A 1 179 ? 24.534 -17.074 -34.895 1.00 82.56 179 SER A O 1
ATOM 1383 N N . ASP A 1 180 ? 26.451 -16.710 -36.002 1.00 88.12 180 ASP A N 1
ATOM 1384 C CA . ASP A 1 180 ? 27.002 -15.640 -35.172 1.00 88.12 180 ASP A CA 1
ATOM 1385 C C . ASP A 1 180 ? 27.440 -14.439 -36.032 1.00 88.12 180 ASP A C 1
ATOM 1387 O O . ASP A 1 180 ? 28.129 -14.576 -37.052 1.00 88.12 180 ASP A O 1
ATOM 1391 N N . LEU A 1 181 ? 27.024 -13.247 -35.599 1.00 91.88 181 LEU A N 1
ATOM 1392 C CA . LEU A 1 181 ? 27.265 -11.969 -36.269 1.00 91.88 181 LEU A CA 1
ATOM 1393 C C . LEU A 1 181 ? 28.400 -11.153 -35.634 1.00 91.88 181 LEU A C 1
ATOM 1395 O O . LEU A 1 181 ? 28.785 -10.136 -36.208 1.00 91.88 181 LEU A O 1
ATOM 1399 N N . SER A 1 182 ? 28.939 -11.576 -34.486 1.00 90.38 182 SER A N 1
ATOM 1400 C CA . SER A 1 182 ? 29.910 -10.790 -33.712 1.00 90.38 182 SER A CA 1
ATOM 1401 C C . SER A 1 182 ? 31.188 -10.446 -34.490 1.00 90.38 182 SER A C 1
ATOM 1403 O O . SER A 1 182 ? 31.641 -9.301 -34.493 1.00 90.38 182 SER A O 1
ATOM 1405 N N . GLU A 1 183 ? 31.685 -11.425 -35.243 1.00 88.69 183 GLU A N 1
ATOM 1406 C CA . GLU A 1 183 ? 32.890 -11.351 -36.078 1.00 88.69 183 GLU A CA 1
ATOM 1407 C C . GLU A 1 183 ? 32.572 -11.076 -37.562 1.00 88.69 183 GLU A C 1
ATOM 1409 O O . GLU A 1 183 ? 33.335 -11.469 -38.446 1.00 88.69 183 GLU A O 1
ATOM 1414 N N .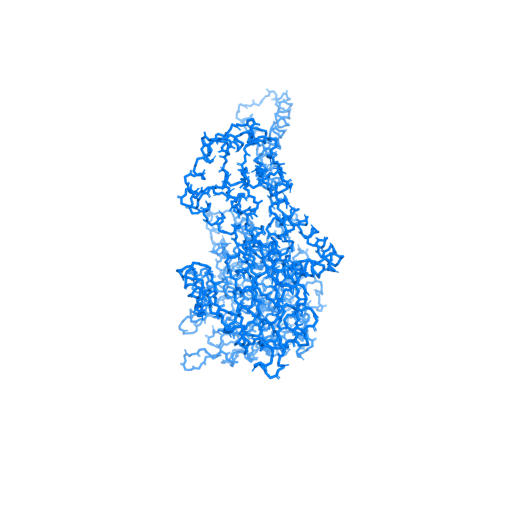 LYS A 1 184 ? 31.394 -10.518 -37.876 1.00 93.75 184 LYS A N 1
ATOM 1415 C CA . LYS A 1 184 ? 30.980 -10.242 -39.263 1.00 93.75 184 LYS A CA 1
ATOM 1416 C C . LYS A 1 184 ? 31.139 -8.770 -39.610 1.00 93.75 184 LYS A C 1
ATOM 1418 O O . LYS A 1 184 ? 30.905 -7.895 -38.777 1.00 93.75 184 LYS A O 1
ATOM 1423 N N . THR A 1 185 ? 31.490 -8.514 -40.866 1.00 94.81 185 THR A N 1
ATOM 1424 C CA . THR A 1 185 ? 31.626 -7.158 -41.407 1.00 94.81 185 THR A CA 1
ATOM 1425 C C . THR A 1 185 ? 30.418 -6.796 -42.265 1.00 94.81 185 THR A C 1
ATOM 1427 O O . THR A 1 185 ? 30.085 -7.519 -43.207 1.00 94.81 185 THR A O 1
ATOM 1430 N N . VAL A 1 186 ? 29.784 -5.660 -41.962 1.00 95.94 186 VAL A N 1
ATOM 1431 C CA . VAL A 1 186 ? 28.671 -5.090 -42.736 1.00 95.94 186 VAL A CA 1
ATOM 1432 C C . VAL A 1 186 ? 29.175 -3.915 -43.572 1.00 95.94 186 VAL A C 1
ATOM 1434 O O . VAL A 1 186 ? 29.672 -2.940 -43.013 1.00 95.94 186 VAL A O 1
ATOM 1437 N N . LEU A 1 187 ? 29.000 -3.974 -44.892 1.00 96.00 187 LEU A N 1
ATOM 1438 C CA . LEU A 1 187 ? 29.208 -2.855 -45.812 1.00 96.00 187 LEU A CA 1
ATOM 1439 C C . LEU A 1 187 ? 27.865 -2.216 -46.176 1.00 96.00 187 LEU A C 1
ATOM 1441 O O . LEU A 1 187 ? 26.987 -2.860 -46.746 1.00 96.00 187 LEU A O 1
ATOM 1445 N N . LEU A 1 188 ? 27.723 -0.932 -45.865 1.00 94.62 188 LEU A N 1
ATOM 1446 C CA . LEU A 1 188 ? 26.567 -0.109 -46.185 1.00 94.62 188 LEU A CA 1
ATOM 1447 C C . LEU A 1 188 ? 26.856 0.742 -47.427 1.00 94.62 188 LEU A C 1
ATOM 1449 O O . LEU A 1 188 ? 27.661 1.671 -47.369 1.00 94.62 188 LEU A O 1
ATOM 1453 N N . VAL A 1 189 ? 26.172 0.449 -48.531 1.00 93.81 189 VAL A N 1
ATOM 1454 C CA . VAL A 1 189 ? 26.255 1.197 -49.791 1.00 93.81 189 VAL A CA 1
ATOM 1455 C C . VAL A 1 189 ? 25.044 2.118 -49.905 1.00 93.81 189 VAL A C 1
ATOM 1457 O O . VAL A 1 189 ? 23.953 1.714 -50.313 1.00 93.81 189 VAL A O 1
ATOM 1460 N N . GLY A 1 190 ? 25.243 3.381 -49.535 1.00 89.38 190 GLY A N 1
ATOM 1461 C CA . GLY A 1 190 ? 24.228 4.427 -49.548 1.00 89.38 190 GLY A CA 1
ATOM 1462 C C . GLY A 1 190 ? 23.785 4.900 -48.167 1.00 89.38 190 GLY A C 1
ATOM 1463 O O . GLY A 1 190 ? 24.284 4.476 -47.129 1.00 89.38 190 GLY A O 1
ATOM 1464 N N . ALA A 1 191 ? 22.844 5.842 -48.173 1.00 81.19 191 ALA A N 1
ATOM 1465 C CA . ALA A 1 191 ? 22.407 6.576 -46.986 1.00 81.19 191 ALA A CA 1
ATOM 1466 C C . ALA A 1 191 ? 20.880 6.600 -46.819 1.00 81.19 191 ALA A C 1
ATOM 1468 O O . ALA A 1 191 ? 20.342 7.504 -46.178 1.00 81.19 191 ALA A O 1
ATOM 1469 N N . GLY A 1 192 ? 20.168 5.633 -47.401 1.00 79.31 192 GLY A N 1
ATOM 1470 C CA . GLY A 1 192 ? 18.726 5.505 -47.201 1.00 79.31 192 GLY A CA 1
ATOM 1471 C C . GLY A 1 192 ? 18.366 5.288 -45.726 1.00 79.31 192 GLY A C 1
ATOM 1472 O O . GLY A 1 192 ? 19.087 4.609 -44.991 1.00 79.31 192 GLY A O 1
ATOM 1473 N N . GLU A 1 193 ? 17.235 5.837 -45.277 1.00 71.88 193 GLU A N 1
ATOM 1474 C CA . GLU A 1 193 ? 16.769 5.693 -43.885 1.00 71.88 193 GLU A CA 1
ATOM 1475 C C . GLU A 1 193 ? 16.580 4.224 -43.478 1.00 71.88 193 GLU A C 1
ATOM 1477 O O . GLU A 1 193 ? 16.990 3.809 -42.394 1.00 71.88 193 GLU A O 1
ATOM 1482 N N . MET A 1 194 ? 16.066 3.403 -44.394 1.00 69.12 194 MET A N 1
ATOM 1483 C CA . MET A 1 194 ? 15.902 1.959 -44.190 1.00 69.12 194 MET A CA 1
ATOM 1484 C C . MET A 1 194 ? 17.246 1.233 -44.026 1.00 69.12 194 MET A C 1
ATOM 1486 O O . MET A 1 194 ? 17.364 0.296 -43.236 1.00 69.12 194 MET A O 1
ATOM 1490 N N . ALA A 1 195 ? 18.276 1.713 -44.719 1.00 78.06 195 ALA A N 1
ATOM 1491 C CA . ALA A 1 195 ? 19.644 1.212 -44.656 1.00 78.06 195 ALA A CA 1
ATOM 1492 C C . ALA A 1 195 ? 20.283 1.516 -43.297 1.00 78.06 195 ALA A C 1
ATOM 1494 O O . ALA A 1 195 ? 20.849 0.637 -42.648 1.00 78.06 195 ALA A O 1
ATOM 1495 N N . LYS A 1 196 ? 20.114 2.760 -42.827 1.00 82.50 196 LYS A N 1
ATOM 1496 C CA . LYS A 1 196 ? 20.556 3.200 -41.497 1.00 82.50 196 LYS A CA 1
ATOM 1497 C C . LYS A 1 196 ? 19.874 2.390 -40.397 1.00 82.50 196 LYS A C 1
ATOM 1499 O O . LYS A 1 196 ? 20.524 2.019 -39.421 1.00 82.50 196 LYS A O 1
ATOM 1504 N N . LEU A 1 197 ? 18.576 2.116 -40.538 1.00 77.88 197 LEU A N 1
ATOM 1505 C CA . LEU A 1 197 ? 17.818 1.331 -39.566 1.00 77.88 197 LEU A CA 1
ATOM 1506 C C . LEU A 1 197 ? 18.276 -0.135 -39.532 1.00 77.88 197 LEU A C 1
ATOM 1508 O O . LEU A 1 197 ? 18.486 -0.684 -38.452 1.00 77.88 197 LEU A O 1
ATOM 1512 N N . ALA A 1 198 ? 18.502 -0.754 -40.692 1.00 83.06 198 ALA A N 1
ATOM 1513 C CA . ALA A 1 198 ? 19.052 -2.106 -40.772 1.00 83.06 198 ALA A CA 1
ATOM 1514 C C . ALA A 1 198 ? 20.459 -2.193 -40.158 1.00 83.06 198 ALA A C 1
ATOM 1516 O O . ALA A 1 198 ? 20.708 -3.076 -39.339 1.00 83.06 198 ALA A O 1
ATOM 1517 N N . ALA A 1 199 ? 21.343 -1.234 -40.457 1.00 85.50 199 ALA A N 1
ATOM 1518 C CA . ALA A 1 199 ? 22.676 -1.155 -39.858 1.00 85.50 199 ALA A CA 1
ATOM 1519 C C . ALA A 1 199 ? 22.619 -1.061 -38.321 1.00 85.50 199 ALA A C 1
ATOM 1521 O O . ALA A 1 199 ? 23.324 -1.798 -37.633 1.00 85.50 199 ALA A O 1
ATOM 1522 N N . LYS A 1 200 ? 21.717 -0.237 -37.763 1.00 84.56 200 LYS A N 1
ATOM 1523 C CA . LYS A 1 200 ? 21.487 -0.182 -36.306 1.00 84.56 200 LYS A CA 1
ATOM 1524 C C . LYS A 1 200 ? 21.089 -1.536 -35.727 1.00 84.56 200 LYS A C 1
ATOM 1526 O O . LYS A 1 200 ? 21.588 -1.908 -34.668 1.00 84.56 200 LYS A O 1
ATOM 1531 N N . HIS A 1 201 ? 20.198 -2.271 -36.395 1.00 86.56 201 HIS A N 1
ATOM 1532 C CA . HIS A 1 201 ? 19.788 -3.591 -35.919 1.00 86.56 201 HIS A CA 1
ATOM 1533 C C . HIS A 1 201 ? 20.933 -4.607 -35.975 1.00 86.56 201 HIS A C 1
ATOM 1535 O O . HIS A 1 201 ? 21.059 -5.402 -35.046 1.00 86.56 201 HIS A O 1
ATOM 1541 N N . PHE A 1 202 ? 21.786 -4.566 -37.001 1.00 88.94 202 PHE A N 1
ATOM 1542 C CA . PHE A 1 202 ? 22.981 -5.411 -37.072 1.00 88.94 202 PHE A CA 1
ATOM 1543 C C . PHE A 1 202 ? 23.949 -5.144 -35.914 1.00 88.94 202 PHE A C 1
ATOM 1545 O O . PHE A 1 202 ? 24.361 -6.089 -35.242 1.00 88.94 202 PHE A O 1
ATOM 1552 N N . ILE A 1 203 ? 24.238 -3.873 -35.619 1.00 88.62 203 ILE A N 1
ATOM 1553 C CA . ILE A 1 203 ? 25.105 -3.472 -34.496 1.00 88.62 203 ILE A CA 1
ATOM 1554 C C . ILE A 1 203 ? 24.504 -3.926 -33.160 1.00 88.62 203 ILE A C 1
ATOM 1556 O O . ILE A 1 203 ? 25.184 -4.542 -32.343 1.00 88.62 203 ILE A O 1
ATOM 1560 N N . ALA A 1 204 ? 23.202 -3.700 -32.958 1.00 83.69 204 ALA A N 1
ATOM 1561 C CA . ALA A 1 204 ? 22.496 -4.144 -31.755 1.00 83.69 204 ALA A CA 1
ATOM 1562 C C . ALA A 1 204 ? 22.485 -5.678 -31.583 1.00 83.69 204 ALA A C 1
ATOM 1564 O O . ALA A 1 204 ? 22.290 -6.163 -30.474 1.00 83.69 204 ALA A O 1
ATOM 1565 N N . ASN A 1 205 ? 22.698 -6.439 -32.664 1.00 84.94 205 ASN A N 1
ATOM 1566 C CA . ASN A 1 205 ? 22.796 -7.902 -32.658 1.00 84.94 205 ASN A CA 1
ATOM 1567 C C . ASN A 1 205 ? 24.248 -8.405 -32.754 1.00 84.94 205 ASN A C 1
ATOM 1569 O O . ASN A 1 205 ? 24.474 -9.562 -33.105 1.00 84.94 205 ASN A O 1
ATOM 1573 N N . GLY A 1 206 ? 25.222 -7.557 -32.417 1.00 84.69 206 GLY A N 1
ATOM 1574 C CA . GLY A 1 206 ? 26.599 -7.968 -32.159 1.00 84.69 206 GLY A CA 1
ATOM 1575 C C . GLY A 1 206 ? 27.611 -7.615 -33.243 1.00 84.69 206 GLY A C 1
ATOM 1576 O O . GLY A 1 206 ? 28.796 -7.752 -32.968 1.00 84.69 206 GLY A O 1
ATOM 1577 N N . VAL A 1 207 ? 27.204 -7.123 -34.419 1.00 92.44 207 VAL A N 1
ATOM 1578 C CA . VAL A 1 207 ? 28.156 -6.710 -35.470 1.00 92.44 207 VAL A CA 1
ATOM 1579 C C . VAL A 1 207 ? 29.058 -5.586 -34.959 1.00 92.44 207 VAL A C 1
ATOM 1581 O O . VAL A 1 207 ? 28.572 -4.523 -34.574 1.00 92.44 207 VAL A O 1
ATOM 1584 N N . ARG A 1 208 ? 30.377 -5.804 -35.006 1.00 86.44 208 ARG A N 1
ATOM 1585 C CA . ARG A 1 208 ? 31.388 -4.824 -34.564 1.00 86.44 208 ARG A CA 1
ATOM 1586 C C . ARG A 1 208 ? 32.059 -4.065 -35.702 1.00 86.44 208 ARG A C 1
ATOM 1588 O O . ARG A 1 208 ? 32.596 -2.986 -35.474 1.00 86.44 208 ARG A O 1
ATOM 1595 N N . HIS A 1 209 ? 32.034 -4.611 -36.916 1.00 92.25 209 HIS A N 1
ATOM 1596 C CA . HIS A 1 209 ? 32.722 -4.034 -38.066 1.00 92.25 209 HIS A CA 1
ATOM 1597 C C . HIS A 1 209 ? 31.709 -3.501 -39.076 1.00 92.25 209 HIS A C 1
ATOM 1599 O O . HIS A 1 209 ? 31.048 -4.262 -39.781 1.00 92.25 209 HIS A O 1
ATOM 1605 N N . VAL A 1 210 ? 31.589 -2.175 -39.143 1.00 94.44 210 VAL A N 1
ATOM 1606 C CA . VAL A 1 210 ? 30.711 -1.486 -40.094 1.00 94.44 210 VAL A CA 1
ATOM 1607 C C . VAL A 1 210 ? 31.561 -0.654 -41.040 1.00 94.44 210 VAL A C 1
ATOM 1609 O O . VAL A 1 210 ? 32.419 0.110 -40.608 1.00 94.44 210 VAL A O 1
ATOM 1612 N N . ARG A 1 211 ? 31.313 -0.792 -42.336 1.00 95.19 211 ARG A N 1
ATOM 1613 C CA . ARG A 1 211 ? 31.933 -0.002 -43.397 1.00 95.19 211 ARG A CA 1
ATOM 1614 C C . ARG A 1 211 ? 30.834 0.758 -44.119 1.00 95.19 211 ARG A C 1
ATOM 1616 O O . ARG A 1 211 ? 29.766 0.200 -44.354 1.00 95.19 211 ARG A O 1
ATOM 1623 N N . VAL A 1 212 ? 31.052 2.026 -44.443 1.00 95.12 212 VAL A N 1
ATOM 1624 C CA . VAL A 1 212 ? 30.021 2.877 -45.052 1.00 95.12 212 VAL A CA 1
ATOM 1625 C C . VAL A 1 212 ? 30.574 3.579 -46.277 1.00 95.12 212 VAL A C 1
ATOM 1627 O O . VAL A 1 212 ? 31.616 4.223 -46.214 1.00 95.12 212 VAL A O 1
ATOM 1630 N N . THR A 1 213 ? 29.839 3.516 -47.381 1.00 94.88 213 THR A N 1
ATOM 1631 C CA . THR A 1 213 ? 30.138 4.273 -48.593 1.00 94.88 213 THR A CA 1
ATOM 1632 C C . THR A 1 213 ? 28.900 5.004 -49.093 1.00 94.88 213 THR A C 1
ATOM 1634 O O . THR A 1 213 ? 27.786 4.481 -49.077 1.00 94.88 213 THR A O 1
ATOM 1637 N N . THR A 1 214 ? 29.073 6.246 -49.535 1.00 92.06 214 THR A N 1
ATOM 1638 C CA . THR A 1 214 ? 28.014 7.039 -50.168 1.00 92.06 214 THR A CA 1
ATOM 1639 C C . THR A 1 214 ? 28.643 7.965 -51.205 1.00 92.06 214 THR A C 1
ATOM 1641 O O . THR A 1 214 ? 29.824 8.287 -51.098 1.00 92.06 214 THR A O 1
ATOM 1644 N N . ARG A 1 215 ? 27.857 8.464 -52.170 1.00 88.69 215 ARG A N 1
ATOM 1645 C CA . ARG A 1 215 ? 28.343 9.440 -53.167 1.00 88.69 215 ARG A CA 1
ATOM 1646 C C . ARG A 1 215 ? 28.886 10.735 -52.549 1.00 88.69 215 ARG A C 1
ATOM 1648 O O . ARG A 1 215 ? 29.637 11.437 -53.212 1.00 88.69 215 ARG A O 1
ATOM 1655 N N . ASN A 1 216 ? 28.488 11.069 -51.318 1.00 90.50 216 ASN A N 1
ATOM 1656 C CA . ASN A 1 216 ? 29.025 12.203 -50.574 1.00 90.50 216 ASN A CA 1
ATOM 1657 C C . ASN A 1 216 ? 30.041 11.695 -49.525 1.00 90.50 216 ASN A C 1
ATOM 1659 O O . ASN A 1 216 ? 29.629 11.091 -48.528 1.00 90.50 216 ASN A O 1
ATOM 1663 N N . PRO A 1 217 ? 31.350 11.958 -49.698 1.00 87.75 217 PRO A N 1
ATOM 1664 C CA . PRO A 1 217 ? 32.382 11.502 -48.765 1.00 87.75 217 PRO A CA 1
ATOM 1665 C C . PRO A 1 217 ? 32.176 11.998 -47.328 1.00 87.75 217 PRO A C 1
ATOM 1667 O O . PRO A 1 217 ? 32.384 11.246 -46.378 1.00 87.75 217 PRO A O 1
ATOM 1670 N N . GLN A 1 218 ? 31.700 13.235 -47.156 1.00 89.38 218 GLN A N 1
ATOM 1671 C CA . GLN A 1 218 ? 31.440 13.809 -45.835 1.00 89.38 218 GLN A CA 1
ATOM 1672 C C . GLN A 1 218 ? 30.297 13.068 -45.130 1.00 89.38 218 GLN A C 1
ATOM 1674 O O . GLN A 1 218 ? 30.416 12.702 -43.963 1.00 89.38 218 GLN A O 1
ATOM 1679 N N . HIS A 1 219 ? 29.229 12.748 -45.866 1.00 88.38 219 HIS A N 1
ATOM 1680 C CA . HIS A 1 219 ? 28.100 11.988 -45.327 1.00 88.38 219 HIS A CA 1
ATOM 1681 C C . HIS A 1 219 ? 28.473 10.533 -44.995 1.00 88.38 219 HIS A C 1
ATOM 1683 O O . HIS A 1 219 ? 27.991 9.972 -44.010 1.00 88.38 219 HIS A O 1
ATOM 1689 N N . ALA A 1 220 ? 29.357 9.917 -45.789 1.00 90.44 220 ALA A N 1
ATOM 1690 C CA . ALA A 1 220 ? 29.898 8.592 -45.486 1.00 90.44 220 ALA A CA 1
ATOM 1691 C C . ALA A 1 220 ? 30.696 8.604 -44.171 1.00 90.44 220 ALA A C 1
ATOM 1693 O O . ALA A 1 220 ? 30.512 7.716 -43.340 1.00 90.44 220 ALA A O 1
ATOM 1694 N N . GLN A 1 221 ? 31.509 9.642 -43.943 1.00 92.69 221 GLN A N 1
ATOM 1695 C CA . GLN A 1 221 ? 32.268 9.810 -42.702 1.00 92.69 221 GLN A CA 1
ATOM 1696 C C . GLN A 1 221 ? 31.368 10.042 -41.482 1.00 92.69 221 GLN A C 1
ATOM 1698 O O . GLN A 1 221 ? 31.593 9.445 -40.430 1.00 92.69 221 GLN A O 1
ATOM 1703 N N . GLU A 1 222 ? 30.326 10.865 -41.610 1.00 90.88 222 GLU A N 1
ATOM 1704 C CA . GLU A 1 222 ? 29.346 11.100 -40.541 1.00 90.88 222 GLU A CA 1
ATOM 1705 C C . GLU A 1 222 ? 28.638 9.806 -40.117 1.00 90.88 222 GLU A C 1
ATOM 1707 O O . GLU A 1 222 ? 28.521 9.513 -38.924 1.00 90.88 222 GLU A O 1
ATOM 1712 N N . LEU A 1 223 ? 28.189 9.004 -41.088 1.00 88.56 223 LEU A N 1
ATOM 1713 C CA . LEU A 1 223 ? 27.530 7.727 -40.818 1.00 88.56 223 LEU A CA 1
ATOM 1714 C C . LEU A 1 223 ? 28.492 6.683 -40.252 1.00 88.56 223 LEU A C 1
ATOM 1716 O O . LEU A 1 223 ? 28.120 5.979 -39.314 1.00 88.56 223 LEU A O 1
ATOM 1720 N N . ALA A 1 224 ? 29.720 6.607 -40.768 1.00 91.75 224 ALA A N 1
ATOM 1721 C CA . ALA A 1 224 ? 30.757 5.739 -40.221 1.00 91.75 224 ALA A CA 1
ATOM 1722 C C . ALA A 1 224 ? 31.026 6.076 -38.745 1.00 91.75 224 ALA A C 1
ATOM 1724 O O . ALA A 1 224 ? 30.929 5.194 -37.896 1.00 91.75 224 ALA A O 1
ATOM 1725 N N . ASN A 1 225 ? 31.225 7.356 -38.412 1.00 91.81 225 ASN A N 1
ATOM 1726 C CA . ASN A 1 225 ? 31.425 7.804 -37.030 1.00 91.81 225 ASN A CA 1
ATOM 1727 C C . ASN A 1 225 ? 30.235 7.438 -36.130 1.00 91.81 225 ASN A C 1
ATOM 1729 O O . ASN A 1 225 ? 30.420 6.935 -35.024 1.00 91.81 225 ASN A O 1
ATOM 1733 N N . ARG A 1 226 ? 29.004 7.644 -36.616 1.00 89.31 226 ARG A N 1
ATOM 1734 C CA . ARG A 1 226 ? 27.774 7.315 -35.879 1.00 89.31 226 ARG A CA 1
ATOM 1735 C C . ARG A 1 226 ? 27.656 5.825 -35.551 1.00 89.31 226 ARG A C 1
ATOM 1737 O O . ARG A 1 226 ? 27.064 5.477 -34.533 1.00 89.31 226 ARG A O 1
ATOM 1744 N N . PHE A 1 227 ? 28.172 4.959 -36.418 1.00 90.44 227 PHE A N 1
ATOM 1745 C CA . PHE A 1 227 ? 28.111 3.507 -36.261 1.00 90.44 227 PHE A CA 1
ATOM 1746 C C . PHE A 1 227 ? 29.400 2.890 -35.703 1.00 90.44 227 PHE A C 1
ATOM 1748 O O . PHE A 1 227 ? 29.474 1.670 -35.597 1.00 90.44 227 PHE A O 1
ATOM 1755 N N . GLY A 1 228 ? 30.402 3.702 -35.342 1.00 89.25 228 GLY A N 1
ATOM 1756 C CA . GLY A 1 228 ? 31.713 3.208 -34.904 1.00 89.25 228 GLY A CA 1
ATOM 1757 C C . GLY A 1 228 ? 32.473 2.449 -36.001 1.00 89.25 228 GLY A C 1
ATOM 1758 O O . GLY A 1 228 ? 33.247 1.546 -35.699 1.00 89.25 228 GLY A O 1
ATOM 1759 N N . GLY A 1 229 ? 32.206 2.775 -37.266 1.00 92.00 229 GLY A N 1
ATOM 1760 C CA . GLY A 1 229 ? 32.731 2.110 -38.454 1.00 92.00 229 GLY A CA 1
ATOM 1761 C C . GLY A 1 229 ? 33.758 2.932 -39.237 1.00 92.00 229 GLY A C 1
ATOM 1762 O O . GLY A 1 229 ? 34.215 3.984 -38.792 1.00 92.00 229 GLY A O 1
ATOM 1763 N N . THR A 1 230 ? 34.092 2.467 -40.441 1.00 95.00 230 THR A N 1
ATOM 1764 C CA . THR A 1 230 ? 35.029 3.130 -41.363 1.00 95.00 230 THR A CA 1
ATOM 1765 C C . THR A 1 230 ? 34.338 3.595 -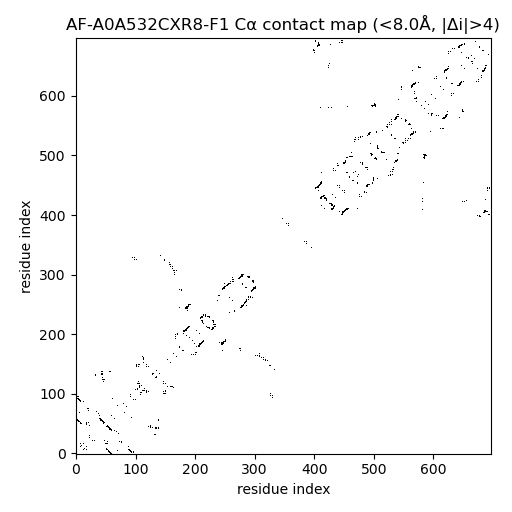42.643 1.00 95.00 230 THR A C 1
ATOM 1767 O O . THR A 1 230 ? 33.469 2.914 -43.189 1.00 95.00 230 THR A O 1
ATOM 1770 N N . ALA A 1 231 ? 34.710 4.779 -43.131 1.00 95.19 231 ALA A N 1
ATOM 1771 C CA . ALA A 1 231 ? 34.232 5.279 -44.415 1.00 95.19 231 ALA A CA 1
ATOM 1772 C C . ALA A 1 231 ? 35.079 4.707 -45.561 1.00 95.19 231 ALA A C 1
ATOM 1774 O O . ALA A 1 231 ? 36.298 4.594 -45.442 1.00 95.19 231 ALA A O 1
ATOM 1775 N N . VAL A 1 232 ? 34.427 4.363 -46.669 1.00 94.19 232 VAL A N 1
ATOM 1776 C CA . VAL A 1 232 ? 35.048 3.832 -47.888 1.00 94.19 232 VAL A CA 1
ATOM 1777 C C . VAL A 1 232 ? 34.666 4.734 -49.055 1.00 94.19 232 VAL A C 1
ATOM 1779 O O . VAL A 1 232 ? 33.497 5.119 -49.190 1.00 94.19 232 VAL A O 1
ATOM 1782 N N . ALA A 1 233 ? 35.637 5.085 -49.899 1.00 93.88 233 ALA A N 1
ATOM 1783 C CA . ALA A 1 233 ? 35.381 5.899 -51.080 1.00 93.88 233 ALA A CA 1
ATOM 1784 C C . ALA A 1 233 ? 34.378 5.203 -52.016 1.00 93.88 233 ALA A C 1
ATOM 1786 O O . ALA A 1 233 ? 34.391 3.984 -52.178 1.00 93.88 233 ALA A O 1
ATOM 1787 N N . PHE A 1 234 ? 33.479 5.980 -52.624 1.00 91.88 234 PHE A N 1
ATOM 1788 C CA . PHE A 1 234 ? 32.413 5.445 -53.485 1.00 91.88 234 PHE A CA 1
ATOM 1789 C C . PHE A 1 234 ? 32.925 4.833 -54.794 1.00 91.88 234 PHE A C 1
ATOM 1791 O O . PHE A 1 234 ? 32.186 4.144 -55.484 1.00 91.88 234 PHE A O 1
ATOM 1798 N N . GLU A 1 235 ? 34.173 5.080 -55.161 1.00 90.56 235 GLU A N 1
ATOM 1799 C CA . GLU A 1 235 ? 34.781 4.495 -56.358 1.00 90.56 235 GLU A CA 1
ATOM 1800 C C . GLU A 1 235 ? 35.370 3.109 -56.048 1.00 90.56 235 GLU A C 1
ATOM 1802 O O . GLU A 1 235 ? 35.279 2.203 -56.874 1.00 90.56 235 GLU A O 1
ATOM 1807 N N . ASP A 1 236 ? 35.826 2.910 -54.808 1.00 91.31 236 ASP A N 1
ATOM 1808 C CA . ASP A 1 236 ? 36.583 1.728 -54.380 1.00 91.31 236 ASP A CA 1
ATOM 1809 C C . ASP A 1 236 ? 35.705 0.643 -53.734 1.00 91.31 236 ASP A C 1
ATOM 1811 O O . ASP A 1 236 ? 36.169 -0.462 -53.450 1.00 91.31 236 ASP A O 1
ATOM 1815 N N . PHE A 1 237 ? 34.421 0.922 -53.468 1.00 92.88 237 PHE A N 1
ATOM 1816 C CA . PHE A 1 237 ? 33.592 0.006 -52.670 1.00 92.88 237 PHE A CA 1
ATOM 1817 C C . PHE A 1 237 ? 33.413 -1.380 -53.302 1.00 92.88 237 PHE A C 1
ATOM 1819 O O . PHE A 1 237 ? 33.146 -2.335 -52.577 1.00 92.88 237 PHE A O 1
ATOM 1826 N N . ARG A 1 238 ? 33.532 -1.499 -54.632 1.00 92.44 238 ARG A N 1
ATOM 1827 C CA . ARG A 1 238 ? 33.427 -2.788 -55.336 1.00 92.44 238 ARG A CA 1
ATOM 1828 C C . ARG A 1 238 ? 34.606 -3.697 -55.015 1.00 92.44 238 ARG A C 1
ATOM 1830 O O . ARG A 1 238 ? 34.406 -4.884 -54.790 1.00 92.44 238 ARG A O 1
ATOM 1837 N N . GLU A 1 239 ? 35.808 -3.133 -54.932 1.00 86.94 239 GLU A N 1
ATOM 1838 C CA . GLU A 1 239 ? 37.007 -3.866 -54.518 1.00 86.94 239 GLU A CA 1
ATOM 1839 C C . GLU A 1 239 ? 36.949 -4.188 -53.020 1.00 86.94 239 GLU A C 1
ATOM 1841 O O . GLU A 1 239 ? 37.250 -5.301 -52.590 1.00 86.94 239 GLU A O 1
ATOM 1846 N N . ASP A 1 240 ? 36.466 -3.237 -52.219 1.00 89.00 240 ASP A N 1
ATOM 1847 C CA . ASP A 1 240 ? 36.327 -3.400 -50.772 1.00 89.00 240 ASP A CA 1
ATOM 1848 C C . ASP A 1 240 ? 35.204 -4.375 -50.365 1.00 89.00 240 ASP A C 1
ATOM 1850 O O . ASP A 1 240 ? 35.198 -4.883 -49.238 1.00 89.00 240 ASP A O 1
ATOM 1854 N N . MET A 1 241 ? 34.282 -4.696 -51.281 1.00 93.44 241 MET A N 1
ATOM 1855 C CA . MET A 1 241 ? 33.171 -5.630 -51.067 1.00 93.44 241 MET A CA 1
ATOM 1856 C C . MET A 1 241 ? 33.655 -7.018 -50.631 1.00 93.44 241 MET A C 1
ATOM 1858 O O . MET A 1 241 ? 32.999 -7.675 -49.822 1.00 93.44 241 MET A O 1
ATOM 1862 N N . ALA A 1 242 ? 34.843 -7.443 -51.074 1.00 92.62 242 ALA A N 1
ATOM 1863 C CA . ALA A 1 242 ? 35.453 -8.700 -50.649 1.00 92.62 242 ALA A CA 1
ATOM 1864 C C . ALA A 1 242 ? 35.729 -8.758 -49.131 1.00 92.62 242 ALA A C 1
ATOM 1866 O O . ALA A 1 242 ? 35.752 -9.843 -48.545 1.00 92.62 242 ALA A O 1
ATOM 1867 N N . SER A 1 243 ? 35.879 -7.613 -48.458 1.00 91.62 243 SER A N 1
ATOM 1868 C CA . SER A 1 243 ? 36.095 -7.544 -47.007 1.00 91.62 243 SER A CA 1
ATOM 1869 C C . SER A 1 243 ? 34.813 -7.713 -46.176 1.00 91.62 243 SER A C 1
ATOM 1871 O O . SER A 1 243 ? 34.892 -7.962 -44.971 1.00 91.62 243 SER A O 1
ATOM 1873 N N . ALA A 1 244 ? 33.633 -7.620 -46.800 1.00 94.44 244 ALA A N 1
ATOM 1874 C CA . ALA A 1 244 ? 32.340 -7.641 -46.124 1.00 94.44 244 ALA A CA 1
ATOM 1875 C C . ALA A 1 244 ? 31.646 -9.007 -46.219 1.00 94.44 244 ALA A C 1
ATOM 1877 O O . ALA A 1 244 ? 31.615 -9.641 -47.271 1.00 94.44 244 ALA A O 1
ATOM 1878 N N . ASP A 1 245 ? 31.066 -9.470 -45.111 1.00 95.12 245 ASP A N 1
ATOM 1879 C CA . ASP A 1 245 ? 30.213 -10.666 -45.094 1.00 95.12 245 ASP A CA 1
ATOM 1880 C C . ASP A 1 245 ? 28.764 -10.327 -45.461 1.00 95.12 245 ASP A C 1
ATOM 1882 O O . ASP A 1 245 ? 28.051 -11.160 -46.022 1.00 95.12 245 ASP A O 1
ATOM 1886 N N . ILE A 1 246 ? 28.341 -9.101 -45.147 1.00 95.69 246 ILE A N 1
ATOM 1887 C CA . ILE A 1 246 ? 26.992 -8.591 -45.377 1.00 95.69 246 ILE A CA 1
ATOM 1888 C C . ILE A 1 246 ? 27.098 -7.284 -46.162 1.00 95.69 246 ILE A C 1
ATOM 1890 O O . ILE A 1 246 ? 27.758 -6.351 -45.710 1.00 95.69 246 ILE A O 1
ATOM 1894 N N . VAL A 1 247 ? 26.428 -7.194 -47.307 1.00 95.44 247 VAL A N 1
ATOM 1895 C CA . VAL A 1 247 ? 26.399 -5.998 -48.159 1.00 95.44 247 VAL A CA 1
ATOM 1896 C C . VAL A 1 247 ? 24.968 -5.487 -48.229 1.00 95.44 247 VAL A C 1
ATOM 1898 O O . VAL A 1 247 ? 24.075 -6.192 -48.693 1.00 95.44 247 VAL A O 1
ATOM 1901 N N . LEU A 1 248 ? 24.738 -4.261 -47.764 1.00 94.25 248 LEU A N 1
ATOM 1902 C CA . LEU A 1 248 ? 23.422 -3.636 -47.753 1.00 94.25 248 LEU A CA 1
ATOM 1903 C C . LEU A 1 248 ? 23.408 -2.427 -48.680 1.00 94.25 248 LEU A C 1
ATOM 1905 O O . LEU A 1 248 ? 24.108 -1.446 -48.434 1.00 94.25 248 LEU A O 1
ATOM 1909 N N . VAL A 1 249 ? 22.578 -2.484 -49.718 1.00 92.75 249 VAL A N 1
ATOM 1910 C CA . VAL A 1 249 ? 22.493 -1.449 -50.750 1.00 92.75 249 VAL A CA 1
ATOM 1911 C C . VAL A 1 249 ? 21.176 -0.691 -50.627 1.00 92.75 249 VAL A C 1
ATOM 1913 O O . VAL A 1 249 ? 20.094 -1.275 -50.594 1.00 92.75 249 VAL A O 1
ATOM 1916 N N . SER A 1 250 ? 21.279 0.634 -50.518 1.00 88.69 250 SER A N 1
ATOM 1917 C CA . SER A 1 250 ? 20.138 1.547 -50.445 1.00 88.69 250 SER A CA 1
ATOM 1918 C C . SER A 1 250 ? 20.517 2.916 -51.002 1.00 88.69 250 SER A C 1
ATOM 1920 O O . SER A 1 250 ? 20.951 3.826 -50.283 1.00 88.69 250 SER A O 1
ATOM 1922 N N . THR A 1 251 ? 20.376 3.063 -52.314 1.00 86.19 251 THR A N 1
ATOM 1923 C CA . THR A 1 251 ? 20.692 4.297 -53.037 1.00 86.19 251 THR A CA 1
ATOM 1924 C C . THR A 1 251 ? 19.551 4.689 -53.974 1.00 86.19 251 THR A C 1
ATOM 1926 O O . THR A 1 251 ? 18.698 3.876 -54.313 1.00 86.19 251 THR A O 1
ATOM 1929 N N . GLY A 1 252 ? 19.546 5.946 -54.420 1.00 81.12 252 GLY A N 1
ATOM 1930 C CA . GLY A 1 252 ? 18.629 6.426 -55.458 1.00 81.12 252 GLY A CA 1
ATOM 1931 C C . GLY A 1 252 ? 19.121 6.183 -56.891 1.00 81.12 252 GLY A C 1
ATOM 1932 O O . GLY A 1 252 ? 18.684 6.885 -57.799 1.00 81.12 252 GLY A O 1
ATOM 1933 N N . ALA A 1 253 ? 20.093 5.290 -57.117 1.00 82.69 253 ALA A N 1
ATOM 1934 C CA . ALA A 1 253 ? 20.588 5.012 -58.463 1.00 82.69 253 ALA A CA 1
ATOM 1935 C C . ALA A 1 253 ? 19.508 4.331 -59.321 1.00 82.69 253 ALA A C 1
ATOM 1937 O O . ALA A 1 253 ? 18.797 3.445 -58.859 1.00 82.69 253 ALA A O 1
ATOM 1938 N N . ALA A 1 254 ? 19.417 4.733 -60.590 1.00 78.38 254 ALA A N 1
ATOM 1939 C CA . ALA A 1 254 ? 18.486 4.157 -61.563 1.00 78.38 254 ALA A CA 1
ATOM 1940 C C . ALA A 1 254 ? 19.075 2.961 -62.346 1.00 78.38 254 ALA A C 1
ATOM 1942 O O . ALA A 1 254 ? 18.463 2.493 -63.300 1.00 78.38 254 ALA A O 1
ATOM 1943 N N . HIS A 1 255 ? 20.274 2.501 -61.980 1.00 85.81 255 HIS A N 1
ATOM 1944 C CA . HIS A 1 255 ? 21.012 1.405 -62.616 1.00 85.81 255 HIS A CA 1
ATOM 1945 C C . HIS A 1 255 ? 21.654 0.509 -61.550 1.00 85.81 255 HIS A C 1
ATOM 1947 O O . HIS A 1 255 ? 21.772 0.909 -60.388 1.00 85.81 255 HIS A O 1
ATOM 1953 N N . TYR A 1 256 ? 22.102 -0.683 -61.952 1.00 91.00 256 TYR A N 1
ATOM 1954 C CA . TYR A 1 256 ? 22.828 -1.592 -61.069 1.00 91.00 256 TYR A CA 1
ATOM 1955 C C . TYR A 1 256 ? 24.201 -1.017 -60.715 1.00 91.00 256 TYR A C 1
ATOM 1957 O O . TYR A 1 256 ? 24.994 -0.662 -61.584 1.00 91.00 256 TYR A O 1
ATOM 1965 N N . LEU A 1 257 ? 24.460 -0.895 -59.418 1.00 91.81 257 LEU A N 1
ATOM 1966 C CA . LEU A 1 257 ? 25.747 -0.488 -58.865 1.00 91.81 257 LEU A CA 1
ATOM 1967 C C . LEU A 1 257 ? 26.674 -1.686 -58.654 1.00 91.81 257 LEU A C 1
ATOM 1969 O O . LEU A 1 257 ? 27.893 -1.515 -58.729 1.00 91.81 257 LEU A O 1
ATOM 1973 N N . VAL A 1 258 ? 26.078 -2.854 -58.395 1.00 94.50 258 VAL A N 1
ATOM 1974 C CA . VAL A 1 258 ? 26.741 -4.140 -58.169 1.00 94.50 258 VAL A CA 1
ATOM 1975 C C . VAL A 1 258 ? 26.280 -5.117 -59.248 1.00 94.50 258 VAL A C 1
ATOM 1977 O O . VAL A 1 258 ? 25.084 -5.403 -59.345 1.00 94.50 258 VAL A O 1
ATOM 1980 N N . SER A 1 259 ? 27.222 -5.599 -60.056 1.00 95.06 259 SER A N 1
ATOM 1981 C CA . SER A 1 259 ? 26.998 -6.576 -61.128 1.00 95.06 259 SER A CA 1
ATOM 1982 C C . SER A 1 259 ? 27.281 -8.016 -60.679 1.00 95.06 259 SER A C 1
ATOM 1984 O O . SER A 1 259 ? 27.848 -8.245 -59.608 1.00 95.06 259 SER A O 1
ATOM 1986 N N . GLU A 1 260 ? 26.905 -8.996 -61.506 1.00 95.00 260 GLU A N 1
ATOM 1987 C CA . GLU A 1 260 ? 27.256 -10.409 -61.300 1.00 95.00 260 GLU A CA 1
ATOM 1988 C C . GLU A 1 260 ? 28.778 -10.619 -61.200 1.00 95.00 260 GLU A C 1
ATOM 1990 O O . GLU A 1 260 ? 29.247 -11.278 -60.268 1.00 95.00 260 GLU A O 1
ATOM 1995 N N . ASP A 1 261 ? 29.547 -9.994 -62.098 1.00 93.94 261 ASP A N 1
ATOM 1996 C CA . ASP A 1 261 ? 31.009 -10.101 -62.143 1.00 93.94 261 ASP A CA 1
ATOM 1997 C C . ASP A 1 261 ? 31.668 -9.560 -60.862 1.00 93.94 261 ASP A C 1
ATOM 1999 O O . ASP A 1 261 ? 32.588 -10.189 -60.329 1.00 93.94 261 ASP A O 1
ATOM 2003 N N . ASP A 1 262 ? 31.167 -8.442 -60.317 1.00 94.62 262 ASP A N 1
ATOM 2004 C CA . ASP A 1 262 ? 31.672 -7.846 -59.068 1.00 94.62 262 ASP A CA 1
ATOM 2005 C C . ASP A 1 262 ? 31.530 -8.820 -57.886 1.00 94.62 262 ASP A C 1
ATOM 2007 O O . ASP A 1 262 ? 32.452 -9.007 -57.078 1.00 94.62 262 ASP A O 1
ATOM 2011 N N . VAL A 1 263 ? 30.363 -9.467 -57.779 1.00 95.38 263 VAL A N 1
ATOM 2012 C CA . VAL A 1 263 ? 30.080 -10.429 -56.708 1.00 95.38 263 VAL A CA 1
ATOM 2013 C C . VAL A 1 263 ? 30.873 -11.712 -56.919 1.00 95.38 263 VAL A C 1
ATOM 2015 O O . VAL A 1 263 ? 31.485 -12.206 -55.971 1.00 95.38 263 VAL A O 1
ATOM 2018 N N . GLN A 1 264 ? 30.944 -12.223 -58.150 1.00 94.06 264 GLN A N 1
ATOM 2019 C CA . GLN A 1 264 ? 31.718 -13.423 -58.461 1.00 94.06 264 GLN A CA 1
ATOM 2020 C C . GLN A 1 264 ? 33.211 -13.222 -58.160 1.00 94.06 264 GLN A C 1
ATOM 2022 O O . GLN A 1 264 ? 33.862 -14.112 -57.604 1.00 94.06 264 GLN A O 1
ATOM 2027 N N . HIS A 1 265 ? 33.758 -12.048 -58.482 1.00 93.56 265 HIS A N 1
ATOM 2028 C CA . HIS A 1 265 ? 35.131 -11.685 -58.150 1.00 93.56 265 HIS A CA 1
ATOM 2029 C C . HIS A 1 265 ? 35.349 -11.642 -56.632 1.00 93.56 265 HIS A C 1
ATOM 2031 O O . HIS A 1 265 ? 36.290 -12.254 -56.119 1.00 93.56 265 HIS A O 1
ATOM 2037 N N . SER A 1 266 ? 34.438 -10.995 -55.902 1.00 94.50 266 SER A N 1
ATOM 2038 C CA . SER A 1 266 ? 34.532 -10.855 -54.447 1.00 94.50 266 SER A CA 1
ATOM 2039 C C . SER A 1 266 ? 34.423 -12.199 -53.721 1.00 94.50 266 SER A C 1
ATOM 2041 O O . SER A 1 266 ? 35.198 -12.475 -52.808 1.00 94.50 266 SER A O 1
ATOM 2043 N N . VAL A 1 267 ? 33.516 -13.085 -54.144 1.00 93.44 267 VAL A N 1
ATOM 2044 C CA . VAL A 1 267 ? 33.382 -14.440 -53.578 1.00 93.44 267 VAL A CA 1
ATOM 2045 C C . VAL A 1 267 ? 34.645 -15.277 -53.821 1.00 93.44 267 VAL A C 1
ATOM 2047 O O . VAL A 1 267 ? 35.110 -15.961 -52.904 1.00 93.44 267 VAL A O 1
ATOM 2050 N N . LYS A 1 268 ? 35.260 -15.180 -55.011 1.00 92.06 268 LYS A N 1
ATOM 2051 C CA . LYS A 1 268 ? 36.536 -15.856 -55.314 1.00 92.06 268 LYS A CA 1
ATOM 2052 C C . LYS A 1 268 ? 37.670 -15.365 -54.411 1.00 92.06 268 LYS A C 1
ATOM 2054 O O . LYS A 1 268 ? 38.381 -16.190 -53.838 1.00 92.06 268 LYS A O 1
ATOM 2059 N N . GLN A 1 269 ? 37.811 -14.050 -54.225 1.00 93.19 269 GLN A N 1
ATOM 2060 C CA . GLN A 1 269 ? 38.804 -13.480 -53.303 1.00 93.19 269 GLN A CA 1
ATOM 2061 C C . GLN A 1 269 ? 38.580 -13.924 -51.849 1.00 93.19 269 GLN A C 1
ATOM 2063 O O . GLN A 1 269 ? 39.528 -14.107 -51.088 1.00 93.19 269 GLN A O 1
ATOM 2068 N N . ARG A 1 270 ? 37.322 -14.169 -51.475 1.00 92.88 270 ARG A N 1
ATOM 2069 C CA . ARG A 1 270 ? 36.913 -14.654 -50.150 1.00 92.88 270 ARG A CA 1
ATOM 2070 C C . ARG A 1 270 ? 37.058 -16.166 -49.968 1.00 92.88 270 ARG A C 1
ATOM 2072 O O . ARG A 1 270 ? 36.521 -16.704 -48.999 1.00 92.88 270 ARG A O 1
ATOM 2079 N N . MET A 1 271 ? 37.752 -16.864 -50.872 1.00 92.56 271 MET A N 1
ATOM 2080 C CA . MET A 1 271 ? 37.902 -18.326 -50.855 1.00 92.56 271 MET A CA 1
ATOM 2081 C C . MET A 1 271 ? 36.546 -19.054 -50.784 1.00 92.56 271 MET A C 1
ATOM 2083 O O . MET A 1 271 ? 36.400 -20.036 -50.061 1.00 92.56 271 MET A O 1
ATOM 2087 N N . ASN A 1 272 ? 35.541 -18.549 -51.511 1.00 88.50 272 ASN A N 1
ATOM 2088 C CA . ASN A 1 272 ? 34.165 -19.063 -51.538 1.00 88.50 272 ASN A CA 1
ATOM 2089 C C . ASN A 1 272 ? 33.421 -19.016 -50.191 1.00 88.50 272 ASN A C 1
ATOM 2091 O O . ASN A 1 272 ? 32.430 -19.721 -50.003 1.00 88.50 272 ASN A O 1
ATOM 2095 N N . ARG A 1 273 ? 33.859 -18.177 -49.243 1.00 91.81 273 ARG A N 1
ATOM 2096 C CA . ARG A 1 273 ? 33.065 -17.898 -48.040 1.00 91.81 273 ARG A CA 1
ATOM 2097 C C . ARG A 1 273 ? 31.750 -17.202 -48.412 1.00 91.81 273 ARG A C 1
ATOM 2099 O O . ARG A 1 273 ? 31.765 -16.323 -49.277 1.00 91.81 273 ARG A O 1
ATOM 2106 N N . PRO A 1 274 ? 30.646 -17.519 -47.710 1.00 92.88 274 PRO A N 1
ATOM 2107 C CA . PRO A 1 274 ? 29.339 -16.966 -48.024 1.00 92.88 274 PRO A CA 1
ATOM 2108 C C . PRO A 1 274 ? 29.304 -15.441 -47.900 1.00 92.88 274 PRO A C 1
ATOM 2110 O O . PRO A 1 274 ? 29.953 -14.848 -47.027 1.00 92.88 274 PRO A O 1
ATOM 2113 N N . MET A 1 275 ? 28.526 -14.822 -48.783 1.00 95.00 275 MET A N 1
ATOM 2114 C CA . MET A 1 275 ? 28.235 -13.393 -48.796 1.00 95.00 275 MET A CA 1
ATOM 2115 C C . MET A 1 275 ? 26.723 -13.180 -48.822 1.00 95.00 275 MET A C 1
ATOM 2117 O O . MET A 1 275 ? 26.014 -13.798 -49.613 1.00 95.00 275 MET A O 1
ATOM 2121 N N . PHE A 1 276 ? 26.224 -12.310 -47.949 1.00 95.88 276 PHE A N 1
ATOM 2122 C CA . PHE A 1 276 ? 24.804 -11.989 -47.838 1.00 95.88 276 PHE A CA 1
ATOM 2123 C C . PHE A 1 276 ? 24.541 -10.584 -48.378 1.00 95.88 276 PHE A C 1
ATOM 2125 O O . PHE A 1 276 ? 25.057 -9.608 -47.839 1.00 95.88 276 PHE A O 1
ATOM 2132 N N . LEU A 1 277 ? 23.750 -10.480 -49.443 1.00 95.75 277 LEU A N 1
ATOM 2133 C CA . LEU A 1 277 ? 23.455 -9.231 -50.135 1.00 95.75 277 LEU A CA 1
ATOM 2134 C C . LEU A 1 277 ? 21.992 -8.843 -49.926 1.00 95.75 277 LEU A C 1
ATOM 2136 O O . LEU A 1 277 ? 21.086 -9.655 -50.113 1.00 95.75 277 LEU A O 1
ATOM 2140 N N . ILE A 1 278 ? 21.765 -7.588 -49.552 1.00 93.31 278 ILE A N 1
ATOM 2141 C CA . ILE A 1 278 ? 20.440 -7.032 -49.296 1.00 93.31 278 ILE A CA 1
ATOM 2142 C C . ILE A 1 278 ? 20.241 -5.810 -50.193 1.00 93.31 278 ILE A C 1
ATOM 2144 O O . ILE A 1 278 ? 20.926 -4.800 -50.016 1.00 93.31 278 ILE A O 1
ATOM 2148 N N . ASP A 1 279 ? 19.276 -5.878 -51.109 1.00 90.19 279 ASP A N 1
ATOM 2149 C CA . ASP A 1 279 ? 18.870 -4.751 -51.952 1.00 90.19 279 ASP A CA 1
ATOM 2150 C C . ASP A 1 279 ? 17.524 -4.187 -51.482 1.00 90.19 279 ASP A C 1
ATOM 2152 O O . ASP A 1 279 ? 16.461 -4.773 -51.689 1.00 90.19 279 ASP A O 1
ATOM 2156 N N . ILE A 1 280 ? 17.567 -3.026 -50.832 1.00 84.62 280 ILE A N 1
ATOM 2157 C CA . ILE A 1 280 ? 16.367 -2.286 -50.417 1.00 84.62 280 ILE A CA 1
ATOM 2158 C C . ILE A 1 280 ? 16.138 -1.036 -51.278 1.00 84.62 280 ILE A C 1
ATOM 2160 O O . ILE A 1 280 ? 15.403 -0.133 -50.867 1.00 84.62 280 ILE A O 1
ATOM 2164 N N . SER A 1 281 ? 16.772 -0.956 -52.450 1.00 81.75 281 SER A N 1
ATOM 2165 C CA . SER A 1 281 ? 16.602 0.143 -53.399 1.00 81.75 281 SER A CA 1
ATOM 2166 C C . SER A 1 281 ? 15.425 -0.089 -54.346 1.00 81.75 281 SER A C 1
ATOM 2168 O O . SER A 1 281 ? 15.152 -1.201 -54.798 1.00 81.75 281 SER A O 1
ATOM 2170 N N . VAL A 1 282 ? 14.742 1.002 -54.698 1.00 76.06 282 VAL A N 1
ATOM 2171 C CA . VAL A 1 282 ? 13.715 1.025 -55.744 1.00 76.06 282 VAL A CA 1
ATOM 2172 C C . VAL A 1 282 ? 13.980 2.249 -56.631 1.00 76.06 282 VAL A C 1
ATOM 2174 O O . VAL A 1 282 ? 13.746 3.366 -56.167 1.00 76.06 282 VAL A O 1
ATOM 2177 N N . PRO A 1 283 ? 14.460 2.090 -57.884 1.00 80.81 283 PRO A N 1
ATOM 2178 C CA . PRO A 1 283 ? 14.790 0.842 -58.593 1.00 80.81 283 PRO A CA 1
ATOM 2179 C C . PRO A 1 283 ? 15.952 0.042 -57.972 1.00 80.81 283 PRO A C 1
ATOM 2181 O O . PRO A 1 283 ? 16.768 0.598 -57.242 1.00 80.81 283 PRO A O 1
ATOM 2184 N N . ARG A 1 284 ? 16.027 -1.261 -58.285 1.00 82.06 284 ARG A N 1
ATOM 2185 C CA . ARG A 1 284 ? 17.061 -2.185 -57.777 1.00 82.06 284 ARG A CA 1
ATOM 2186 C C . ARG A 1 284 ? 18.470 -1.721 -58.143 1.00 82.06 284 ARG A C 1
ATOM 2188 O O . ARG A 1 284 ? 18.701 -1.199 -59.234 1.00 82.06 284 ARG A O 1
ATOM 2195 N N . ASN A 1 285 ? 19.412 -1.911 -57.229 1.00 91.94 285 ASN A N 1
ATOM 2196 C CA . ASN A 1 285 ? 20.813 -1.522 -57.397 1.00 91.94 285 ASN A CA 1
ATOM 2197 C C . ASN A 1 285 ? 21.771 -2.714 -57.437 1.00 91.94 285 ASN A C 1
ATOM 2199 O O . ASN A 1 285 ? 22.939 -2.513 -57.767 1.00 91.94 285 ASN A O 1
ATOM 2203 N N . ILE A 1 286 ? 21.302 -3.923 -57.141 1.00 93.94 286 ILE A N 1
ATOM 2204 C CA . ILE A 1 286 ? 22.047 -5.161 -57.367 1.00 93.94 286 ILE A CA 1
ATOM 2205 C C . ILE A 1 286 ? 21.436 -5.878 -58.571 1.00 93.94 286 ILE A C 1
ATOM 2207 O O . ILE A 1 286 ? 20.213 -6.009 -58.671 1.00 93.94 286 ILE A O 1
ATOM 2211 N N . ASP A 1 287 ? 22.288 -6.328 -59.490 1.00 93.69 287 ASP A N 1
ATOM 2212 C CA . ASP A 1 287 ? 21.869 -7.132 -60.635 1.00 93.69 287 ASP A CA 1
ATOM 2213 C C . ASP A 1 287 ? 21.214 -8.451 -60.159 1.00 93.69 287 ASP A C 1
ATOM 2215 O O . ASP A 1 287 ? 21.847 -9.217 -59.425 1.00 93.69 287 ASP A O 1
ATOM 2219 N N . PRO A 1 288 ? 19.962 -8.763 -60.554 1.00 88.44 288 PRO A N 1
ATOM 2220 C CA . PRO A 1 288 ? 19.310 -10.025 -60.207 1.00 88.44 288 PRO A CA 1
ATOM 2221 C C . PRO A 1 288 ? 20.087 -11.283 -60.621 1.00 88.44 288 PRO A C 1
ATOM 2223 O O . PRO A 1 288 ? 19.896 -12.325 -59.989 1.00 88.44 288 PRO A O 1
ATOM 2226 N N . ALA A 1 289 ? 20.961 -11.201 -61.634 1.00 91.06 289 ALA A N 1
ATOM 2227 C CA . ALA A 1 289 ? 21.814 -12.310 -62.067 1.00 91.06 289 ALA A CA 1
ATOM 2228 C C . ALA A 1 289 ? 22.754 -12.813 -60.955 1.00 91.06 289 ALA A C 1
ATOM 2230 O O . ALA A 1 289 ? 23.091 -13.994 -60.924 1.00 91.06 289 ALA A O 1
ATOM 2231 N N . VAL A 1 290 ? 23.060 -11.976 -59.952 1.00 94.25 290 VAL A N 1
ATOM 2232 C CA . VAL A 1 290 ? 23.823 -12.357 -58.747 1.00 94.25 290 VAL A CA 1
ATOM 2233 C C . VAL A 1 290 ? 23.223 -13.570 -58.023 1.00 94.25 290 VAL A C 1
ATOM 2235 O O . VAL A 1 290 ? 23.955 -14.311 -57.370 1.00 94.25 290 VAL A O 1
ATOM 2238 N N . ARG A 1 291 ? 21.913 -13.839 -58.164 1.00 91.06 291 ARG A N 1
ATOM 2239 C CA . ARG A 1 291 ? 21.263 -15.043 -57.603 1.00 91.06 291 ARG A CA 1
ATOM 2240 C C . ARG A 1 291 ? 21.856 -16.361 -58.128 1.00 91.06 291 ARG A C 1
ATOM 2242 O O . ARG A 1 291 ? 21.618 -17.400 -57.519 1.00 91.06 291 ARG A O 1
ATOM 2249 N N . HIS A 1 292 ? 22.583 -16.333 -59.246 1.00 91.31 292 HIS A N 1
ATOM 2250 C CA . HIS A 1 292 ? 23.236 -17.498 -59.848 1.00 91.31 292 HIS A CA 1
ATOM 2251 C C . HIS A 1 292 ? 24.696 -17.682 -59.411 1.00 91.31 292 HIS A C 1
ATOM 2253 O O . HIS A 1 292 ? 25.308 -18.689 -59.762 1.00 91.31 292 HIS A O 1
ATOM 2259 N N . VAL A 1 293 ? 25.254 -16.751 -58.632 1.00 93.25 293 VAL A N 1
ATOM 2260 C CA . VAL A 1 293 ? 26.623 -16.853 -58.121 1.00 93.25 293 VAL A CA 1
ATOM 2261 C C . VAL A 1 293 ? 26.649 -17.758 -56.889 1.00 93.25 293 VAL A C 1
ATOM 2263 O O . VAL A 1 293 ? 25.999 -17.482 -55.879 1.00 93.25 293 VAL A O 1
ATOM 2266 N N . ASP A 1 294 ? 27.439 -18.830 -56.947 1.00 90.94 294 ASP A N 1
ATOM 2267 C CA . ASP A 1 294 ? 27.605 -19.754 -55.824 1.00 90.94 294 ASP A CA 1
ATOM 2268 C C . ASP A 1 294 ? 28.093 -19.028 -54.561 1.00 90.94 294 ASP A C 1
ATOM 2270 O O . ASP A 1 294 ? 29.017 -18.218 -54.604 1.00 90.94 294 ASP A O 1
ATOM 2274 N N . ASN A 1 295 ? 27.501 -19.360 -53.410 1.00 92.25 295 ASN A N 1
ATOM 2275 C CA . ASN A 1 295 ? 27.782 -18.752 -52.101 1.00 92.25 295 ASN A CA 1
ATOM 2276 C C . ASN A 1 295 ? 27.449 -17.247 -51.981 1.00 92.25 295 ASN A C 1
ATOM 2278 O O . ASN A 1 295 ? 27.826 -16.623 -50.985 1.00 92.25 295 ASN A O 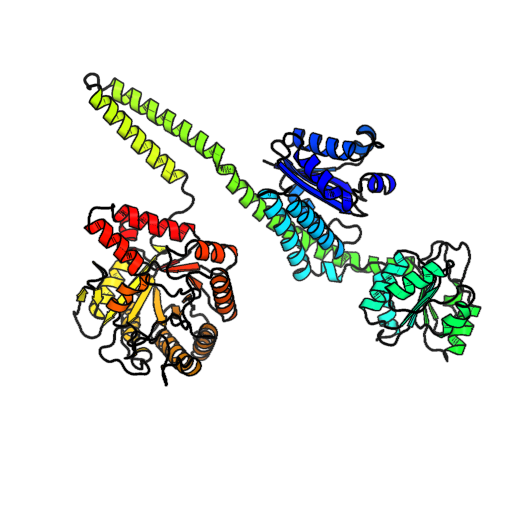1
ATOM 2282 N N . ALA A 1 296 ? 26.698 -16.674 -52.927 1.00 95.25 296 ALA A N 1
ATOM 2283 C CA . ALA A 1 296 ? 26.097 -15.349 -52.805 1.00 95.25 296 ALA A CA 1
ATOM 2284 C C . ALA A 1 296 ? 24.584 -15.459 -52.549 1.00 95.25 296 ALA A C 1
ATOM 2286 O O . ALA A 1 296 ? 23.839 -16.063 -53.317 1.00 95.25 296 ALA A O 1
ATOM 2287 N N . PHE A 1 297 ? 24.111 -14.856 -51.460 1.00 94.69 297 PHE A N 1
ATOM 2288 C CA . PHE A 1 297 ? 22.707 -14.896 -51.055 1.00 94.69 297 PHE A CA 1
ATOM 2289 C C . PHE A 1 297 ? 22.080 -13.509 -51.201 1.00 94.69 297 PHE A C 1
ATOM 2291 O O . PHE A 1 297 ? 22.235 -12.677 -50.309 1.00 94.69 297 PHE A O 1
ATOM 2298 N N . LEU A 1 298 ? 21.380 -13.261 -52.312 1.00 93.81 298 LEU A N 1
ATOM 2299 C CA . LEU A 1 298 ? 20.704 -11.989 -52.587 1.00 93.81 298 LEU A CA 1
ATOM 2300 C C . LEU A 1 298 ? 19.240 -12.010 -52.134 1.00 93.81 298 LEU A C 1
ATOM 2302 O O . LEU A 1 298 ? 18.483 -12.894 -52.528 1.00 93.81 298 LEU A O 1
ATOM 2306 N N . PHE A 1 299 ? 18.845 -10.991 -51.373 1.00 90.19 299 PHE A N 1
ATOM 2307 C CA . PHE A 1 299 ? 17.465 -10.738 -50.965 1.00 90.19 299 PHE A CA 1
ATOM 2308 C C . PHE A 1 299 ? 17.071 -9.304 -51.294 1.00 90.19 299 PHE A C 1
ATOM 2310 O O . PHE A 1 299 ? 17.818 -8.370 -50.994 1.00 90.19 299 PHE A O 1
ATOM 2317 N N . ASP A 1 300 ? 15.887 -9.131 -51.870 1.00 86.75 300 ASP A N 1
ATOM 2318 C CA . ASP A 1 300 ? 15.324 -7.811 -52.133 1.00 86.75 300 ASP A CA 1
ATOM 2319 C C . ASP A 1 300 ? 14.257 -7.396 -51.102 1.00 86.75 300 ASP A C 1
ATOM 2321 O O . ASP A 1 300 ? 13.913 -8.125 -50.164 1.00 86.75 300 ASP A O 1
ATOM 2325 N N . ILE A 1 301 ? 13.748 -6.172 -51.245 1.00 78.38 301 ILE A N 1
ATOM 2326 C CA . ILE A 1 301 ? 12.713 -5.620 -50.366 1.00 78.38 301 ILE A CA 1
ATOM 2327 C C . ILE A 1 301 ? 11.438 -6.477 -50.321 1.00 78.38 301 ILE A C 1
ATOM 2329 O O . ILE A 1 301 ? 10.791 -6.538 -49.271 1.00 78.38 301 ILE A O 1
ATOM 2333 N N . ASP A 1 302 ? 11.068 -7.145 -51.413 1.00 76.38 302 ASP A N 1
ATOM 2334 C CA . ASP A 1 302 ? 9.842 -7.938 -51.484 1.00 76.38 302 ASP A CA 1
ATOM 2335 C C . ASP A 1 302 ? 10.044 -9.325 -50.848 1.00 76.38 302 ASP A C 1
ATOM 2337 O O . ASP A 1 302 ? 9.163 -9.804 -50.122 1.00 76.38 302 ASP A O 1
ATOM 2341 N N . ASP A 1 303 ? 11.241 -9.908 -50.975 1.00 80.62 303 ASP A N 1
ATOM 2342 C CA . ASP A 1 303 ? 11.647 -11.101 -50.221 1.00 80.62 303 ASP A CA 1
ATOM 2343 C C . ASP A 1 303 ? 11.580 -10.849 -48.698 1.00 80.62 303 ASP A C 1
ATOM 2345 O O . ASP A 1 303 ? 11.056 -11.664 -47.924 1.00 80.62 303 ASP A O 1
ATOM 2349 N N . LEU A 1 304 ? 12.057 -9.680 -48.252 1.00 78.25 304 LEU A N 1
ATOM 2350 C CA . LEU A 1 304 ? 12.006 -9.278 -46.844 1.00 78.25 304 LEU A CA 1
ATOM 2351 C C . LEU A 1 304 ? 10.566 -9.044 -46.361 1.00 78.25 304 LEU A C 1
ATOM 2353 O O . LEU A 1 304 ? 10.211 -9.504 -45.271 1.00 78.25 304 LEU A O 1
ATOM 2357 N N . LYS A 1 305 ? 9.717 -8.384 -47.162 1.00 67.31 305 LYS A N 1
ATOM 2358 C CA . LYS A 1 305 ? 8.291 -8.163 -46.844 1.00 67.31 305 LYS A CA 1
ATOM 2359 C C . LYS A 1 305 ? 7.519 -9.470 -46.703 1.00 67.31 305 LYS A C 1
ATOM 2361 O O . LYS A 1 305 ? 6.803 -9.635 -45.718 1.00 67.31 305 LYS A O 1
ATOM 2366 N N . THR A 1 306 ? 7.717 -10.423 -47.613 1.00 67.62 306 THR A N 1
ATOM 2367 C CA . THR A 1 306 ? 7.044 -11.736 -47.573 1.00 67.62 306 THR A CA 1
ATOM 2368 C C . THR A 1 306 ? 7.310 -12.457 -46.246 1.00 67.62 306 THR A C 1
ATOM 2370 O O . THR A 1 306 ? 6.428 -13.093 -45.660 1.00 67.62 306 THR A O 1
ATOM 2373 N N . ARG A 1 307 ? 8.520 -12.302 -45.693 1.00 66.62 307 ARG A N 1
ATOM 2374 C CA . ARG A 1 307 ? 8.876 -12.867 -44.386 1.00 66.62 307 ARG A CA 1
ATOM 2375 C C . ARG A 1 307 ? 8.199 -12.145 -43.217 1.00 66.62 307 ARG A C 1
ATOM 2377 O O . ARG A 1 307 ? 7.853 -12.793 -42.229 1.00 66.62 307 ARG A O 1
ATOM 2384 N N . VAL A 1 308 ? 7.988 -10.832 -43.327 1.00 64.38 308 VAL A N 1
ATOM 2385 C CA . VAL A 1 308 ? 7.194 -10.059 -42.360 1.00 64.38 308 VAL A CA 1
ATOM 2386 C C . VAL A 1 308 ? 5.718 -10.468 -42.417 1.00 64.38 308 VAL A C 1
ATOM 2388 O O . VAL A 1 308 ? 5.073 -10.526 -41.373 1.00 64.38 308 VAL A O 1
ATOM 2391 N N . GLU A 1 309 ? 5.173 -10.807 -43.583 1.00 60.00 309 GLU A N 1
ATOM 2392 C CA . GLU A 1 309 ? 3.758 -11.179 -43.735 1.00 60.00 309 GLU A CA 1
ATOM 2393 C C . GLU A 1 309 ? 3.413 -12.569 -43.171 1.00 60.00 309 GLU A C 1
ATOM 2395 O O . GLU A 1 309 ? 2.298 -12.773 -42.685 1.00 60.00 309 GLU A O 1
ATOM 2400 N N . ARG A 1 310 ? 4.371 -13.506 -43.128 1.00 60.03 310 ARG A N 1
ATOM 2401 C CA . ARG A 1 310 ? 4.152 -14.884 -42.639 1.00 60.03 310 ARG A CA 1
ATOM 2402 C C . ARG A 1 310 ? 3.727 -14.981 -41.161 1.00 60.03 310 ARG A C 1
ATOM 2404 O O . ARG A 1 310 ? 3.124 -15.976 -40.776 1.00 60.03 310 ARG A O 1
ATOM 2411 N N . ASN A 1 311 ? 3.970 -13.945 -40.352 1.00 58.06 311 ASN A N 1
ATOM 2412 C CA . ASN A 1 311 ? 3.612 -13.905 -38.922 1.00 58.06 311 ASN A CA 1
ATOM 2413 C C . ASN A 1 311 ? 2.252 -13.222 -38.646 1.00 58.06 311 ASN A C 1
ATOM 2415 O O . ASN A 1 311 ? 1.908 -12.958 -37.495 1.00 58.06 311 ASN A O 1
ATOM 2419 N N . ARG A 1 312 ? 1.469 -12.881 -39.681 1.00 62.00 312 ARG A N 1
ATOM 2420 C CA . ARG A 1 312 ? 0.255 -12.053 -39.544 1.00 62.00 312 ARG A CA 1
ATOM 2421 C C . ARG A 1 312 ? -0.846 -12.687 -38.681 1.00 62.00 312 ARG A C 1
ATOM 2423 O O . ARG A 1 312 ? -1.487 -11.965 -37.925 1.00 62.00 312 ARG A O 1
ATOM 2430 N N . GLY A 1 313 ? -1.050 -14.003 -38.772 1.00 64.81 313 GLY A N 1
ATOM 2431 C CA . GLY A 1 313 ? -2.079 -14.718 -37.999 1.00 64.81 313 GLY A CA 1
ATOM 2432 C C . GLY A 1 313 ? -1.797 -14.742 -36.494 1.00 64.81 313 GLY A C 1
ATOM 2433 O O . GLY A 1 313 ? -2.667 -14.420 -35.693 1.00 64.81 313 GLY A O 1
ATOM 2434 N N . GLU A 1 314 ? -0.557 -15.034 -36.103 1.00 65.50 314 GLU A N 1
ATOM 2435 C CA . GLU A 1 314 ? -0.140 -15.008 -34.695 1.00 65.50 314 GLU A CA 1
ATOM 2436 C C . GLU A 1 314 ? -0.157 -13.580 -34.128 1.00 65.50 314 GLU A C 1
ATOM 2438 O O . GLU A 1 314 ? -0.603 -13.371 -33.000 1.00 65.50 314 GLU A O 1
ATOM 2443 N N . ARG A 1 315 ? 0.226 -12.572 -34.932 1.00 70.00 315 ARG A N 1
ATOM 2444 C CA . ARG A 1 315 ? 0.120 -11.151 -34.549 1.00 70.00 315 ARG A CA 1
ATOM 2445 C C . ARG A 1 315 ? -1.303 -10.704 -34.263 1.00 70.00 315 ARG A C 1
ATOM 2447 O O . ARG A 1 315 ? -1.492 -9.928 -33.335 1.00 70.00 315 ARG A O 1
ATOM 2454 N N . LEU A 1 316 ? -2.279 -11.172 -35.039 1.00 71.44 316 LEU A N 1
ATOM 2455 C CA . LEU A 1 316 ? -3.690 -10.868 -34.796 1.00 71.44 316 LEU A CA 1
ATOM 2456 C C . LEU A 1 316 ? -4.138 -11.416 -33.434 1.00 71.44 316 LEU A C 1
ATOM 2458 O O . LEU A 1 316 ? -4.725 -10.673 -32.655 1.00 71.44 316 LEU A O 1
ATOM 2462 N N . ASN A 1 317 ? -3.760 -12.652 -33.098 1.00 79.88 317 ASN A N 1
ATOM 2463 C CA . ASN A 1 317 ? -4.101 -13.260 -31.807 1.00 79.88 317 ASN A CA 1
ATOM 2464 C C . ASN A 1 317 ? -3.474 -12.520 -30.611 1.00 79.88 317 ASN A C 1
ATOM 2466 O O . ASN A 1 317 ? -4.129 -12.310 -29.591 1.00 79.88 317 ASN A O 1
ATOM 2470 N N . GLU A 1 318 ? -2.207 -12.112 -30.709 1.00 83.25 318 GLU A N 1
ATOM 2471 C CA . GLU A 1 318 ? -1.555 -11.353 -29.631 1.00 83.25 318 GLU A CA 1
ATOM 2472 C C . GLU A 1 318 ? -2.070 -9.909 -29.544 1.00 83.25 318 GLU A C 1
ATOM 2474 O O . GLU A 1 318 ? -2.213 -9.376 -28.442 1.00 83.25 318 GLU A O 1
ATOM 2479 N N . ALA A 1 319 ? -2.427 -9.295 -30.677 1.00 84.44 319 ALA A N 1
ATOM 2480 C CA . ALA A 1 319 ? -3.101 -8.001 -30.694 1.00 84.44 319 ALA A CA 1
ATOM 2481 C C . ALA A 1 319 ? -4.478 -8.078 -30.018 1.00 84.44 319 ALA A C 1
ATOM 2483 O O . ALA A 1 319 ? -4.799 -7.203 -29.226 1.00 84.44 319 ALA A O 1
ATOM 2484 N N . GLU A 1 320 ? -5.262 -9.140 -30.230 1.00 88.62 320 GLU A N 1
ATOM 2485 C CA . GLU A 1 320 ? -6.545 -9.331 -29.534 1.00 88.62 320 GLU A CA 1
ATOM 2486 C C . GLU A 1 320 ? -6.389 -9.443 -28.011 1.00 88.62 320 GLU A C 1
ATOM 2488 O O . GLU A 1 320 ? -7.196 -8.887 -27.260 1.00 88.62 320 GLU A O 1
ATOM 2493 N N . LYS A 1 321 ? -5.342 -10.126 -27.528 1.00 89.12 321 LYS A N 1
ATOM 2494 C CA . LYS A 1 321 ? -5.022 -10.166 -26.090 1.00 89.12 321 LYS A CA 1
ATOM 2495 C C . LYS A 1 321 ? -4.697 -8.771 -25.561 1.00 89.12 321 LYS A C 1
ATOM 2497 O O . LYS A 1 321 ? -5.218 -8.374 -24.520 1.00 89.12 321 LYS A O 1
ATOM 2502 N N . ALA A 1 322 ? -3.869 -8.026 -26.290 1.00 91.44 322 ALA A N 1
ATOM 2503 C CA . ALA A 1 322 ? -3.517 -6.653 -25.953 1.00 91.44 322 ALA A CA 1
ATOM 2504 C C . ALA A 1 322 ? -4.739 -5.717 -25.944 1.00 91.44 322 ALA A C 1
ATOM 2506 O O . ALA A 1 322 ? -4.876 -4.912 -25.027 1.00 91.44 322 ALA A O 1
ATOM 2507 N N . GLU A 1 323 ? -5.664 -5.861 -26.896 1.00 93.25 323 GLU A N 1
ATOM 2508 C CA . GLU A 1 323 ? -6.918 -5.095 -26.936 1.00 93.25 323 GLU A CA 1
ATOM 2509 C C . GLU A 1 323 ? -7.799 -5.383 -25.709 1.00 93.25 323 GLU A C 1
ATOM 2511 O O . GLU A 1 323 ? -8.337 -4.448 -25.118 1.00 93.25 323 GLU A O 1
ATOM 2516 N N . LYS A 1 324 ? -7.894 -6.642 -25.251 1.00 92.69 324 LYS A N 1
ATOM 2517 C CA . LYS A 1 324 ? -8.608 -6.976 -24.000 1.00 92.69 324 LYS A CA 1
ATOM 2518 C C . LYS A 1 324 ? -8.006 -6.266 -22.787 1.00 92.69 324 LYS A C 1
ATOM 2520 O O . LYS A 1 324 ? -8.736 -5.616 -22.047 1.00 92.69 324 LYS A O 1
ATOM 2525 N N . MET A 1 325 ? -6.680 -6.306 -22.638 1.00 93.62 325 MET A N 1
ATOM 2526 C CA . MET A 1 325 ? -5.991 -5.582 -21.561 1.00 93.62 325 MET A CA 1
ATOM 2527 C C . MET A 1 325 ? -6.253 -4.075 -21.610 1.00 93.62 325 MET A C 1
ATOM 2529 O O . MET A 1 325 ? -6.441 -3.448 -20.569 1.00 93.62 325 MET A O 1
ATOM 2533 N N . VAL A 1 326 ? -6.287 -3.481 -22.808 1.00 95.50 326 VAL A N 1
ATOM 2534 C CA . VAL A 1 326 ? -6.636 -2.063 -22.962 1.00 95.50 326 VAL A CA 1
ATOM 2535 C C . VAL A 1 326 ? -8.059 -1.795 -22.470 1.00 95.50 326 VAL A C 1
ATOM 2537 O O . VAL A 1 326 ? -8.261 -0.834 -21.730 1.00 95.50 326 VAL A O 1
ATOM 2540 N N . VAL A 1 327 ? -9.035 -2.624 -22.848 1.00 93.69 327 VAL A N 1
ATOM 2541 C CA . VAL A 1 327 ? -10.441 -2.462 -22.438 1.00 93.69 327 VAL A CA 1
ATOM 2542 C C . VAL A 1 327 ? -10.599 -2.539 -20.917 1.00 93.69 327 VAL A C 1
ATOM 2544 O O . VAL A 1 327 ? -11.245 -1.665 -20.331 1.00 93.69 327 VAL A O 1
ATOM 2547 N N . ASP A 1 328 ? -9.974 -3.525 -20.274 1.00 90.19 328 ASP A N 1
ATOM 2548 C CA . ASP A 1 328 ? -10.033 -3.699 -18.816 1.00 90.19 328 ASP A CA 1
ATOM 2549 C C . ASP A 1 328 ? -9.459 -2.473 -18.083 1.00 90.19 328 ASP A C 1
ATOM 2551 O O . ASP A 1 328 ? -10.011 -1.967 -17.098 1.00 90.19 328 ASP A O 1
ATOM 2555 N N . GLU A 1 329 ? -8.366 -1.928 -18.611 1.00 93.19 329 GLU A N 1
ATOM 2556 C CA . GLU A 1 329 ? -7.673 -0.801 -17.997 1.00 93.19 329 GLU A CA 1
ATOM 2557 C C . GLU A 1 329 ? -8.377 0.538 -18.243 1.00 93.19 329 GLU A C 1
ATOM 2559 O O . GLU A 1 329 ? -8.373 1.406 -17.365 1.00 93.19 329 GLU A O 1
ATOM 2564 N N . VAL A 1 330 ? -9.056 0.698 -19.384 1.00 94.56 330 VAL A N 1
ATOM 2565 C CA . VAL A 1 330 ? -9.991 1.813 -19.613 1.00 94.56 330 VAL A CA 1
ATOM 2566 C C . VAL A 1 330 ? -11.125 1.762 -18.586 1.00 94.56 330 VAL A C 1
ATOM 2568 O O . VAL A 1 330 ? -11.458 2.794 -18.004 1.00 94.56 330 VAL A O 1
ATOM 2571 N N . GLY A 1 331 ? -11.666 0.574 -18.288 1.00 86.88 331 GLY A N 1
ATOM 2572 C CA . GLY A 1 331 ? -12.682 0.388 -17.245 1.00 86.88 331 GLY A CA 1
ATOM 2573 C C . GLY A 1 331 ? -12.215 0.854 -15.861 1.00 86.88 331 GLY A C 1
ATOM 2574 O O . GLY A 1 331 ? -12.949 1.560 -15.166 1.00 86.88 331 GLY A O 1
ATOM 2575 N N . THR A 1 332 ? -10.967 0.548 -15.502 1.00 87.12 332 THR A N 1
ATOM 2576 C CA . THR A 1 332 ? -10.349 1.005 -14.245 1.00 87.12 332 THR A CA 1
ATOM 2577 C C . THR A 1 332 ? -10.236 2.533 -14.180 1.00 87.12 332 THR A C 1
ATOM 2579 O O . THR A 1 332 ? -10.543 3.146 -13.155 1.00 87.12 332 THR A O 1
ATOM 2582 N N . VAL A 1 333 ? -9.820 3.181 -15.275 1.00 87.25 333 VAL A N 1
ATOM 2583 C CA . VAL A 1 333 ? -9.740 4.652 -15.339 1.00 87.25 333 VAL A CA 1
ATOM 2584 C C . VAL A 1 333 ? -11.126 5.293 -15.293 1.00 87.25 333 VAL A C 1
ATOM 2586 O O . VAL A 1 333 ? -11.295 6.303 -14.613 1.00 87.25 333 VAL A O 1
ATOM 2589 N N . ARG A 1 334 ? -12.125 4.701 -15.955 1.00 88.06 334 ARG A N 1
ATOM 2590 C CA . ARG A 1 334 ? -13.514 5.179 -15.938 1.00 88.06 334 ARG A CA 1
ATOM 2591 C C . ARG A 1 334 ? -14.090 5.203 -14.524 1.00 88.06 334 ARG A C 1
ATOM 2593 O O . ARG A 1 334 ? -14.644 6.220 -14.120 1.00 88.06 334 ARG A O 1
ATOM 2600 N N . GLN A 1 335 ? -13.930 4.120 -13.763 1.00 80.69 335 GLN A N 1
ATOM 2601 C CA . GLN A 1 335 ? -14.389 4.059 -12.368 1.00 80.69 335 GLN A CA 1
ATOM 2602 C C . GLN A 1 335 ? -13.736 5.151 -11.513 1.00 80.69 335 GLN A C 1
ATOM 2604 O O . GLN A 1 335 ? -14.398 5.805 -10.709 1.00 80.69 335 GLN A O 1
ATOM 2609 N N . TRP A 1 336 ? -12.442 5.400 -11.728 1.00 83.88 336 TRP A N 1
ATOM 2610 C CA . TRP A 1 336 ? -11.745 6.493 -11.060 1.00 83.88 336 TRP A CA 1
ATOM 2611 C C . TRP A 1 336 ? -12.277 7.875 -11.478 1.00 83.88 336 TRP A C 1
ATOM 2613 O O . TRP A 1 336 ? -12.522 8.707 -10.610 1.00 83.88 336 TRP A O 1
ATOM 2623 N N . LEU A 1 337 ? -12.527 8.127 -12.767 1.00 80.31 337 LEU A N 1
ATOM 2624 C CA . LEU A 1 337 ? -13.123 9.391 -13.228 1.00 80.31 337 LEU A CA 1
ATOM 2625 C C . LEU A 1 337 ? -14.522 9.623 -12.636 1.00 80.31 337 LEU A C 1
ATOM 2627 O O . LEU A 1 337 ? -14.809 10.727 -12.185 1.00 80.31 337 LEU A O 1
ATOM 2631 N N . GLN A 1 338 ? -15.353 8.582 -12.548 1.00 74.81 338 GLN A N 1
ATOM 2632 C CA . GLN A 1 338 ? -16.675 8.655 -11.910 1.00 74.81 338 GLN A CA 1
ATOM 2633 C C . GLN A 1 338 ? -16.580 9.004 -10.418 1.00 74.81 338 GLN A C 1
ATOM 2635 O O . GLN A 1 338 ? -17.419 9.739 -9.903 1.00 74.81 338 GLN A O 1
ATOM 2640 N N . SER A 1 339 ? -15.527 8.550 -9.728 1.00 72.81 339 SER A N 1
ATOM 2641 C CA . SER A 1 339 ? -15.284 8.929 -8.329 1.00 72.81 339 SER A CA 1
ATOM 2642 C C . SER A 1 339 ? -14.936 10.414 -8.139 1.00 72.81 339 SER A C 1
ATOM 2644 O O . SER A 1 339 ? -15.071 10.933 -7.037 1.00 72.81 339 SER A O 1
ATOM 2646 N N . LEU A 1 340 ? -14.534 11.127 -9.200 1.00 68.88 340 LEU A N 1
ATOM 2647 C CA . LEU A 1 340 ? -14.263 12.569 -9.154 1.00 68.88 340 LEU A CA 1
ATOM 2648 C C . LEU A 1 340 ? -15.524 13.431 -9.374 1.00 68.88 340 LEU A C 1
ATOM 2650 O O . LEU A 1 340 ? -15.499 14.624 -9.076 1.00 68.88 340 LEU A O 1
ATOM 2654 N N . GLU A 1 341 ? -16.629 12.859 -9.868 1.00 57.19 341 GLU A N 1
ATOM 2655 C CA . GLU A 1 341 ? -17.867 13.578 -10.229 1.00 57.19 341 GLU A CA 1
ATOM 2656 C C . GLU A 1 341 ? -18.922 13.634 -9.104 1.00 57.19 341 GLU A C 1
ATOM 2658 O O . GLU A 1 341 ? -20.083 13.953 -9.346 1.00 57.19 341 GLU A O 1
ATOM 2663 N N . VAL A 1 342 ? -18.559 13.364 -7.847 1.00 55.41 342 VAL A N 1
ATOM 2664 C CA . VAL A 1 342 ? -19.532 13.200 -6.743 1.00 55.41 342 VAL A CA 1
ATOM 2665 C C . VAL A 1 342 ? -20.265 14.507 -6.368 1.00 55.41 342 VAL A C 1
ATOM 2667 O O . VAL A 1 342 ? -21.362 14.460 -5.812 1.00 55.41 342 VAL A O 1
ATOM 2670 N N . THR A 1 343 ? -19.742 15.685 -6.721 1.00 55.62 343 THR A N 1
ATOM 2671 C CA . THR A 1 343 ? -20.225 16.996 -6.238 1.00 55.62 343 THR A CA 1
ATOM 2672 C C . THR A 1 343 ? -21.677 17.369 -6.620 1.00 55.62 343 THR A C 1
ATOM 2674 O O . THR A 1 343 ? -22.416 17.785 -5.722 1.00 55.62 343 THR A O 1
ATOM 2677 N N . PRO A 1 344 ? -22.161 17.226 -7.875 1.00 58.56 344 PRO A N 1
ATOM 2678 C CA . PRO A 1 344 ? -23.537 17.596 -8.243 1.00 58.56 344 PRO A CA 1
ATOM 2679 C C . PRO A 1 344 ? -24.599 16.701 -7.586 1.00 58.56 344 PRO A C 1
ATOM 2681 O O . PRO A 1 344 ? -25.664 17.181 -7.196 1.00 58.56 344 PRO A O 1
ATOM 2684 N N . THR A 1 345 ? -24.290 15.417 -7.390 1.00 60.47 345 THR A N 1
ATOM 2685 C CA . THR A 1 345 ? -25.174 14.451 -6.722 1.00 60.47 345 THR A CA 1
ATOM 2686 C C . THR A 1 345 ? -25.391 14.813 -5.252 1.00 60.47 345 THR A C 1
ATOM 2688 O O . THR A 1 345 ? -26.523 14.745 -4.772 1.00 60.47 345 THR A O 1
ATOM 2691 N N . ILE A 1 346 ? -24.352 15.288 -4.546 1.00 64.44 346 ILE A N 1
ATOM 2692 C CA . ILE A 1 346 ? -24.486 15.778 -3.158 1.00 64.44 346 ILE A CA 1
ATOM 2693 C C . ILE A 1 346 ? -25.460 16.956 -3.096 1.00 64.44 346 ILE A C 1
ATOM 2695 O O . ILE A 1 346 ? -26.303 17.024 -2.200 1.00 64.44 346 ILE A O 1
ATOM 2699 N N . VAL A 1 347 ? -25.342 17.895 -4.041 1.00 65.06 347 VAL A N 1
ATOM 2700 C CA . VAL A 1 347 ? -26.187 19.096 -4.097 1.00 65.06 347 VAL A CA 1
ATOM 2701 C C . VAL A 1 347 ? -27.645 18.715 -4.363 1.00 65.06 347 VAL A C 1
ATOM 2703 O O . VAL A 1 347 ? -28.531 19.193 -3.654 1.00 65.06 347 VAL A O 1
ATOM 2706 N N . ALA A 1 348 ? -27.898 17.802 -5.305 1.00 74.25 348 ALA A N 1
ATOM 2707 C CA . ALA A 1 348 ? -29.242 17.303 -5.595 1.00 74.25 348 ALA A CA 1
ATOM 2708 C C . ALA A 1 348 ? -29.863 16.547 -4.402 1.00 74.25 348 ALA A C 1
ATOM 2710 O O . ALA A 1 348 ? -31.027 16.768 -4.062 1.00 74.25 348 ALA A O 1
ATOM 2711 N N . LEU A 1 349 ? -29.081 15.703 -3.717 1.00 75.06 349 LEU A N 1
ATOM 2712 C CA . LEU A 1 349 ? -29.536 14.965 -2.535 1.00 75.06 349 LEU A CA 1
ATOM 2713 C C . LEU A 1 349 ? -29.846 15.907 -1.358 1.00 75.06 349 LEU A C 1
ATOM 2715 O O . LEU A 1 349 ? -30.873 15.750 -0.696 1.00 75.06 349 LEU A O 1
ATOM 2719 N N . ARG A 1 350 ? -28.994 16.919 -1.124 1.00 76.00 350 ARG A N 1
ATOM 2720 C CA . ARG A 1 350 ? -29.230 17.969 -0.116 1.00 76.00 350 ARG A CA 1
ATOM 2721 C C . ARG A 1 350 ? -30.514 18.738 -0.398 1.00 76.00 350 ARG A C 1
ATOM 2723 O O . ARG A 1 350 ? -31.332 18.871 0.507 1.00 76.00 350 ARG A O 1
ATOM 2730 N N . ALA A 1 351 ? -30.715 19.177 -1.642 1.00 80.75 351 ALA A N 1
ATOM 2731 C CA . ALA A 1 351 ? -31.928 19.886 -2.044 1.00 80.75 351 ALA A CA 1
ATOM 2732 C C . ALA A 1 351 ? -33.185 19.044 -1.773 1.00 80.75 351 ALA A C 1
ATOM 2734 O O . ALA A 1 351 ? -34.147 19.534 -1.184 1.00 80.75 351 ALA A O 1
ATOM 2735 N N . ARG A 1 352 ? -33.145 17.747 -2.106 1.00 85.12 352 ARG A N 1
ATOM 2736 C CA . ARG A 1 352 ? -34.268 16.835 -1.872 1.00 85.12 352 ARG A CA 1
ATOM 2737 C C . ARG A 1 352 ? -34.579 16.626 -0.388 1.00 85.12 352 ARG A C 1
ATOM 2739 O O . ARG A 1 352 ? -35.746 16.580 -0.005 1.00 85.12 352 ARG A O 1
ATOM 2746 N N . ILE A 1 353 ? -33.556 16.490 0.452 1.00 85.25 353 ILE A N 1
ATOM 2747 C CA . ILE A 1 353 ? -33.738 16.327 1.900 1.00 85.25 353 ILE A CA 1
ATOM 2748 C C . ILE A 1 353 ? -34.251 17.626 2.536 1.00 85.25 353 ILE A C 1
ATOM 2750 O O . ILE A 1 353 ? -35.116 17.569 3.409 1.00 85.25 353 ILE A O 1
ATOM 2754 N N . ASP A 1 354 ? -33.796 18.791 2.070 1.00 85.19 354 ASP A N 1
ATOM 2755 C CA . ASP A 1 354 ? -34.310 20.084 2.530 1.00 85.19 354 ASP A CA 1
ATOM 2756 C C . ASP A 1 354 ? -35.780 20.314 2.141 1.00 85.19 354 ASP A C 1
ATOM 2758 O O . ASP A 1 354 ? -36.536 20.858 2.949 1.00 85.19 354 ASP A O 1
ATOM 2762 N N . GLU A 1 355 ? -36.218 19.862 0.960 1.00 90.38 355 GLU A N 1
ATOM 2763 C CA . GLU A 1 355 ? -37.640 19.861 0.577 1.00 90.38 355 GLU A CA 1
ATOM 2764 C C . GLU A 1 355 ? -38.488 19.027 1.545 1.00 90.38 355 GLU A C 1
ATOM 2766 O O . GLU A 1 355 ? -39.512 19.502 2.039 1.00 90.38 355 GLU A O 1
ATOM 2771 N N . ILE A 1 356 ? -38.046 17.802 1.855 1.00 89.94 356 ILE A N 1
ATOM 2772 C CA . ILE A 1 356 ? -38.741 16.906 2.792 1.00 89.94 356 ILE A CA 1
ATOM 2773 C C . ILE A 1 356 ? -38.789 17.534 4.190 1.00 89.94 356 ILE A C 1
ATOM 2775 O O . ILE A 1 356 ? -39.847 17.567 4.819 1.00 89.94 356 ILE A O 1
ATOM 2779 N N . LYS A 1 357 ? -37.662 18.085 4.659 1.00 92.06 357 LYS A N 1
ATOM 2780 C CA . LYS A 1 357 ? -37.558 18.770 5.954 1.00 92.06 357 LYS A CA 1
ATOM 2781 C C . LYS A 1 357 ? -38.558 19.924 6.060 1.00 92.06 357 LYS A C 1
ATOM 2783 O O . LYS A 1 357 ? -39.254 20.015 7.067 1.00 92.06 357 LYS A O 1
ATOM 2788 N N . ARG A 1 358 ? -38.638 20.790 5.039 1.00 89.50 358 ARG A N 1
ATOM 2789 C CA . ARG A 1 358 ? -39.584 21.922 5.010 1.00 89.50 358 ARG A CA 1
ATOM 2790 C C . ARG A 1 358 ? -41.031 21.443 5.037 1.00 89.50 358 ARG A C 1
ATOM 2792 O O . ARG A 1 358 ? -41.798 21.904 5.872 1.00 89.50 358 ARG A O 1
ATOM 2799 N N . ALA A 1 359 ? -41.376 20.466 4.199 1.00 90.38 359 ALA A N 1
ATOM 2800 C CA . ALA A 1 359 ? -42.735 19.935 4.137 1.00 90.38 359 ALA A CA 1
ATOM 2801 C C . ALA A 1 359 ? -43.209 19.346 5.480 1.00 90.38 359 ALA A C 1
ATOM 2803 O O . ALA A 1 359 ? -44.364 19.537 5.861 1.00 90.38 359 ALA A O 1
ATOM 2804 N N . GLU A 1 360 ? -42.338 18.645 6.212 1.00 90.94 360 GLU A N 1
ATOM 2805 C CA . GLU A 1 360 ? -42.684 18.093 7.530 1.00 90.94 360 GLU A CA 1
ATOM 2806 C C . GLU A 1 360 ? -42.683 19.147 8.648 1.00 90.94 360 GLU A C 1
ATOM 2808 O O . GLU A 1 360 ? -43.536 19.088 9.541 1.00 90.94 360 GLU A O 1
ATOM 2813 N N . LEU A 1 361 ? -41.794 20.147 8.585 1.00 88.94 361 LEU A N 1
ATOM 2814 C CA . LEU A 1 361 ? -41.822 21.298 9.494 1.00 88.94 361 LEU A CA 1
ATOM 2815 C C . LEU A 1 361 ? -43.131 22.079 9.363 1.00 88.94 361 LEU A C 1
ATOM 2817 O O . LEU A 1 361 ? -43.791 22.308 10.375 1.00 88.94 361 LEU A O 1
ATOM 2821 N N . ASP A 1 362 ? -43.554 22.408 8.142 1.00 87.75 362 ASP A N 1
ATOM 2822 C CA . ASP A 1 362 ? -44.781 23.173 7.889 1.00 87.75 362 ASP A CA 1
ATOM 2823 C C . ASP A 1 362 ? -46.027 22.431 8.397 1.00 87.75 362 ASP A C 1
ATOM 2825 O O . ASP A 1 362 ? -46.879 23.014 9.074 1.00 87.75 362 ASP A O 1
ATOM 2829 N N . LYS A 1 363 ? -46.114 21.115 8.151 1.00 87.19 363 LYS A N 1
ATOM 2830 C CA . LYS A 1 363 ? -47.198 20.268 8.682 1.00 87.19 363 LYS A CA 1
ATOM 2831 C C . LYS A 1 363 ? -47.230 20.252 10.210 1.00 87.19 363 LYS A C 1
ATOM 2833 O O . LYS A 1 363 ? -48.311 20.287 10.800 1.00 87.19 363 LYS A O 1
ATOM 2838 N N . THR A 1 364 ? -46.063 20.156 10.846 1.00 86.88 364 THR A N 1
ATOM 2839 C CA . THR A 1 364 ? -45.945 20.028 12.305 1.00 86.88 364 THR A CA 1
ATOM 2840 C C . THR A 1 364 ? -46.227 21.360 12.997 1.00 86.88 364 THR A C 1
ATOM 2842 O O . THR A 1 364 ? -47.053 21.421 13.908 1.00 86.88 364 THR A O 1
ATOM 2845 N N . LEU A 1 365 ? -45.619 22.448 12.518 1.00 84.75 365 LEU A N 1
ATOM 2846 C CA . LEU A 1 365 ? -45.822 23.801 13.038 1.00 84.75 365 LEU A CA 1
ATOM 2847 C C . LEU A 1 365 ? -47.250 24.308 12.796 1.00 84.75 365 LEU A C 1
ATOM 2849 O O . LEU A 1 365 ? -47.784 25.029 13.635 1.00 84.75 365 LEU A O 1
ATOM 2853 N N . GLY A 1 366 ? -47.903 23.891 11.705 1.00 82.56 366 GLY A N 1
ATOM 2854 C CA . GLY A 1 366 ? -49.315 24.195 11.447 1.00 82.56 366 GLY A CA 1
ATOM 2855 C C . GLY A 1 366 ? -50.290 23.557 12.447 1.00 82.56 366 GLY A C 1
ATOM 2856 O O . GLY A 1 366 ? -51.389 24.070 12.640 1.00 82.56 366 GLY A O 1
ATOM 2857 N N . ARG A 1 367 ? -49.894 22.465 13.117 1.00 84.31 367 ARG A N 1
ATOM 2858 C CA . ARG A 1 367 ? -50.685 21.797 14.172 1.00 84.31 367 ARG A CA 1
ATOM 2859 C C . ARG A 1 367 ? -50.354 22.289 15.582 1.00 84.31 367 ARG A C 1
ATOM 2861 O O . ARG A 1 367 ? -51.124 22.044 16.506 1.00 84.31 367 ARG A O 1
ATOM 2868 N N . LEU A 1 368 ? -49.226 22.974 15.750 1.00 80.56 368 LEU A N 1
ATOM 2869 C CA . LEU A 1 368 ? -48.745 23.506 17.022 1.00 80.56 368 LEU A CA 1
ATOM 2870 C C . LEU A 1 368 ? -48.920 25.033 17.043 1.00 80.56 368 LEU A C 1
ATOM 2872 O O . LEU A 1 368 ? -47.965 25.801 16.933 1.00 80.56 368 LEU A O 1
ATOM 2876 N N . SER A 1 369 ? -50.170 25.482 17.183 1.00 70.88 369 SER A N 1
ATOM 2877 C CA . SER A 1 369 ? -50.551 26.903 17.103 1.00 70.88 369 SER A CA 1
ATOM 2878 C C . SER A 1 369 ? -50.062 27.770 18.272 1.00 70.88 369 SER A C 1
ATOM 2880 O O . SER A 1 369 ? -50.095 28.991 18.161 1.00 70.88 369 SER A O 1
ATOM 2882 N N . ASN A 1 370 ? -49.597 27.162 19.370 1.00 81.12 370 ASN A N 1
ATOM 2883 C CA . ASN A 1 370 ? -49.301 27.850 20.635 1.00 81.12 370 ASN A CA 1
ATOM 2884 C C . ASN A 1 370 ? -47.803 27.845 21.012 1.00 81.12 370 ASN A C 1
ATOM 2886 O O . ASN A 1 370 ? -47.472 28.048 22.178 1.00 81.12 370 ASN A O 1
ATOM 2890 N N . LEU A 1 371 ? -46.898 27.566 20.068 1.00 81.25 371 LEU A N 1
ATOM 2891 C CA . LEU A 1 371 ? -45.452 27.584 20.329 1.00 81.25 371 LEU A CA 1
ATOM 2892 C C . LEU A 1 371 ? -44.912 29.014 20.404 1.00 81.25 371 LEU A C 1
ATOM 2894 O O . LEU A 1 371 ? -45.244 29.843 19.554 1.00 81.25 371 LEU A O 1
ATOM 2898 N N . SER A 1 372 ? -44.025 29.270 21.370 1.00 84.06 372 SER A N 1
ATOM 2899 C CA . SER A 1 372 ? -43.224 30.496 21.386 1.00 84.06 372 SER A CA 1
ATOM 2900 C C . SER A 1 372 ? -42.237 30.520 20.208 1.00 84.06 372 SER A C 1
ATOM 2902 O O . SER A 1 372 ? -41.931 29.478 19.621 1.00 84.06 372 SER A O 1
ATOM 2904 N N . GLU A 1 373 ? -41.704 31.694 19.852 1.00 81.62 373 GLU A N 1
ATOM 2905 C CA . GLU A 1 373 ? -40.645 31.794 18.828 1.00 81.62 373 GLU A CA 1
ATOM 2906 C C . GLU A 1 373 ? -39.420 30.937 19.184 1.00 81.62 373 GLU A C 1
ATOM 2908 O O . GLU A 1 373 ? -38.830 30.300 18.311 1.00 81.62 373 GLU A O 1
ATOM 2913 N N . THR A 1 374 ? -39.092 30.843 20.475 1.00 82.31 374 THR A N 1
ATOM 2914 C CA . THR A 1 374 ? -38.004 30.005 20.989 1.00 82.31 374 THR A CA 1
ATOM 2915 C C . THR A 1 374 ? -38.262 28.520 20.736 1.00 82.31 374 THR A C 1
ATOM 2917 O O . THR A 1 374 ? -37.373 27.809 20.268 1.00 82.31 374 THR A O 1
ATOM 2920 N N . ASP A 1 375 ? -39.485 28.043 20.986 1.00 85.06 375 ASP A N 1
ATOM 2921 C CA . ASP A 1 375 ? -39.830 26.634 20.772 1.00 85.06 375 ASP A CA 1
ATOM 2922 C C . ASP A 1 375 ? -39.857 26.282 19.279 1.00 85.06 375 ASP A C 1
ATOM 2924 O O . ASP A 1 375 ? -39.413 25.202 18.886 1.00 85.06 375 ASP A O 1
ATOM 2928 N N . ARG A 1 376 ? -40.316 27.209 18.424 1.00 84.81 376 ARG A N 1
ATOM 2929 C CA . ARG A 1 376 ? -40.250 27.050 16.962 1.00 84.81 376 ARG A CA 1
ATOM 2930 C C . ARG A 1 376 ? -38.808 26.888 16.483 1.00 84.81 376 ARG A C 1
ATOM 2932 O O . ARG A 1 376 ? -38.521 25.947 15.743 1.00 84.81 376 ARG A O 1
ATOM 2939 N N . ALA A 1 377 ? -37.898 27.735 16.963 1.00 81.94 377 ALA A N 1
ATOM 2940 C CA . ALA A 1 377 ? -36.481 27.660 16.616 1.00 81.94 377 ALA A CA 1
ATOM 2941 C C . ALA A 1 377 ? -35.834 26.333 17.061 1.00 81.94 377 ALA A C 1
ATOM 2943 O O . ALA A 1 377 ? -35.033 25.755 16.324 1.00 81.94 377 ALA A O 1
ATOM 2944 N N . LEU A 1 378 ? -36.203 25.804 18.234 1.00 85.38 378 LEU A N 1
ATOM 2945 C CA . LEU A 1 378 ? -35.710 24.507 18.716 1.00 85.38 378 LEU A CA 1
ATOM 2946 C C . LEU A 1 378 ? -36.183 23.337 17.839 1.00 85.38 378 LEU A C 1
ATOM 2948 O O . LEU A 1 378 ? -35.392 22.443 17.527 1.00 85.38 378 LEU A O 1
ATOM 2952 N N . VAL A 1 379 ? -37.446 23.350 17.401 1.00 86.81 379 VAL A N 1
ATOM 2953 C CA . VAL A 1 379 ? -38.000 22.323 16.501 1.00 86.81 379 VAL A CA 1
ATOM 2954 C C . VAL A 1 379 ? -37.321 22.367 15.126 1.00 86.81 379 VAL A C 1
ATOM 2956 O O . VAL A 1 379 ? -36.948 21.321 14.589 1.00 86.81 379 VAL A O 1
ATOM 2959 N N . GLU A 1 380 ? -37.079 23.558 14.575 1.00 86.75 380 GLU A N 1
ATOM 2960 C CA . GLU A 1 380 ? -36.335 23.733 13.319 1.00 86.75 380 GLU A CA 1
ATOM 2961 C C . GLU A 1 380 ? -34.872 23.283 13.426 1.00 86.75 380 GLU A C 1
ATOM 2963 O O . GLU A 1 380 ? -34.350 22.622 12.517 1.00 86.75 380 GLU A O 1
ATOM 2968 N N . ALA A 1 381 ? -34.209 23.593 14.544 1.00 83.38 381 ALA A N 1
ATOM 2969 C CA . ALA A 1 381 ? -32.847 23.149 14.821 1.00 83.38 381 ALA A CA 1
ATOM 2970 C C . ALA A 1 381 ? -32.767 21.618 14.928 1.00 83.38 381 ALA A C 1
ATOM 2972 O O . ALA A 1 381 ? -31.855 21.002 14.368 1.00 83.38 381 ALA A O 1
ATOM 2973 N N . MET A 1 382 ? -33.749 20.987 15.578 1.00 88.75 382 MET A N 1
ATOM 2974 C CA . MET A 1 382 ? -33.861 19.530 15.656 1.00 88.75 382 MET A CA 1
ATOM 2975 C C . MET A 1 382 ? -34.047 18.906 14.267 1.00 88.75 382 MET A C 1
ATOM 2977 O O . MET A 1 382 ? -33.293 18.001 13.902 1.00 88.75 382 MET A O 1
ATOM 2981 N N . ALA A 1 383 ? -34.989 19.411 13.464 1.00 88.00 383 ALA A N 1
ATOM 2982 C CA . ALA A 1 383 ? -35.236 18.921 12.106 1.00 88.00 383 ALA A CA 1
ATOM 2983 C C . ALA A 1 383 ? -34.000 19.082 11.202 1.00 88.00 383 ALA A C 1
ATOM 2985 O O . ALA A 1 383 ? -33.644 18.170 10.454 1.00 88.00 383 ALA A O 1
ATOM 2986 N N . SER A 1 384 ? -33.293 20.209 11.320 1.00 85.00 384 SER A N 1
ATOM 2987 C CA . SER A 1 384 ? -32.042 20.458 10.593 1.00 85.00 384 SER A CA 1
ATOM 2988 C C . SER A 1 384 ? -30.913 19.532 11.047 1.00 85.00 384 SER A C 1
ATOM 2990 O O . SER A 1 384 ? -30.164 19.025 10.216 1.00 85.00 384 SER A O 1
ATOM 2992 N N . SER A 1 385 ? -30.811 19.247 12.347 1.00 83.56 385 SER A N 1
ATOM 2993 C CA . SER A 1 385 ? -29.842 18.289 12.889 1.00 83.56 385 SER A CA 1
ATOM 2994 C C . SER A 1 385 ? -30.092 16.869 12.369 1.00 83.56 385 SER A C 1
ATOM 2996 O O . SER A 1 385 ? -29.154 16.199 11.937 1.00 83.56 385 SER A O 1
ATOM 2998 N N . ILE A 1 386 ? -31.354 16.426 12.329 1.00 85.88 386 ILE A N 1
ATOM 2999 C CA . ILE A 1 386 ? -31.740 15.121 11.767 1.00 85.88 386 ILE A CA 1
ATOM 3000 C C . ILE A 1 386 ? -31.400 15.057 10.273 1.00 85.88 386 ILE A C 1
ATOM 3002 O O . ILE A 1 386 ? -30.724 14.123 9.841 1.00 85.88 386 ILE A O 1
ATOM 3006 N N . ALA A 1 387 ? -31.806 16.065 9.496 1.00 82.94 387 ALA A N 1
ATOM 3007 C CA . ALA A 1 387 ? -31.534 16.136 8.061 1.00 82.94 387 ALA A CA 1
ATOM 3008 C C . ALA A 1 387 ? -30.026 16.082 7.758 1.00 82.94 387 ALA A C 1
ATOM 3010 O O . ALA A 1 387 ? -29.582 15.279 6.936 1.00 82.94 387 ALA A O 1
ATOM 3011 N N . ASN A 1 388 ? -29.224 16.870 8.482 1.00 78.06 388 ASN A N 1
ATOM 3012 C CA . ASN A 1 388 ? -27.771 16.890 8.328 1.00 78.06 388 ASN A CA 1
ATOM 3013 C C . ASN A 1 388 ? -27.136 15.529 8.645 1.00 78.06 388 ASN A C 1
ATOM 3015 O O . ASN A 1 388 ? -26.255 15.087 7.907 1.00 78.06 388 ASN A O 1
ATOM 3019 N N . LYS A 1 389 ? -27.602 14.835 9.694 1.00 78.44 389 LYS A N 1
ATOM 3020 C CA . LYS A 1 389 ? -27.127 13.484 10.039 1.00 78.44 389 LYS A CA 1
ATOM 3021 C C . LYS A 1 389 ? -27.432 12.465 8.934 1.00 78.44 389 LYS A C 1
ATOM 3023 O O . LYS A 1 389 ? -26.568 11.657 8.603 1.00 78.44 389 LYS A O 1
ATOM 3028 N N . LEU A 1 390 ? -28.621 12.523 8.330 1.00 79.12 390 LEU A N 1
ATOM 3029 C CA . LEU A 1 390 ? -29.015 11.625 7.234 1.00 79.12 390 LEU A CA 1
ATOM 3030 C C . LEU A 1 390 ? -28.176 11.849 5.966 1.00 79.12 390 LEU A C 1
ATOM 3032 O O . LEU A 1 390 ? -27.688 10.886 5.370 1.00 79.12 390 LEU A O 1
ATOM 3036 N N . ILE A 1 391 ? -27.950 13.112 5.586 1.00 76.25 391 ILE A N 1
ATOM 3037 C CA . ILE A 1 391 ? -27.099 13.471 4.438 1.00 76.25 391 ILE A CA 1
ATOM 3038 C C . ILE A 1 391 ? -25.672 12.971 4.665 1.00 76.25 391 ILE A C 1
ATOM 3040 O O . ILE A 1 391 ? -25.091 12.326 3.794 1.00 76.25 391 ILE A O 1
ATOM 3044 N N . HIS A 1 392 ? -25.114 13.250 5.844 1.00 69.38 392 HIS A N 1
ATOM 3045 C CA . HIS A 1 392 ? -23.733 12.907 6.167 1.00 69.38 392 HIS A CA 1
ATOM 3046 C C . HIS A 1 392 ? -23.482 11.392 6.124 1.00 69.38 392 HIS A C 1
ATOM 3048 O O . HIS A 1 392 ? -22.422 10.958 5.681 1.00 69.38 392 HIS A O 1
ATOM 3054 N N . ASN A 1 393 ? -24.456 10.579 6.542 1.00 67.69 393 ASN A N 1
ATOM 3055 C CA . ASN A 1 393 ? -24.344 9.121 6.483 1.00 67.69 393 ASN A CA 1
ATOM 3056 C C . ASN A 1 393 ? -24.452 8.574 5.052 1.00 67.69 393 ASN A C 1
ATOM 3058 O O . ASN A 1 393 ? -23.731 7.644 4.707 1.00 67.69 393 ASN A O 1
ATOM 3062 N N . THR A 1 394 ? -25.316 9.157 4.215 1.00 65.75 394 THR A N 1
ATOM 3063 C CA . THR A 1 394 ? -25.565 8.673 2.842 1.00 65.75 394 THR A CA 1
ATOM 3064 C C . THR A 1 394 ? -24.394 8.964 1.898 1.00 65.75 394 THR A C 1
ATOM 3066 O O . THR A 1 394 ? -24.153 8.217 0.958 1.00 65.75 394 THR A O 1
ATOM 3069 N N . MET A 1 395 ? -23.637 10.030 2.167 1.00 69.56 395 MET A N 1
ATOM 3070 C CA . MET A 1 395 ? -22.488 10.458 1.356 1.00 69.56 395 MET A CA 1
ATOM 3071 C C . MET A 1 395 ? -21.147 9.883 1.836 1.00 69.56 395 MET A C 1
ATOM 3073 O O . MET A 1 395 ? -20.084 10.331 1.409 1.00 69.56 395 MET A O 1
ATOM 3077 N N . ARG A 1 396 ? -21.172 8.946 2.785 1.00 71.25 396 ARG A N 1
ATOM 3078 C CA . ARG A 1 396 ? -19.968 8.445 3.443 1.00 71.25 396 ARG A CA 1
ATOM 3079 C C . ARG A 1 396 ? -19.243 7.433 2.551 1.00 71.25 396 ARG A C 1
ATOM 3081 O O . ARG A 1 396 ? -19.750 6.348 2.308 1.00 71.25 396 ARG A O 1
ATOM 3088 N N . GLU A 1 397 ? -18.023 7.766 2.135 1.00 80.00 397 GLU A N 1
ATOM 3089 C CA . GLU A 1 397 ? -17.175 6.892 1.301 1.00 80.00 397 GLU A CA 1
ATOM 3090 C C . GLU A 1 397 ? -16.496 5.764 2.091 1.00 80.00 397 GLU A C 1
ATOM 3092 O O . GLU A 1 397 ? -16.192 4.704 1.555 1.00 80.00 397 GLU A O 1
ATOM 3097 N N . THR A 1 398 ? -16.221 5.996 3.376 1.00 87.44 398 THR A N 1
ATOM 3098 C CA . THR A 1 398 ? -15.474 5.063 4.228 1.00 87.44 398 THR A CA 1
ATOM 3099 C C . THR A 1 398 ? -16.301 4.683 5.443 1.00 87.44 398 THR A C 1
ATOM 3101 O O . THR A 1 398 ? -16.615 5.543 6.265 1.00 87.44 398 THR A O 1
ATOM 3104 N N . SER A 1 399 ? -16.611 3.402 5.605 1.00 89.25 399 SER A N 1
ATOM 3105 C CA . SER A 1 399 ? -17.259 2.848 6.796 1.00 89.25 399 SER A CA 1
ATOM 3106 C C . SER A 1 399 ? -16.281 2.025 7.630 1.00 89.25 399 SER A C 1
ATOM 3108 O O . SER A 1 399 ? -15.304 1.495 7.108 1.00 89.25 399 SER A O 1
ATOM 3110 N N . LEU A 1 400 ? -16.573 1.921 8.925 1.00 93.75 400 LEU A N 1
ATOM 3111 C CA . LEU A 1 400 ? -15.948 0.955 9.823 1.00 93.75 400 LEU A CA 1
ATOM 3112 C C . LEU A 1 400 ? -16.940 -0.175 10.067 1.00 93.75 400 LEU A C 1
ATOM 3114 O O . LEU A 1 400 ? -18.137 0.088 10.203 1.00 93.75 400 LEU A O 1
ATOM 3118 N N . ALA A 1 401 ? -16.436 -1.391 10.176 1.00 93.38 401 ALA A N 1
ATOM 3119 C CA . ALA A 1 401 ? -17.191 -2.543 10.631 1.00 93.38 401 ALA A CA 1
ATOM 3120 C C . ALA A 1 401 ? -16.421 -3.256 11.753 1.00 93.38 401 ALA A C 1
ATOM 3122 O O . ALA A 1 401 ? -15.191 -3.200 11.764 1.00 93.38 401 ALA A O 1
ATOM 3123 N N . PRO A 1 402 ? -17.095 -3.957 12.686 1.00 94.69 402 PRO A N 1
ATOM 3124 C CA . PRO A 1 402 ? -16.411 -4.725 13.729 1.00 94.69 402 PRO A CA 1
ATOM 3125 C C . PRO A 1 402 ? -15.344 -5.689 13.186 1.00 94.69 402 PRO A C 1
ATOM 3127 O O . PRO A 1 402 ? -14.320 -5.893 13.835 1.00 94.69 402 PRO A O 1
ATOM 3130 N N . GLN A 1 403 ? -15.540 -6.215 11.970 1.00 95.19 403 GLN A N 1
ATOM 3131 C CA . GLN A 1 403 ? -14.599 -7.135 11.328 1.00 95.19 403 GLN A CA 1
ATOM 3132 C C . GLN A 1 403 ? -13.270 -6.483 10.916 1.00 95.19 403 GLN A C 1
ATOM 3134 O O . GLN A 1 403 ? -12.305 -7.200 10.654 1.00 95.19 403 GLN A O 1
ATOM 3139 N N . ASP A 1 404 ? -13.203 -5.151 10.871 1.00 96.81 404 ASP A N 1
ATOM 3140 C CA . ASP A 1 404 ? -11.972 -4.415 10.575 1.00 96.81 404 ASP A CA 1
ATOM 3141 C C . ASP A 1 404 ? -10.971 -4.469 11.738 1.00 96.81 404 ASP A C 1
ATOM 3143 O O . ASP A 1 404 ? -9.805 -4.118 11.554 1.00 96.81 404 ASP A O 1
ATOM 3147 N N . PHE A 1 405 ? -11.408 -4.854 12.942 1.00 98.50 405 PHE A N 1
ATOM 3148 C CA . PHE A 1 405 ? -10.608 -4.720 14.154 1.00 98.50 405 PHE A CA 1
ATOM 3149 C C . PHE A 1 405 ? -9.882 -6.002 14.561 1.00 98.50 405 PHE A C 1
ATOM 3151 O O . PHE A 1 405 ? -10.395 -7.115 14.424 1.00 98.50 405 PHE A O 1
ATOM 3158 N N . ILE A 1 406 ? -8.704 -5.804 15.153 1.00 98.69 406 ILE A N 1
ATOM 3159 C CA . ILE A 1 406 ? -7.945 -6.813 15.892 1.00 98.69 406 ILE A CA 1
ATOM 3160 C C . ILE A 1 406 ? -7.751 -6.293 17.319 1.00 98.69 406 ILE A C 1
ATOM 3162 O O . ILE A 1 406 ? -7.226 -5.192 17.511 1.00 98.69 406 ILE A O 1
ATOM 3166 N N . TYR A 1 407 ? -8.193 -7.059 18.319 1.00 98.69 407 TYR A N 1
ATOM 3167 C CA . TYR A 1 407 ? -8.139 -6.626 19.716 1.00 98.69 407 TYR A CA 1
ATOM 3168 C C . TYR A 1 407 ? -6.868 -7.124 20.426 1.00 98.69 407 TYR A C 1
ATOM 3170 O O . TYR A 1 407 ? -6.665 -8.337 20.521 1.00 98.69 407 TYR A O 1
ATOM 3178 N N . PRO A 1 408 ? -6.002 -6.230 20.933 1.00 98.25 408 PRO A N 1
ATOM 3179 C CA . PRO A 1 408 ? -4.793 -6.638 21.630 1.00 98.25 408 PRO A CA 1
ATOM 3180 C C . PRO A 1 408 ? -5.056 -7.030 23.092 1.00 98.25 408 PRO A C 1
ATOM 3182 O O . PRO A 1 408 ? -5.768 -6.328 23.806 1.00 98.25 408 PRO A O 1
ATOM 3185 N N . LEU A 1 409 ? -4.462 -8.141 23.542 1.00 98.25 409 LEU A N 1
ATOM 3186 C CA . LEU A 1 409 ? -4.638 -8.716 24.881 1.00 98.25 409 LEU A CA 1
ATOM 3187 C C . LEU A 1 409 ? -3.294 -9.066 25.530 1.00 98.25 409 LEU A C 1
ATOM 3189 O O . LEU A 1 409 ? -2.413 -9.630 24.885 1.00 98.25 409 LEU A O 1
ATOM 3193 N N . PHE A 1 410 ? -3.169 -8.787 26.829 1.00 98.31 410 PHE A N 1
ATOM 3194 C CA . PHE A 1 410 ? -1.982 -9.101 27.627 1.00 98.31 410 PHE A CA 1
ATOM 3195 C C . PHE A 1 410 ? -2.235 -10.328 28.500 1.00 98.31 410 PHE A C 1
ATOM 3197 O O . PHE A 1 410 ? -3.186 -10.340 29.288 1.00 98.31 410 PHE A O 1
ATOM 3204 N N . VAL A 1 411 ? -1.376 -11.341 28.390 1.00 98.12 411 VAL A N 1
ATOM 3205 C CA . VAL A 1 411 ? -1.529 -12.607 29.110 1.00 98.12 411 VAL A CA 1
ATOM 3206 C C . VAL A 1 411 ? -0.421 -12.823 30.137 1.00 98.12 411 VAL A C 1
ATOM 3208 O O . VAL A 1 411 ? 0.759 -12.719 29.816 1.00 98.12 411 VAL A O 1
ATOM 3211 N N . VAL A 1 412 ? -0.811 -13.139 31.372 1.00 97.44 412 VAL A N 1
ATOM 3212 C CA . VAL A 1 412 ? 0.086 -13.421 32.507 1.00 97.44 412 VAL A CA 1
ATOM 3213 C C . VAL A 1 412 ? -0.111 -14.838 33.032 1.00 97.44 412 VAL A C 1
ATOM 3215 O O . VAL A 1 412 ? -1.157 -15.462 32.831 1.00 97.44 412 VAL A O 1
ATOM 3218 N N . GLU A 1 413 ? 0.888 -15.347 33.747 1.00 95.19 413 GLU A N 1
ATOM 3219 C CA . GLU A 1 413 ? 0.792 -16.635 34.429 1.00 95.19 413 GLU A CA 1
ATOM 3220 C C . GLU A 1 413 ? -0.101 -16.581 35.679 1.00 95.19 413 GLU A C 1
ATOM 3222 O O . GLU A 1 413 ? -0.349 -15.526 36.275 1.00 95.19 413 GLU A O 1
ATOM 3227 N N . GLY A 1 414 ? -0.584 -17.755 36.091 1.00 94.75 414 GLY A N 1
ATOM 3228 C CA . GLY A 1 414 ? -1.481 -17.934 37.229 1.00 94.75 414 GLY A CA 1
ATOM 3229 C C . GLY A 1 414 ? -2.919 -18.248 36.817 1.00 94.75 414 GLY A C 1
ATOM 3230 O O . GLY A 1 414 ? -3.187 -18.668 35.692 1.00 94.75 414 GLY A O 1
ATOM 3231 N N . ARG A 1 415 ? -3.844 -18.077 37.764 1.00 96.19 415 ARG A N 1
ATOM 3232 C CA . ARG A 1 415 ? -5.274 -18.369 37.616 1.00 96.19 415 ARG A CA 1
ATOM 3233 C C . ARG A 1 415 ? -6.093 -17.301 38.325 1.00 96.19 415 ARG A C 1
ATOM 3235 O O . ARG A 1 415 ? -5.691 -16.881 39.408 1.00 96.19 415 ARG A O 1
ATOM 3242 N N . ASP A 1 416 ? -7.215 -16.895 37.734 1.00 96.69 416 ASP A N 1
ATOM 3243 C CA . ASP A 1 416 ? -8.103 -15.847 38.265 1.00 96.69 416 ASP A CA 1
ATOM 3244 C C . ASP A 1 416 ? -7.373 -14.523 38.579 1.00 96.69 416 ASP A C 1
ATOM 3246 O O . ASP A 1 416 ? -7.719 -13.767 39.485 1.00 96.69 416 ASP A O 1
ATOM 3250 N N . ARG A 1 417 ? -6.310 -14.237 37.818 1.00 97.00 417 ARG A N 1
ATOM 3251 C CA . ARG A 1 417 ? -5.568 -12.974 37.881 1.00 97.00 417 ARG A CA 1
ATOM 3252 C C . ARG A 1 417 ? -6.075 -12.010 36.824 1.00 97.00 417 ARG A C 1
ATOM 3254 O O . ARG A 1 417 ? -6.085 -12.346 35.636 1.00 97.00 417 ARG A O 1
ATOM 3261 N N . LYS A 1 418 ? -6.443 -10.812 37.274 1.00 97.38 418 LYS A N 1
ATOM 3262 C CA . LYS A 1 418 ? -6.823 -9.657 36.460 1.00 97.38 418 LYS A CA 1
ATOM 3263 C C . LYS A 1 418 ? -6.195 -8.407 37.062 1.00 97.38 418 LYS A C 1
ATOM 3265 O O . LYS A 1 418 ? -6.585 -7.986 38.147 1.00 97.38 418 LYS A O 1
ATOM 3270 N N . GLU A 1 419 ? -5.238 -7.822 36.357 1.00 96.56 419 GLU A N 1
ATOM 3271 C CA . GLU A 1 419 ? -4.490 -6.653 36.828 1.00 96.56 419 GLU A CA 1
ATOM 3272 C C . GLU A 1 419 ? -4.709 -5.487 35.881 1.00 96.56 419 GLU A C 1
ATOM 3274 O O . GLU A 1 419 ? -4.484 -5.614 34.681 1.00 96.56 419 GLU A O 1
ATOM 3279 N N . GLU A 1 420 ? -5.161 -4.352 36.402 1.00 95.88 420 GLU A N 1
ATOM 3280 C CA . GLU A 1 420 ? -5.348 -3.155 35.587 1.00 95.88 420 GLU A CA 1
ATOM 3281 C C . GLU A 1 420 ? -4.002 -2.550 35.178 1.00 95.88 420 GLU A C 1
ATOM 3283 O O . GLU A 1 420 ? -3.055 -2.484 35.966 1.00 95.88 420 GLU A O 1
ATOM 3288 N N . ILE A 1 421 ? -3.924 -2.085 33.933 1.00 96.00 421 ILE A N 1
ATOM 3289 C CA . ILE A 1 421 ? -2.760 -1.373 33.414 1.00 96.00 421 ILE A CA 1
ATOM 3290 C C . ILE A 1 421 ? -2.998 0.122 33.636 1.00 96.00 421 ILE A C 1
ATOM 3292 O O . ILE A 1 421 ? -3.749 0.757 32.900 1.00 96.00 421 ILE A O 1
ATOM 3296 N N . ALA A 1 422 ? -2.346 0.699 34.647 1.00 92.94 422 ALA A N 1
ATOM 3297 C CA . ALA A 1 422 ? -2.585 2.083 35.073 1.00 92.94 422 ALA A CA 1
ATOM 3298 C C . ALA A 1 422 ? -2.395 3.118 33.947 1.00 92.94 422 ALA A C 1
ATOM 3300 O O . ALA A 1 422 ? -3.155 4.080 33.845 1.00 92.94 422 ALA A O 1
ATOM 3301 N N . SER A 1 423 ? -1.404 2.913 33.075 1.00 92.88 423 SER A N 1
ATOM 3302 C CA . SER A 1 423 ? -1.142 3.792 31.930 1.00 92.88 423 SER A CA 1
ATOM 3303 C C . SER A 1 423 ? -2.131 3.613 30.771 1.00 92.88 423 SER A C 1
ATOM 3305 O O . SER A 1 423 ? -2.112 4.412 29.834 1.00 92.88 423 SER A O 1
ATOM 3307 N N . MET A 1 424 ? -3.004 2.601 30.820 1.00 96.25 424 MET A N 1
ATOM 3308 C CA . MET A 1 424 ? -3.985 2.255 29.788 1.00 96.25 424 MET A CA 1
ATOM 3309 C C . MET A 1 424 ? -5.345 1.916 30.431 1.00 96.25 424 MET A C 1
ATOM 3311 O O . MET A 1 424 ? -5.731 0.746 30.471 1.00 96.25 424 MET A O 1
ATOM 3315 N N . PRO A 1 425 ? -6.101 2.921 30.915 1.00 94.62 425 PRO A N 1
ATOM 3316 C CA . PRO A 1 425 ? -7.349 2.694 31.646 1.00 94.62 425 PRO A CA 1
ATOM 3317 C C . PRO A 1 425 ? -8.319 1.771 30.902 1.00 94.62 425 PRO A C 1
ATOM 3319 O O . PRO A 1 425 ? -8.557 1.953 29.704 1.00 94.62 425 PRO A O 1
ATOM 3322 N N . GLY A 1 426 ? -8.877 0.784 31.607 1.00 94.62 426 GLY A N 1
ATOM 3323 C CA . GLY A 1 426 ? -9.776 -0.227 31.037 1.00 94.62 426 GLY A CA 1
ATOM 3324 C C . GLY A 1 426 ? -9.088 -1.404 30.330 1.00 94.62 426 GLY A C 1
ATOM 3325 O O . GLY A 1 426 ? -9.786 -2.312 29.883 1.00 94.62 426 GLY A O 1
ATOM 3326 N N . GLN A 1 427 ? -7.755 -1.420 30.248 1.00 97.69 427 GLN A N 1
ATOM 3327 C CA . GLN A 1 427 ? -6.970 -2.554 29.752 1.00 97.69 427 GLN A CA 1
ATOM 3328 C C . GLN A 1 427 ? -6.372 -3.340 30.922 1.00 97.69 427 GLN A C 1
ATOM 3330 O O . GLN A 1 427 ? -6.019 -2.771 31.958 1.00 97.69 427 GLN A O 1
ATOM 3335 N N . PHE A 1 428 ? -6.259 -4.660 30.761 1.00 97.81 428 PHE A N 1
ATOM 3336 C CA . PHE A 1 428 ? -5.869 -5.563 31.842 1.00 97.81 428 PHE A CA 1
ATOM 3337 C C . PHE A 1 428 ? -4.833 -6.591 31.386 1.00 97.81 428 PHE A C 1
ATOM 3339 O O . PHE A 1 428 ? -4.864 -7.050 30.245 1.00 97.81 428 PHE A O 1
ATOM 3346 N N . ARG A 1 429 ? -3.973 -7.011 32.317 1.00 97.94 429 ARG A N 1
ATOM 3347 C CA . ARG A 1 429 ? -3.213 -8.260 32.226 1.00 97.94 429 ARG A CA 1
ATOM 3348 C C . ARG A 1 429 ? -4.074 -9.387 32.782 1.00 97.94 429 ARG A C 1
ATOM 3350 O O . ARG A 1 429 ? -4.566 -9.290 33.909 1.00 97.94 429 ARG A O 1
ATOM 3357 N N . LEU A 1 430 ? -4.283 -10.431 31.989 1.00 98.38 430 LEU A N 1
ATOM 3358 C CA . LEU A 1 430 ? -5.224 -11.504 32.296 1.00 98.38 430 LEU A CA 1
ATOM 3359 C C . LEU A 1 430 ? -4.516 -12.855 32.366 1.00 98.38 430 LEU A C 1
ATOM 3361 O O . LEU A 1 430 ? -3.720 -13.204 31.501 1.00 98.38 430 LEU A O 1
ATOM 3365 N N . SER A 1 431 ? -4.853 -13.646 33.378 1.00 98.44 431 SER A N 1
ATOM 3366 C CA . SER A 1 431 ? -4.590 -15.091 33.366 1.00 98.44 431 SER A CA 1
ATOM 3367 C C . SER A 1 431 ? -5.356 -15.781 32.233 1.00 98.44 431 SER A C 1
ATOM 3369 O O . SER A 1 431 ? -6.398 -15.290 31.789 1.00 98.44 431 SER A O 1
ATOM 3371 N N . VAL A 1 432 ? -4.857 -16.929 31.763 1.00 98.38 432 VAL A N 1
ATOM 3372 C CA . VAL A 1 432 ? -5.412 -17.649 30.598 1.00 98.38 432 VAL A CA 1
ATOM 3373 C C . VAL A 1 432 ? -6.914 -17.932 30.745 1.00 98.38 432 VAL A C 1
ATOM 3375 O O . VAL A 1 432 ? -7.665 -17.767 29.787 1.00 98.38 432 VAL A O 1
ATOM 3378 N N . ASP A 1 433 ? -7.384 -18.300 31.939 1.00 97.94 433 ASP A N 1
ATOM 3379 C CA . ASP A 1 433 ? -8.799 -18.599 32.184 1.00 97.94 433 ASP A CA 1
ATOM 3380 C C . ASP A 1 433 ? -9.715 -17.370 32.065 1.00 97.94 433 ASP A C 1
ATOM 3382 O O . ASP A 1 433 ? -10.864 -17.495 31.632 1.00 97.94 433 ASP A O 1
ATOM 3386 N N . LEU A 1 434 ? -9.218 -16.176 32.396 1.00 98.44 434 LEU A N 1
ATOM 3387 C CA . LEU A 1 434 ? -9.953 -14.925 32.201 1.00 98.44 434 LEU A CA 1
ATOM 3388 C C . LEU A 1 434 ? -9.799 -14.383 30.778 1.00 98.44 434 LEU A C 1
ATOM 3390 O O . LEU A 1 434 ? -10.750 -13.820 30.239 1.00 98.44 434 LEU A O 1
ATOM 3394 N N . LEU A 1 435 ? -8.647 -14.607 30.145 1.00 98.38 435 LEU A N 1
ATOM 3395 C CA . LEU A 1 435 ? -8.411 -14.239 28.753 1.00 98.38 435 LEU A CA 1
ATOM 3396 C C . LEU A 1 435 ? -9.386 -14.946 27.808 1.00 98.38 435 LEU A C 1
ATOM 3398 O O . LEU A 1 435 ? -9.891 -14.322 26.881 1.00 98.38 435 LEU A O 1
ATOM 3402 N N . VAL A 1 436 ? -9.711 -16.217 28.053 1.00 98.25 436 VAL A N 1
ATOM 3403 C CA . VAL A 1 436 ? -10.699 -16.940 27.235 1.00 98.25 436 VAL A CA 1
ATOM 3404 C C . VAL A 1 436 ? -12.105 -16.335 27.356 1.00 98.25 436 VAL A C 1
ATOM 3406 O O . VAL A 1 436 ? -12.831 -16.251 26.361 1.00 98.25 436 VAL A O 1
ATOM 3409 N N . LYS A 1 437 ? -12.496 -15.867 28.550 1.00 98.06 437 LYS A N 1
ATOM 3410 C CA . LYS A 1 437 ? -13.770 -15.147 28.734 1.00 98.06 437 LYS A CA 1
ATOM 3411 C C . LYS A 1 437 ? -13.768 -13.846 27.934 1.00 98.06 437 LYS A C 1
ATOM 3413 O O . LYS A 1 437 ? -14.720 -13.571 27.211 1.00 98.06 437 LYS A O 1
ATOM 3418 N N . GLU A 1 438 ? -12.667 -13.101 28.003 1.00 98.19 438 GLU A N 1
ATOM 3419 C CA . GLU A 1 438 ? -12.476 -11.866 27.243 1.00 98.19 438 GLU A CA 1
ATOM 3420 C C . GLU A 1 438 ? -12.532 -12.123 25.724 1.00 98.19 438 GLU A C 1
ATOM 3422 O O . GLU A 1 438 ? -13.251 -11.433 25.005 1.00 98.19 438 GLU A O 1
ATOM 3427 N N . ALA A 1 439 ? -11.865 -13.172 25.237 1.00 98.31 439 ALA A N 1
ATOM 3428 C CA . ALA A 1 439 ? -11.908 -13.604 23.840 1.00 98.31 439 ALA A CA 1
ATOM 3429 C C . ALA A 1 439 ? -13.332 -13.984 23.389 1.00 98.31 439 ALA A C 1
ATOM 3431 O O . ALA A 1 439 ? -13.752 -13.631 22.287 1.00 98.31 439 ALA A O 1
ATOM 3432 N N . SER A 1 440 ? -14.108 -14.640 24.256 1.00 97.69 440 SER A N 1
ATOM 3433 C CA . SER A 1 440 ? -15.512 -14.972 23.981 1.00 97.69 440 SER A CA 1
ATOM 3434 C C . SER A 1 440 ? -16.369 -13.714 23.806 1.00 97.69 440 SER A C 1
ATOM 3436 O O . SER A 1 440 ? -17.193 -13.648 22.894 1.00 97.69 440 SER A O 1
ATOM 3438 N N . GLU A 1 441 ? -16.156 -12.686 24.633 1.00 97.50 441 GLU A N 1
ATOM 3439 C CA . GLU A 1 441 ? -16.835 -11.393 24.480 1.00 97.50 441 GLU A CA 1
ATOM 3440 C C . GLU A 1 441 ? -16.433 -10.676 23.184 1.00 97.50 441 GLU A C 1
ATOM 3442 O O . GLU A 1 441 ? -17.286 -10.106 22.503 1.00 97.50 441 GLU A O 1
ATOM 3447 N N . VAL A 1 442 ? -15.147 -10.713 22.827 1.00 97.94 442 VAL A N 1
ATOM 3448 C CA . VAL A 1 442 ? -14.619 -10.129 21.582 1.00 97.94 442 VAL A CA 1
ATOM 3449 C C . VAL A 1 442 ? -15.267 -10.786 20.362 1.00 97.94 442 VAL A C 1
ATOM 3451 O O . VAL A 1 442 ? -15.799 -10.087 19.496 1.00 97.94 442 VAL A O 1
ATOM 3454 N N . ALA A 1 443 ? -15.320 -12.120 20.335 1.00 96.44 443 ALA A N 1
ATOM 3455 C CA . ALA A 1 443 ? -16.002 -12.873 19.287 1.00 96.44 443 ALA A CA 1
ATOM 3456 C C . ALA A 1 443 ? -17.503 -12.538 19.237 1.00 96.44 443 ALA A C 1
ATOM 3458 O O . ALA A 1 443 ? -18.056 -12.276 18.168 1.00 96.44 443 ALA A O 1
ATOM 3459 N N . ALA A 1 444 ? -18.160 -12.449 20.399 1.00 95.88 444 ALA A N 1
ATOM 3460 C CA . ALA A 1 444 ? -19.568 -12.079 20.494 1.00 95.88 444 ALA A CA 1
ATOM 3461 C C . ALA A 1 444 ? -19.859 -10.654 20.003 1.00 95.88 444 ALA A C 1
ATOM 3463 O O . ALA A 1 444 ? -21.006 -10.381 19.646 1.00 95.88 444 ALA A O 1
ATOM 3464 N N . LEU A 1 445 ? -18.860 -9.760 19.954 1.00 96.31 445 LEU A N 1
ATOM 3465 C CA . LEU A 1 445 ? -18.936 -8.411 19.377 1.00 96.31 445 LEU A CA 1
ATOM 3466 C C . LEU A 1 445 ? -18.704 -8.377 17.853 1.00 96.31 445 LEU A C 1
ATOM 3468 O O . LEU A 1 445 ? -18.983 -7.358 17.220 1.00 96.31 445 LEU A O 1
ATOM 3472 N N . GLY A 1 446 ? -18.336 -9.504 17.237 1.00 94.81 446 GLY A N 1
ATOM 3473 C CA . GLY A 1 446 ? -18.094 -9.618 15.795 1.00 94.81 446 GLY A CA 1
ATOM 3474 C C . GLY A 1 446 ? -16.727 -9.089 15.358 1.00 94.81 446 GLY A C 1
ATOM 3475 O O . GLY A 1 446 ? -16.548 -8.791 14.178 1.00 94.81 446 GLY A O 1
ATOM 3476 N N . ILE A 1 447 ? -15.795 -8.943 16.303 1.00 97.44 447 ILE A N 1
ATOM 3477 C CA . ILE A 1 447 ? -14.396 -8.598 16.040 1.00 97.44 447 ILE A CA 1
ATOM 3478 C C . ILE A 1 447 ? -13.695 -9.837 15.476 1.00 97.44 447 ILE A C 1
ATOM 3480 O O . ILE A 1 447 ? -13.852 -10.933 16.014 1.00 97.44 447 ILE A O 1
ATOM 3484 N N . SER A 1 448 ? -12.938 -9.666 14.391 1.00 89.94 448 SER A N 1
ATOM 3485 C CA . SER A 1 448 ? -12.391 -10.786 13.610 1.00 89.94 448 SER A CA 1
ATOM 3486 C C . SER A 1 448 ? -11.262 -11.536 14.311 1.00 89.94 448 SER A C 1
ATOM 3488 O O . SER A 1 448 ? -11.127 -12.747 14.129 1.00 89.94 448 SER A O 1
ATOM 3490 N N . ALA A 1 449 ? -10.425 -10.824 15.070 1.00 98.19 449 ALA A N 1
ATOM 3491 C CA . ALA A 1 449 ? -9.213 -11.397 15.640 1.00 98.19 449 ALA A CA 1
ATOM 3492 C C . ALA A 1 449 ? -8.806 -10.766 16.974 1.00 98.19 449 ALA A C 1
ATOM 3494 O O . ALA A 1 449 ? -9.152 -9.621 17.282 1.00 98.19 449 ALA A O 1
ATOM 3495 N N . ILE A 1 450 ? -7.993 -11.504 17.724 1.00 98.75 450 ILE A N 1
ATOM 3496 C CA . ILE A 1 450 ? -7.202 -10.996 18.848 1.00 98.75 450 ILE A CA 1
ATOM 3497 C C . ILE A 1 450 ? -5.712 -11.117 18.538 1.00 98.75 450 ILE A C 1
ATOM 3499 O O . ILE A 1 450 ? -5.315 -12.006 17.787 1.00 98.75 450 ILE A O 1
ATOM 3503 N N . ILE A 1 451 ? -4.891 -10.258 19.140 1.00 98.69 451 ILE A N 1
ATOM 3504 C CA . ILE A 1 451 ? -3.434 -10.433 19.175 1.00 98.69 451 ILE A CA 1
ATOM 3505 C C . ILE A 1 451 ? -2.954 -10.573 20.619 1.00 98.69 451 ILE A C 1
ATOM 3507 O O . ILE A 1 451 ? -3.377 -9.812 21.490 1.00 98.69 451 ILE A O 1
ATOM 3511 N N . LEU A 1 452 ? -2.102 -11.565 20.876 1.00 98.50 452 LEU A N 1
ATOM 3512 C CA . LEU A 1 452 ? -1.626 -11.908 22.217 1.00 98.50 452 LEU A CA 1
ATOM 3513 C C . LEU A 1 452 ? -0.221 -11.356 22.486 1.00 98.50 452 LEU A C 1
ATOM 3515 O O . LEU A 1 452 ? 0.694 -11.599 21.702 1.00 98.50 452 LEU A O 1
ATOM 3519 N N . PHE A 1 453 ? -0.056 -10.702 23.639 1.00 98.06 453 PHE A N 1
ATOM 3520 C CA . PHE A 1 453 ? 1.233 -10.300 24.208 1.00 98.06 453 PHE A CA 1
ATOM 3521 C C . PHE A 1 453 ? 1.483 -11.053 25.514 1.00 98.06 453 PHE A C 1
ATOM 3523 O O . PHE A 1 453 ? 0.718 -10.914 26.474 1.00 98.06 453 PHE A O 1
ATOM 3530 N N . GLY A 1 454 ? 2.533 -11.871 25.545 1.00 96.31 454 GLY A N 1
ATOM 3531 C CA . GLY A 1 454 ? 2.885 -12.690 26.701 1.00 96.31 454 GLY A CA 1
ATOM 3532 C C . GLY A 1 454 ? 3.719 -11.940 27.725 1.00 96.31 454 GLY A C 1
ATOM 3533 O O . GLY A 1 454 ? 4.644 -11.219 27.378 1.00 96.31 454 GLY A O 1
ATOM 3534 N N . ILE A 1 455 ? 3.406 -12.138 29.002 1.00 95.81 455 ILE A N 1
ATOM 3535 C CA . ILE A 1 455 ? 4.150 -11.576 30.125 1.00 95.81 455 ILE A CA 1
ATOM 3536 C C . ILE A 1 455 ? 4.520 -12.744 31.051 1.00 95.81 455 ILE A C 1
ATOM 3538 O O . ILE A 1 455 ? 3.677 -13.186 31.840 1.00 95.81 455 ILE A O 1
ATOM 3542 N N . PRO A 1 456 ? 5.737 -13.303 30.923 1.00 94.25 456 PRO A N 1
ATOM 3543 C CA . PRO A 1 456 ? 6.161 -14.449 31.722 1.00 94.25 456 PRO A CA 1
ATOM 3544 C C . PRO A 1 456 ? 6.495 -14.031 33.162 1.00 94.25 456 PRO A C 1
ATOM 3546 O O . PRO A 1 456 ? 6.910 -12.896 33.407 1.00 94.25 456 PRO A O 1
ATOM 3549 N N . ASP A 1 457 ? 6.413 -14.972 34.107 1.00 91.81 457 ASP A N 1
ATOM 3550 C CA . ASP A 1 457 ? 6.857 -14.726 35.491 1.00 91.81 457 ASP A CA 1
ATOM 3551 C C . ASP A 1 457 ? 8.392 -14.630 35.596 1.00 91.81 457 ASP A C 1
ATOM 3553 O O . ASP A 1 457 ? 8.931 -14.007 36.515 1.00 91.81 457 ASP A O 1
ATOM 3557 N N . ARG A 1 458 ? 9.113 -15.247 34.649 1.00 90.88 458 ARG A N 1
ATOM 3558 C CA . ARG A 1 458 ? 10.578 -15.242 34.579 1.00 90.88 458 ARG A CA 1
ATOM 3559 C C . ARG A 1 458 ? 11.069 -14.775 33.212 1.00 90.88 458 ARG A C 1
ATOM 3561 O O . ARG A 1 458 ? 10.650 -15.297 32.178 1.00 90.88 458 ARG A O 1
ATOM 3568 N N . LYS A 1 459 ? 12.021 -13.843 33.252 1.00 94.88 459 LYS A N 1
ATOM 3569 C CA . LYS A 1 459 ? 12.770 -13.327 32.103 1.00 94.88 459 LYS A CA 1
ATOM 3570 C C . LYS A 1 459 ? 14.232 -13.772 32.182 1.00 94.88 459 LYS A C 1
ATOM 3572 O O . LYS A 1 459 ? 14.739 -14.011 33.281 1.00 94.88 459 LYS A O 1
ATOM 3577 N N . ASP A 1 460 ? 14.884 -13.903 31.036 1.00 94.88 460 ASP A N 1
ATOM 3578 C CA . ASP A 1 460 ? 16.322 -14.183 30.920 1.00 94.88 460 ASP A CA 1
ATOM 3579 C C . ASP A 1 460 ? 16.939 -13.408 29.750 1.00 94.88 460 ASP A C 1
ATOM 3581 O O . ASP A 1 460 ? 16.250 -12.657 29.077 1.00 94.88 460 ASP A O 1
ATOM 3585 N N . ASP A 1 461 ? 18.236 -13.547 29.510 1.00 92.44 461 ASP A N 1
ATOM 3586 C CA . ASP A 1 461 ? 18.965 -12.791 28.486 1.00 92.44 461 ASP A CA 1
ATOM 3587 C C . ASP A 1 461 ? 18.584 -13.163 27.040 1.00 92.44 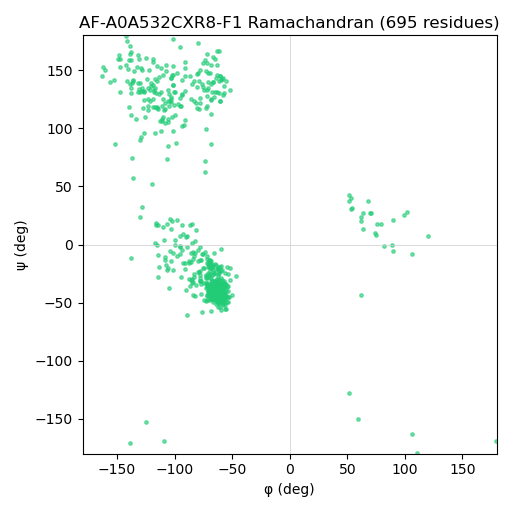461 ASP A C 1
ATOM 3589 O O . ASP A 1 461 ? 18.873 -12.411 26.110 1.00 92.44 461 ASP A O 1
ATOM 3593 N N . ARG A 1 462 ? 17.930 -14.314 26.829 1.00 93.00 462 ARG A N 1
ATOM 3594 C CA . ARG A 1 462 ? 17.520 -14.798 25.499 1.00 93.00 462 ARG A CA 1
ATOM 3595 C C . ARG A 1 462 ? 16.020 -14.728 25.241 1.00 93.00 462 ARG A C 1
ATOM 3597 O O . ARG A 1 462 ? 15.593 -14.946 24.109 1.00 93.00 462 ARG A O 1
ATOM 3604 N N . GLY A 1 463 ? 15.221 -14.467 26.269 1.00 94.50 463 GLY A N 1
ATOM 3605 C CA . GLY A 1 463 ? 13.769 -14.551 26.198 1.00 94.50 463 GLY A CA 1
ATOM 3606 C C . GLY A 1 463 ? 13.258 -15.982 26.028 1.00 94.50 463 GLY A C 1
ATOM 3607 O O . GLY A 1 463 ? 12.297 -16.202 25.292 1.00 94.50 463 GLY A O 1
ATOM 3608 N N . SER A 1 464 ? 13.895 -16.963 26.680 1.00 94.94 464 SER A N 1
ATOM 3609 C CA . SER A 1 464 ? 13.654 -18.391 26.410 1.00 94.94 464 SER A CA 1
ATOM 3610 C C . SER A 1 464 ? 12.210 -18.851 26.630 1.00 94.94 464 SER A C 1
ATOM 3612 O O . SER A 1 464 ? 11.727 -19.745 25.935 1.00 94.94 464 SER A O 1
ATOM 3614 N N . SER A 1 465 ? 11.486 -18.197 27.540 1.00 95.69 465 SER A N 1
ATOM 3615 C CA . SER A 1 465 ? 10.074 -18.475 27.814 1.00 95.69 465 SER A CA 1
ATOM 3616 C C . SER A 1 465 ? 9.139 -18.110 26.656 1.00 95.69 465 SER A C 1
ATOM 3618 O O . SER A 1 465 ? 8.045 -18.667 26.574 1.00 95.69 465 SER A O 1
ATOM 3620 N N . GLY A 1 466 ? 9.557 -17.228 25.741 1.00 94.44 466 GLY A N 1
ATOM 3621 C CA . GLY A 1 466 ? 8.760 -16.838 24.577 1.00 94.44 466 GLY A CA 1
ATOM 3622 C C . GLY A 1 466 ? 8.677 -17.924 23.503 1.00 94.44 466 GLY A C 1
ATOM 3623 O O . GLY A 1 466 ? 7.690 -17.997 22.779 1.00 94.44 466 GLY A O 1
ATOM 3624 N N . PHE A 1 467 ? 9.673 -18.809 23.423 1.00 95.62 467 PHE A N 1
ATOM 3625 C CA . PHE A 1 467 ? 9.706 -19.931 22.477 1.00 95.62 467 PHE A CA 1
ATOM 3626 C C . PHE A 1 467 ? 9.679 -21.307 23.164 1.00 95.62 467 PHE A C 1
ATOM 3628 O O . PHE A 1 467 ? 10.012 -22.322 22.549 1.00 95.62 467 PHE A O 1
ATOM 3635 N N . ASP A 1 468 ? 9.257 -21.366 24.429 1.00 96.62 468 ASP A N 1
ATOM 3636 C CA . ASP A 1 468 ? 8.917 -22.621 25.100 1.00 96.62 468 ASP A CA 1
ATOM 3637 C C . ASP A 1 468 ? 7.593 -23.166 24.515 1.00 96.62 468 ASP A C 1
ATOM 3639 O O . ASP A 1 468 ? 6.589 -22.452 24.505 1.00 96.62 468 ASP A O 1
ATOM 3643 N N . PRO A 1 469 ? 7.512 -24.432 24.059 1.00 96.38 469 PRO A N 1
ATOM 3644 C CA . PRO A 1 469 ? 6.249 -25.049 23.625 1.00 96.38 469 PRO A CA 1
ATOM 3645 C C . PRO A 1 469 ? 5.109 -25.016 24.666 1.00 96.38 469 PRO A C 1
ATOM 3647 O O . PRO A 1 469 ? 3.935 -25.189 24.313 1.00 96.38 469 PRO A O 1
ATOM 3650 N N . ASN A 1 470 ? 5.451 -24.817 25.942 1.00 95.69 470 ASN A N 1
ATOM 3651 C CA . ASN A 1 470 ? 4.542 -24.631 27.069 1.00 95.69 470 ASN A CA 1
ATOM 3652 C C . ASN A 1 470 ? 4.557 -23.197 27.622 1.00 95.69 470 ASN A C 1
ATOM 3654 O O . ASN A 1 470 ? 4.048 -22.981 28.723 1.00 95.69 470 ASN A O 1
ATOM 3658 N N . GLY A 1 471 ? 5.109 -22.233 26.885 1.00 96.25 471 GLY A N 1
ATOM 3659 C CA . GLY A 1 471 ? 5.127 -20.816 27.230 1.00 96.25 471 GLY A CA 1
ATOM 3660 C C . GLY A 1 471 ? 3.726 -20.212 27.347 1.00 96.25 471 GLY A C 1
ATOM 3661 O O . GLY A 1 471 ? 2.712 -20.809 26.966 1.00 96.25 471 GLY A O 1
ATOM 3662 N N . ILE A 1 472 ? 3.649 -19.015 27.933 1.00 97.62 472 ILE A N 1
ATOM 3663 C CA . ILE A 1 472 ? 2.362 -18.399 28.279 1.00 97.62 472 ILE A CA 1
ATOM 3664 C C . ILE A 1 472 ? 1.488 -18.128 27.045 1.00 97.62 472 ILE A C 1
ATOM 3666 O O . ILE A 1 472 ? 0.287 -18.400 27.088 1.00 97.62 472 ILE A O 1
ATOM 3670 N N . VAL A 1 473 ? 2.080 -17.686 25.929 1.00 98.06 473 VAL A N 1
ATOM 3671 C CA . VAL A 1 473 ? 1.355 -17.450 24.669 1.00 98.06 473 VAL A CA 1
ATOM 3672 C C . VAL A 1 473 ? 0.869 -18.765 24.073 1.00 98.06 473 VAL A C 1
ATOM 3674 O O . VAL A 1 473 ? -0.302 -18.878 23.740 1.00 98.06 473 VAL A O 1
ATOM 3677 N N . GLN A 1 474 ? 1.708 -19.796 24.019 1.00 98.25 474 GLN A N 1
ATOM 3678 C CA . GLN A 1 474 ? 1.374 -21.113 23.475 1.00 98.25 474 GLN A CA 1
ATOM 3679 C C . GLN A 1 474 ? 0.208 -21.749 24.248 1.00 98.25 474 GLN A C 1
ATOM 3681 O O . GLN A 1 474 ? -0.712 -22.308 23.647 1.00 98.25 474 GLN A O 1
ATOM 3686 N N . ARG A 1 475 ? 0.205 -21.638 25.585 1.00 98.38 475 ARG A N 1
ATOM 3687 C CA . ARG A 1 475 ? -0.920 -22.087 26.425 1.00 98.38 475 ARG A CA 1
ATOM 3688 C C . ARG A 1 475 ? -2.187 -21.268 26.171 1.00 98.38 475 ARG A C 1
ATOM 3690 O O . ARG A 1 475 ? -3.270 -21.846 26.110 1.00 98.38 475 ARG A O 1
ATOM 3697 N N . ALA A 1 476 ? -2.060 -19.951 26.014 1.00 98.44 476 ALA A N 1
ATOM 3698 C CA . ALA A 1 476 ? -3.186 -19.063 25.742 1.00 98.44 476 ALA A CA 1
ATOM 3699 C C . ALA A 1 476 ? -3.819 -19.324 24.369 1.00 98.44 476 ALA A C 1
ATOM 3701 O O . ALA A 1 476 ? -5.039 -19.438 24.285 1.00 98.44 476 ALA A O 1
ATOM 3702 N N . VAL A 1 477 ? -3.003 -19.493 23.322 1.00 98.62 477 VAL A N 1
ATOM 3703 C CA . VAL A 1 477 ? -3.451 -19.859 21.971 1.00 98.62 477 VAL A CA 1
ATOM 3704 C C . VAL A 1 477 ? -4.273 -21.144 22.033 1.00 98.62 477 VAL A C 1
ATOM 3706 O O . VAL A 1 477 ? -5.444 -21.115 21.667 1.00 98.62 477 VAL A O 1
ATOM 3709 N N . LYS A 1 478 ? -3.717 -22.233 22.588 1.00 98.38 478 LYS A N 1
ATOM 3710 C CA . LYS A 1 478 ? -4.430 -23.518 22.728 1.00 98.38 478 LYS A CA 1
ATOM 3711 C C . LYS A 1 478 ? -5.773 -23.342 23.441 1.00 98.38 478 LYS A C 1
ATOM 3713 O O . LYS A 1 478 ? -6.807 -23.745 22.922 1.00 98.38 478 LYS A O 1
ATOM 3718 N N . ALA A 1 479 ? -5.776 -22.651 24.583 1.00 98.31 479 ALA A N 1
ATOM 3719 C CA . ALA A 1 479 ? -6.988 -22.439 25.370 1.00 98.31 479 ALA A CA 1
ATOM 3720 C C . ALA A 1 479 ? -8.072 -21.635 24.628 1.00 98.31 479 ALA A C 1
ATOM 3722 O O . ALA A 1 479 ? -9.257 -21.942 24.777 1.00 98.31 479 ALA A O 1
ATOM 3723 N N . VAL A 1 480 ? -7.687 -20.620 23.842 1.00 98.50 480 VAL A N 1
ATOM 3724 C CA . VAL A 1 480 ? -8.625 -19.840 23.021 1.00 98.50 480 VAL A CA 1
ATOM 3725 C C . VAL A 1 480 ? -9.125 -20.664 21.841 1.00 98.50 480 VAL A C 1
ATOM 3727 O O . VAL A 1 480 ? -10.327 -20.668 21.596 1.00 98.50 480 VAL A O 1
ATOM 3730 N N . LYS A 1 481 ? -8.256 -21.397 21.138 1.00 97.81 481 LYS A N 1
ATOM 3731 C CA . LYS A 1 481 ? -8.668 -22.244 20.008 1.00 97.81 481 LYS A CA 1
ATOM 3732 C C . LYS A 1 481 ? -9.624 -23.356 20.441 1.00 97.81 481 LYS A C 1
ATOM 3734 O O . LYS A 1 481 ? -10.580 -23.628 19.719 1.00 97.81 481 LYS A O 1
ATOM 3739 N N . ASP A 1 482 ? -9.428 -23.924 21.630 1.00 97.44 482 ASP A N 1
ATOM 3740 C CA . ASP A 1 482 ? -10.303 -24.962 22.184 1.00 97.44 482 ASP A CA 1
ATOM 3741 C C . ASP A 1 482 ? -11.703 -24.433 22.547 1.00 97.44 482 ASP A C 1
ATOM 3743 O O . ASP A 1 482 ? -12.697 -25.141 22.389 1.00 97.44 482 ASP A O 1
ATOM 3747 N N . GLN A 1 483 ? -11.802 -23.197 23.050 1.00 97.62 483 GLN A N 1
ATOM 3748 C CA . GLN A 1 483 ? -13.046 -22.663 23.631 1.00 97.62 483 GLN A CA 1
ATOM 3749 C C . GLN A 1 483 ? -13.761 -21.629 22.749 1.00 97.62 483 GLN A C 1
ATOM 3751 O O . GLN A 1 483 ? -14.967 -21.433 22.890 1.00 97.62 483 GLN A O 1
ATOM 3756 N N . VAL A 1 484 ? -13.045 -20.979 21.830 1.00 96.94 484 VAL A N 1
ATOM 3757 C CA . VAL A 1 484 ? -13.544 -19.926 20.930 1.00 96.94 484 VAL A CA 1
ATOM 3758 C C . VAL A 1 484 ? -13.015 -20.157 19.497 1.00 96.94 484 VAL A C 1
ATOM 3760 O O . VAL A 1 484 ? -12.373 -19.279 18.921 1.00 96.94 484 VAL A O 1
ATOM 3763 N N . PRO A 1 485 ? -13.275 -21.325 18.871 1.00 88.81 485 PRO A N 1
ATOM 3764 C CA . PRO A 1 485 ? -12.602 -21.745 17.633 1.00 88.81 485 PRO A CA 1
ATOM 3765 C C . PRO A 1 485 ? -12.823 -20.818 16.426 1.00 88.81 485 PRO A C 1
ATOM 3767 O O . PRO A 1 485 ? -12.019 -20.826 15.497 1.00 88.81 485 PRO A O 1
ATOM 3770 N N . GLY A 1 486 ? -13.900 -20.023 16.425 1.00 87.75 486 GLY A N 1
ATOM 3771 C CA . GLY A 1 486 ? -14.226 -19.083 15.346 1.00 87.75 486 GLY A CA 1
ATOM 3772 C C . GLY A 1 486 ? -13.494 -17.737 15.405 1.00 87.75 486 GLY A C 1
ATOM 3773 O O . GLY A 1 486 ? -13.640 -16.946 14.478 1.00 87.75 486 GLY A O 1
ATOM 3774 N N . LEU A 1 487 ? -12.745 -17.455 16.475 1.00 96.94 487 LEU A N 1
ATOM 3775 C CA . LEU A 1 487 ? -11.961 -16.228 16.613 1.00 96.94 487 LEU A CA 1
ATOM 3776 C C . LEU A 1 487 ? -10.531 -16.468 16.121 1.00 96.94 487 LEU A C 1
ATOM 3778 O O . LEU A 1 487 ? -9.880 -17.412 16.570 1.00 96.94 487 LEU A O 1
ATOM 3782 N N . MET A 1 488 ? -10.033 -15.603 15.233 1.00 97.88 488 MET A N 1
ATOM 3783 C CA . MET A 1 488 ? -8.640 -15.688 14.790 1.00 97.88 488 MET A CA 1
ATOM 3784 C C . MET A 1 488 ? -7.692 -15.248 15.909 1.00 97.88 488 MET A C 1
ATOM 3786 O O . MET A 1 488 ? -7.884 -14.197 16.528 1.00 97.88 488 MET A O 1
ATOM 3790 N N . VAL A 1 489 ? -6.647 -16.037 16.144 1.00 98.69 489 VAL A N 1
ATOM 3791 C CA . VAL A 1 489 ? -5.620 -15.765 17.150 1.00 98.69 489 VAL A CA 1
ATOM 3792 C C . VAL A 1 489 ? -4.311 -15.415 16.456 1.00 98.69 489 VAL A C 1
ATOM 3794 O O . VAL A 1 489 ? -3.652 -16.270 15.866 1.00 98.69 489 VAL A O 1
ATOM 3797 N N . VAL A 1 490 ? -3.930 -14.146 16.558 1.00 98.69 490 VAL A N 1
ATOM 3798 C CA . VAL A 1 490 ? -2.640 -13.626 16.108 1.00 98.69 490 VAL A CA 1
ATOM 3799 C C . VAL A 1 490 ? -1.664 -13.632 17.285 1.00 98.69 490 VAL A C 1
ATOM 3801 O O . VAL A 1 490 ? -2.031 -13.298 18.414 1.00 98.69 490 VAL A O 1
ATOM 3804 N N . THR A 1 491 ? -0.403 -13.970 17.044 1.00 98.50 491 THR A N 1
ATOM 3805 C CA . THR A 1 491 ? 0.650 -13.878 18.069 1.00 98.50 491 THR A CA 1
ATOM 3806 C C . THR A 1 491 ? 1.722 -12.881 17.662 1.00 98.50 491 THR A C 1
ATOM 3808 O O . THR A 1 491 ? 2.197 -12.941 16.525 1.00 98.50 491 THR A O 1
ATOM 3811 N N . ASP A 1 492 ? 2.139 -12.018 18.587 1.00 97.88 492 ASP A N 1
ATOM 3812 C CA . ASP A 1 492 ? 3.342 -11.207 18.394 1.00 97.88 492 ASP A CA 1
ATOM 3813 C C . ASP A 1 492 ? 4.591 -12.100 18.418 1.00 97.88 492 ASP A C 1
ATOM 3815 O O . ASP A 1 492 ? 4.669 -13.041 19.211 1.00 97.88 492 ASP A O 1
ATOM 3819 N N . VAL A 1 493 ? 5.542 -11.841 17.521 1.00 97.94 493 VAL A N 1
ATOM 3820 C CA . VAL A 1 493 ? 6.837 -12.531 17.483 1.00 97.94 493 VAL A CA 1
ATOM 3821 C C . VAL A 1 493 ? 7.925 -11.496 17.742 1.00 97.94 493 VAL A C 1
ATOM 3823 O O . VAL A 1 493 ? 8.335 -10.764 16.843 1.00 97.94 493 VAL A O 1
ATOM 3826 N N . CYS A 1 494 ? 8.337 -11.410 19.003 1.00 96.75 494 CYS A N 1
ATOM 3827 C CA . CYS A 1 494 ? 9.390 -10.542 19.510 1.00 96.75 494 CYS A CA 1
ATOM 3828 C C . CYS A 1 494 ? 9.839 -11.068 20.882 1.00 96.75 494 CYS A C 1
ATOM 3830 O O . CYS A 1 494 ? 9.077 -11.729 21.586 1.00 96.75 494 CYS A O 1
ATOM 3832 N N . ILE A 1 495 ? 11.091 -10.811 21.264 1.00 95.62 495 ILE A N 1
ATOM 3833 C CA . ILE A 1 495 ? 11.652 -11.287 22.539 1.00 95.62 495 ILE A CA 1
ATOM 3834 C C . ILE A 1 495 ? 11.666 -10.214 23.639 1.00 95.62 495 ILE A C 1
ATOM 3836 O O . ILE A 1 495 ? 12.116 -10.484 24.753 1.00 95.62 495 ILE A O 1
ATOM 3840 N N . ASP A 1 496 ? 11.202 -8.989 23.378 1.00 92.44 496 ASP A N 1
ATOM 3841 C CA . ASP A 1 496 ? 11.353 -7.881 24.331 1.00 92.44 496 ASP A CA 1
ATOM 3842 C C . ASP A 1 496 ? 10.482 -8.031 25.583 1.00 92.44 496 ASP A C 1
ATOM 3844 O O . ASP A 1 496 ? 10.859 -7.539 26.648 1.00 92.44 496 ASP A O 1
ATOM 3848 N N . GLU A 1 497 ? 9.355 -8.740 25.509 1.00 92.25 497 GLU A N 1
ATOM 3849 C CA . GLU A 1 497 ? 8.563 -9.062 26.698 1.00 92.25 497 GLU A CA 1
ATOM 3850 C C . GLU A 1 497 ? 9.193 -10.165 27.560 1.00 92.25 497 GLU A C 1
ATOM 3852 O O . GLU A 1 497 ? 8.902 -10.250 28.755 1.00 92.25 497 GLU A O 1
ATOM 3857 N N . TYR A 1 498 ? 10.090 -10.968 26.990 1.00 95.75 498 TYR A N 1
ATOM 3858 C CA . TYR A 1 498 ? 10.661 -12.161 27.622 1.00 95.75 498 TYR A CA 1
ATOM 3859 C C . TYR A 1 498 ? 12.108 -11.963 28.073 1.00 95.75 498 TYR A C 1
ATOM 3861 O O . TYR A 1 498 ? 12.587 -12.707 28.930 1.00 95.75 498 TYR A O 1
ATOM 3869 N N . THR A 1 499 ? 12.796 -10.967 27.516 1.00 94.94 499 THR A N 1
ATOM 3870 C CA . THR A 1 499 ? 14.180 -10.657 27.871 1.00 94.94 499 THR A CA 1
ATOM 3871 C C . THR A 1 499 ? 14.278 -9.837 29.152 1.00 94.94 499 THR A C 1
ATOM 3873 O O . THR A 1 499 ? 13.421 -8.998 29.438 1.00 94.94 499 THR A O 1
ATOM 3876 N N . ASP A 1 500 ? 15.335 -10.038 29.936 1.00 91.69 500 ASP A N 1
ATOM 3877 C CA . ASP A 1 500 ? 15.594 -9.215 31.121 1.00 91.69 500 ASP A CA 1
ATOM 3878 C C . ASP A 1 500 ? 15.970 -7.766 30.756 1.00 91.69 500 ASP A C 1
ATOM 3880 O O . ASP A 1 500 ? 15.623 -6.841 31.488 1.00 91.69 500 ASP A O 1
ATOM 3884 N N . HIS A 1 501 ? 16.582 -7.547 29.591 1.00 90.69 501 HIS A N 1
ATOM 3885 C CA . HIS A 1 501 ? 17.014 -6.236 29.108 1.00 90.69 501 HIS A CA 1
ATOM 3886 C C . HIS A 1 501 ? 15.945 -5.447 28.326 1.00 90.69 501 HIS A C 1
ATOM 3888 O O . HIS A 1 501 ? 16.120 -4.241 28.127 1.00 90.69 501 HIS A O 1
ATOM 3894 N N . GLY A 1 502 ? 14.858 -6.084 27.868 1.00 88.56 502 GLY A N 1
ATOM 3895 C CA . GLY A 1 502 ? 13.728 -5.414 27.205 1.00 88.56 502 GLY A CA 1
ATOM 3896 C C . GLY A 1 502 ? 14.027 -4.852 25.806 1.00 88.56 502 GLY A C 1
ATOM 3897 O O . GLY A 1 502 ? 13.407 -3.871 25.381 1.00 88.56 502 GLY A O 1
ATOM 3898 N N . HIS A 1 503 ? 14.990 -5.435 25.085 1.00 91.44 503 HIS A N 1
ATOM 3899 C CA . HIS A 1 503 ? 15.284 -5.086 23.683 1.00 91.44 503 HIS A CA 1
ATOM 3900 C C . HIS A 1 503 ? 14.679 -6.128 22.749 1.00 91.44 503 HIS A C 1
ATOM 3902 O O . HIS A 1 503 ? 14.511 -7.279 23.132 1.00 91.44 503 HIS A O 1
ATOM 3908 N N . CYS A 1 504 ? 14.373 -5.721 21.516 1.00 90.88 504 CYS A N 1
ATOM 3909 C CA . CYS A 1 504 ? 13.776 -6.604 20.512 1.00 90.88 504 CYS A CA 1
ATOM 3910 C C . CYS A 1 504 ? 14.744 -7.663 19.957 1.00 90.88 504 CYS A C 1
ATOM 3912 O O . CYS A 1 504 ? 14.300 -8.566 19.257 1.00 90.88 504 CYS A O 1
ATOM 3914 N N . GLY A 1 505 ? 16.039 -7.559 20.263 1.00 93.31 505 GLY A N 1
ATOM 3915 C CA . GLY A 1 505 ? 17.052 -8.529 19.868 1.00 93.31 505 GLY A CA 1
ATOM 3916 C C . GLY A 1 505 ? 18.050 -8.817 20.983 1.00 93.31 505 GLY A C 1
ATOM 3917 O O . GLY A 1 505 ? 18.139 -8.069 21.960 1.00 93.31 505 GLY A O 1
ATOM 3918 N N . ILE A 1 506 ? 18.779 -9.920 20.823 1.00 94.31 506 ILE A N 1
ATOM 3919 C CA . ILE A 1 506 ? 19.790 -10.412 21.760 1.00 94.31 506 ILE A CA 1
ATOM 3920 C C . ILE A 1 506 ? 20.897 -9.373 21.890 1.00 94.31 506 ILE A C 1
ATOM 3922 O O . ILE A 1 506 ? 21.434 -8.910 20.882 1.00 94.31 506 ILE A O 1
ATOM 3926 N N . VAL A 1 507 ? 21.262 -9.016 23.123 1.00 92.19 507 VAL A N 1
ATOM 3927 C CA . VAL A 1 507 ? 22.305 -8.017 23.370 1.00 92.19 507 VAL A CA 1
ATOM 3928 C C . VAL A 1 507 ? 23.602 -8.667 23.831 1.00 92.19 507 VAL A C 1
ATOM 3930 O O . VAL A 1 507 ? 23.632 -9.407 24.810 1.00 92.19 507 VAL A O 1
ATOM 3933 N N . LYS A 1 508 ? 24.710 -8.308 23.179 1.00 91.00 508 LYS A N 1
ATOM 3934 C CA . LYS A 1 508 ? 26.065 -8.649 23.622 1.00 91.00 508 LYS A CA 1
ATOM 3935 C C . LYS A 1 508 ? 26.987 -7.451 23.456 1.00 91.00 508 LYS A C 1
ATOM 3937 O O . LYS A 1 508 ? 26.997 -6.814 22.407 1.00 91.00 508 LYS A O 1
ATOM 3942 N N . ASP A 1 509 ? 27.729 -7.115 24.510 1.00 86.81 509 ASP A N 1
ATOM 3943 C CA . ASP A 1 509 ? 28.655 -5.972 24.538 1.00 86.81 509 ASP A CA 1
ATOM 3944 C C . ASP A 1 509 ? 28.007 -4.645 24.076 1.00 86.81 509 ASP A C 1
ATOM 3946 O O . ASP A 1 509 ? 28.616 -3.830 23.382 1.00 86.81 509 ASP A O 1
ATOM 3950 N N . GLY A 1 510 ? 26.731 -4.441 24.433 1.00 83.25 510 GLY A N 1
ATOM 3951 C CA . GLY A 1 510 ? 25.951 -3.252 24.068 1.00 83.25 510 GLY A CA 1
ATOM 3952 C C . GLY A 1 510 ? 25.487 -3.197 22.607 1.00 83.25 510 GLY A C 1
ATOM 3953 O O . GLY A 1 510 ? 24.989 -2.159 22.176 1.00 83.25 510 GLY A O 1
ATOM 3954 N N . ARG A 1 511 ? 25.638 -4.283 21.837 1.00 87.62 511 ARG A N 1
ATOM 3955 C CA . ARG A 1 511 ? 25.187 -4.397 20.442 1.00 87.62 511 ARG A CA 1
ATOM 3956 C C . ARG A 1 511 ? 24.073 -5.426 20.307 1.00 87.62 511 ARG A C 1
ATOM 3958 O O . ARG A 1 511 ? 24.100 -6.453 20.980 1.00 87.62 511 ARG A O 1
ATOM 3965 N N . ILE A 1 512 ? 23.132 -5.148 19.409 1.00 91.75 512 ILE A N 1
ATOM 3966 C CA . ILE A 1 512 ? 22.087 -6.095 19.017 1.00 91.75 512 ILE A CA 1
ATOM 3967 C C . ILE A 1 512 ? 22.695 -7.103 18.041 1.00 91.75 512 ILE A C 1
ATOM 3969 O O . ILE A 1 512 ? 23.309 -6.715 17.047 1.00 91.75 512 ILE A O 1
ATOM 3973 N N . LEU A 1 513 ? 22.549 -8.386 18.349 1.00 93.44 513 LEU A N 1
ATOM 3974 C CA . LEU A 1 513 ? 23.016 -9.496 17.532 1.00 93.44 513 LEU A CA 1
ATOM 3975 C C . LEU A 1 513 ? 21.882 -9.973 16.619 1.00 93.44 513 LEU A C 1
ATOM 3977 O O . LEU A 1 513 ? 20.963 -10.653 17.077 1.00 93.44 513 LEU A O 1
ATOM 3981 N N . ASN A 1 514 ? 21.922 -9.581 15.344 1.00 94.62 514 ASN A N 1
ATOM 3982 C CA . ASN A 1 514 ? 20.848 -9.853 14.385 1.00 94.62 514 ASN A CA 1
ATOM 3983 C C . ASN A 1 514 ? 20.600 -11.360 14.208 1.00 94.62 514 ASN A C 1
ATOM 3985 O O . ASN A 1 514 ? 19.498 -11.838 14.463 1.00 94.62 514 ASN A O 1
ATOM 3989 N N . ASP A 1 515 ? 21.630 -12.122 13.839 1.00 93.88 515 ASP A N 1
ATOM 3990 C CA . ASP A 1 515 ? 21.485 -13.527 13.436 1.00 93.88 515 ASP A CA 1
ATOM 3991 C C . ASP A 1 515 ? 21.034 -14.426 14.596 1.00 93.88 515 ASP A C 1
ATOM 3993 O O . ASP A 1 515 ? 20.116 -15.234 14.446 1.00 93.88 515 ASP A O 1
ATOM 3997 N N . GLU A 1 516 ? 21.602 -14.230 15.787 1.00 95.62 516 GLU A N 1
ATOM 3998 C CA . GLU A 1 516 ? 21.197 -14.923 17.013 1.00 95.62 516 GLU A CA 1
ATOM 3999 C C . GLU A 1 516 ? 19.761 -14.570 17.427 1.00 95.62 516 GLU A C 1
ATOM 4001 O O . GLU A 1 516 ? 19.047 -15.400 18.002 1.00 95.62 516 GLU A O 1
ATOM 4006 N N . THR A 1 517 ? 19.311 -13.351 17.117 1.00 96.88 517 THR A N 1
ATOM 4007 C CA . THR A 1 517 ? 17.911 -12.964 17.310 1.00 96.88 517 THR A CA 1
ATOM 4008 C C . THR A 1 517 ? 17.011 -13.710 16.330 1.00 96.88 517 THR A C 1
ATOM 4010 O O . THR A 1 517 ? 15.998 -14.266 16.755 1.00 96.88 517 THR A O 1
ATOM 4013 N N . LEU A 1 518 ? 17.395 -13.815 15.051 1.00 97.62 518 LEU A N 1
ATOM 4014 C CA . LEU A 1 518 ? 16.622 -14.554 14.047 1.00 97.62 518 LEU A CA 1
ATOM 4015 C C . LEU A 1 518 ? 16.397 -16.021 14.445 1.00 97.62 518 LEU A C 1
ATOM 4017 O O . LEU A 1 518 ? 15.318 -16.557 14.195 1.00 97.62 518 LEU A O 1
ATOM 4021 N N . GLU A 1 519 ? 17.367 -16.679 15.087 1.00 96.75 519 GLU A N 1
ATOM 4022 C CA . GLU A 1 519 ? 17.181 -18.036 15.631 1.00 96.75 519 GLU A CA 1
ATOM 4023 C C . GLU A 1 519 ? 16.043 -18.104 16.661 1.00 96.75 519 GLU A C 1
ATOM 4025 O O . GLU A 1 519 ? 15.214 -19.018 16.624 1.00 96.75 519 GLU A O 1
ATOM 4030 N N . CYS A 1 520 ? 15.971 -17.117 17.557 1.00 97.25 520 CYS A N 1
ATOM 4031 C CA . CYS A 1 520 ? 14.937 -17.044 18.587 1.00 97.25 520 CYS A CA 1
ATOM 4032 C C . CYS A 1 520 ? 13.556 -16.771 17.969 1.00 97.25 520 CYS A C 1
ATOM 4034 O O . CYS A 1 520 ? 12.577 -17.421 18.337 1.00 97.25 520 CYS A O 1
ATOM 4036 N N . LEU A 1 521 ? 13.478 -15.864 16.987 1.00 98.19 521 LEU A N 1
ATOM 4037 C CA . LEU A 1 521 ? 12.230 -15.522 16.293 1.00 98.19 521 LEU A CA 1
ATOM 4038 C C . LEU A 1 521 ? 11.677 -16.703 15.483 1.00 98.19 521 LEU A C 1
ATOM 4040 O O . LEU A 1 521 ? 10.475 -16.963 15.529 1.00 98.19 521 LEU A O 1
ATOM 4044 N N . ARG A 1 522 ? 12.546 -17.469 14.805 1.00 98.38 522 ARG A N 1
ATOM 4045 C CA . ARG A 1 522 ? 12.172 -18.725 14.127 1.00 98.38 522 ARG A CA 1
ATOM 4046 C C . ARG A 1 522 ? 11.561 -19.721 15.109 1.00 98.38 522 ARG A C 1
ATOM 4048 O O . ARG A 1 522 ? 10.449 -20.207 14.896 1.00 98.38 522 ARG A O 1
ATOM 4055 N N . ALA A 1 523 ? 12.252 -19.987 16.220 1.00 98.06 523 ALA A N 1
ATOM 4056 C CA . ALA A 1 523 ? 11.765 -20.907 17.244 1.00 98.06 523 ALA A CA 1
ATOM 4057 C C . ALA A 1 523 ? 10.415 -20.454 17.831 1.00 98.06 523 ALA A C 1
ATOM 4059 O O . ALA A 1 523 ? 9.503 -21.269 18.001 1.00 98.06 523 ALA A O 1
ATOM 4060 N N . MET A 1 524 ? 10.262 -19.153 18.085 1.00 98.19 524 MET A N 1
ATOM 4061 C CA . MET A 1 524 ? 9.024 -18.558 18.583 1.00 98.19 524 MET A CA 1
ATOM 4062 C C . MET A 1 524 ? 7.874 -18.744 17.589 1.00 98.19 524 MET A C 1
ATOM 4064 O O . MET A 1 524 ? 6.864 -19.353 17.941 1.00 98.19 524 MET A O 1
ATOM 4068 N N . ALA A 1 525 ? 8.056 -18.340 16.329 1.00 98.44 525 ALA A N 1
ATOM 4069 C CA . ALA A 1 525 ? 7.047 -18.505 15.284 1.00 98.44 525 ALA A CA 1
ATOM 4070 C C . ALA A 1 525 ? 6.628 -19.974 15.108 1.00 98.44 525 ALA A C 1
ATOM 4072 O O . ALA A 1 525 ? 5.433 -20.272 15.063 1.00 98.44 525 ALA A O 1
ATOM 4073 N N . ARG A 1 526 ? 7.589 -20.910 15.106 1.00 98.50 526 ARG A N 1
ATOM 4074 C CA . ARG A 1 526 ? 7.298 -22.350 15.043 1.00 98.50 526 ARG A CA 1
ATOM 4075 C C . ARG A 1 526 ? 6.440 -22.812 16.218 1.00 98.50 526 ARG A C 1
ATOM 4077 O O . ARG A 1 526 ? 5.462 -23.528 16.017 1.00 98.50 526 ARG A O 1
ATOM 4084 N N . THR A 1 527 ? 6.796 -22.448 17.451 1.00 98.50 527 THR A N 1
ATOM 4085 C CA . THR A 1 527 ? 6.026 -22.891 18.628 1.00 98.50 527 THR A CA 1
ATOM 4086 C C . THR A 1 527 ? 4.638 -22.259 18.698 1.00 98.50 527 THR A C 1
ATOM 4088 O O . THR A 1 527 ? 3.703 -22.929 19.135 1.00 98.50 527 THR A O 1
ATOM 4091 N N . HIS A 1 528 ? 4.470 -21.025 18.215 1.00 98.62 528 HIS A N 1
ATOM 4092 C CA . HIS A 1 528 ? 3.161 -20.384 18.075 1.00 98.62 528 HIS A CA 1
ATOM 4093 C C . HIS A 1 528 ? 2.289 -21.100 17.033 1.00 98.62 528 HIS A C 1
ATOM 4095 O O . HIS A 1 528 ? 1.134 -21.419 17.321 1.00 98.62 528 HIS A O 1
ATOM 4101 N N . ALA A 1 529 ? 2.848 -21.440 15.866 1.00 98.25 529 ALA A N 1
ATOM 4102 C CA . ALA A 1 529 ? 2.147 -22.205 14.834 1.00 98.25 529 ALA A CA 1
ATOM 4103 C C . ALA A 1 529 ? 1.728 -23.599 15.339 1.00 98.25 529 ALA A C 1
ATOM 4105 O O . ALA A 1 529 ? 0.565 -23.980 15.221 1.00 98.25 529 ALA A O 1
ATOM 4106 N N . LEU A 1 530 ? 2.629 -24.322 16.018 1.00 98.12 530 LEU A N 1
ATOM 4107 C CA . LEU A 1 530 ? 2.326 -25.617 16.648 1.00 98.12 530 LEU A CA 1
ATOM 4108 C C . LEU A 1 530 ? 1.257 -25.526 17.749 1.00 98.12 530 LEU A C 1
ATOM 4110 O O . LEU A 1 530 ? 0.576 -26.512 18.028 1.00 98.12 530 LEU A O 1
ATOM 4114 N N . ALA A 1 531 ? 1.114 -24.368 18.398 1.00 98.12 531 ALA A N 1
ATOM 4115 C CA . ALA A 1 531 ? 0.061 -24.128 19.380 1.00 98.12 531 ALA A CA 1
ATOM 4116 C C . ALA A 1 531 ? -1.312 -23.851 18.741 1.00 98.12 531 ALA A C 1
ATOM 4118 O O . ALA A 1 531 ? -2.314 -23.908 19.452 1.00 98.12 531 ALA A O 1
ATOM 4119 N N . GLY A 1 532 ? -1.363 -23.589 17.431 1.00 97.56 532 GLY A N 1
ATOM 4120 C CA . GLY A 1 532 ? -2.588 -23.302 16.686 1.00 97.56 532 GLY A CA 1
ATOM 4121 C C . GLY A 1 532 ? -2.847 -21.815 16.448 1.00 97.56 532 GLY A C 1
ATOM 4122 O O . GLY A 1 532 ? -4.008 -21.431 16.307 1.00 97.56 532 GLY A O 1
ATOM 4123 N N . ALA A 1 533 ? -1.806 -20.972 16.441 1.00 98.25 533 ALA A N 1
ATOM 4124 C CA . ALA A 1 533 ? -1.948 -19.587 15.998 1.00 98.25 533 ALA A CA 1
ATOM 4125 C C . ALA A 1 533 ? -2.473 -19.565 14.554 1.00 98.25 533 ALA A C 1
ATOM 4127 O O . ALA A 1 533 ? -2.095 -20.414 13.752 1.00 98.25 533 ALA A O 1
ATOM 4128 N N . ASP A 1 534 ? -3.335 -18.606 14.224 1.00 98.31 534 ASP A N 1
ATOM 4129 C CA . ASP A 1 534 ? -3.872 -18.456 12.866 1.00 98.31 534 ASP A CA 1
ATOM 4130 C C . ASP A 1 534 ? -3.002 -17.519 12.013 1.00 98.31 534 ASP A C 1
ATOM 4132 O O . ASP A 1 534 ? -3.141 -17.490 10.796 1.00 98.31 534 ASP A O 1
ATOM 4136 N N . MET A 1 535 ? -2.128 -16.730 12.650 1.00 98.56 535 MET A N 1
ATOM 4137 C CA . MET A 1 535 ? -1.228 -15.761 12.020 1.00 98.56 535 MET A CA 1
ATOM 4138 C C . MET A 1 535 ? -0.119 -15.366 13.003 1.00 98.56 535 MET A C 1
ATOM 4140 O O . MET A 1 535 ? -0.367 -15.222 14.205 1.00 98.56 535 MET A O 1
ATOM 4144 N N . VAL A 1 536 ? 1.094 -15.129 12.502 1.00 98.56 536 VAL A N 1
ATOM 4145 C CA . VAL A 1 536 ? 2.205 -14.578 13.299 1.00 98.56 536 VAL A CA 1
ATOM 4146 C C . VAL A 1 536 ? 2.529 -13.153 12.867 1.00 98.56 536 VAL A C 1
ATOM 4148 O O . VAL A 1 536 ? 2.411 -12.810 11.690 1.00 98.56 536 VAL A O 1
ATOM 4151 N N . ALA A 1 537 ? 2.938 -12.311 13.815 1.00 98.38 537 ALA A N 1
ATOM 4152 C CA . ALA A 1 537 ? 3.201 -10.901 13.563 1.00 98.38 537 ALA A CA 1
ATOM 4153 C C . ALA A 1 537 ? 4.586 -10.483 14.104 1.00 98.38 537 ALA A C 1
ATOM 4155 O O . ALA A 1 537 ? 4.697 -10.139 15.283 1.00 98.38 537 ALA A O 1
ATOM 4156 N N . PRO A 1 538 ? 5.656 -10.538 13.284 1.00 97.69 538 PRO A N 1
ATOM 4157 C CA . PRO A 1 538 ? 7.010 -10.203 13.724 1.00 97.69 538 PRO A CA 1
ATOM 4158 C C . PRO A 1 538 ? 7.183 -8.706 13.949 1.00 97.69 538 PRO A C 1
ATOM 4160 O O . PRO A 1 538 ? 7.032 -7.910 13.014 1.00 97.69 538 PRO A O 1
ATOM 4163 N N . SER A 1 539 ? 7.506 -8.330 15.189 1.00 94.88 539 SER A N 1
ATOM 4164 C CA . SER A 1 539 ? 7.490 -6.939 15.653 1.00 94.88 539 SER A CA 1
ATOM 4165 C C . SER A 1 539 ? 8.869 -6.382 16.032 1.00 94.88 539 SER A C 1
ATOM 4167 O O . SER A 1 539 ? 8.977 -5.206 16.384 1.00 94.88 539 SER A O 1
ATOM 4169 N N . ASP A 1 540 ? 9.933 -7.173 15.927 1.00 92.44 540 ASP A N 1
ATOM 4170 C CA . ASP A 1 540 ? 11.279 -6.894 16.443 1.00 92.44 540 ASP A CA 1
ATOM 4171 C C . ASP A 1 540 ? 12.121 -5.892 15.623 1.00 92.44 540 ASP A C 1
ATOM 4173 O O . ASP A 1 540 ? 12.870 -5.121 16.228 1.00 92.44 540 ASP A O 1
ATOM 4177 N N . MET A 1 541 ? 11.927 -5.832 14.298 1.00 92.50 541 MET A N 1
ATOM 4178 C CA . MET A 1 541 ? 12.695 -5.026 13.321 1.00 92.50 541 MET A CA 1
ATOM 4179 C C . MET A 1 541 ? 14.138 -5.486 13.045 1.00 92.50 541 MET A C 1
ATOM 4181 O O . MET A 1 541 ? 14.976 -4.669 12.681 1.00 92.50 541 MET A O 1
ATOM 4185 N N . MET A 1 542 ? 14.448 -6.772 13.207 1.00 94.88 542 MET A N 1
ATOM 4186 C CA . MET A 1 542 ? 15.688 -7.362 12.695 1.00 94.88 542 MET A CA 1
ATOM 4187 C C . MET A 1 542 ? 15.641 -7.507 11.166 1.00 94.88 542 MET A C 1
ATOM 4189 O O . MET A 1 542 ? 14.573 -7.736 10.578 1.00 94.88 542 MET A O 1
ATOM 4193 N N . ASP A 1 543 ? 16.813 -7.418 10.538 1.00 92.56 543 ASP A N 1
ATOM 4194 C CA . ASP A 1 543 ? 16.988 -7.581 9.094 1.00 92.56 543 ASP A CA 1
ATOM 4195 C C . ASP A 1 543 ? 16.786 -9.053 8.705 1.00 92.56 543 ASP A C 1
ATOM 4197 O O . ASP A 1 543 ? 17.321 -9.958 9.356 1.00 92.56 543 ASP A O 1
ATOM 4201 N N . GLY A 1 544 ? 16.029 -9.318 7.634 1.00 93.62 544 GLY A N 1
ATOM 4202 C CA . GLY A 1 544 ? 15.779 -10.678 7.141 1.00 93.62 544 GLY A CA 1
ATOM 4203 C C . GLY A 1 544 ? 14.788 -11.497 7.976 1.00 93.62 544 GLY A C 1
ATOM 4204 O O . GLY A 1 544 ? 14.659 -12.710 7.769 1.00 93.62 544 GLY A O 1
ATOM 4205 N N . ARG A 1 545 ? 14.115 -10.881 8.960 1.00 96.50 545 ARG A N 1
ATOM 4206 C CA . ARG A 1 545 ? 13.238 -11.591 9.907 1.00 96.50 545 ARG A CA 1
ATOM 4207 C C . ARG A 1 545 ? 12.033 -12.244 9.242 1.00 96.50 545 ARG A C 1
ATOM 4209 O O . ARG A 1 545 ? 11.624 -13.322 9.675 1.00 96.50 545 ARG A O 1
ATOM 4216 N N . VAL A 1 546 ? 11.471 -11.629 8.201 1.00 97.94 546 VAL A N 1
ATOM 4217 C CA . VAL A 1 546 ? 10.277 -12.156 7.535 1.00 97.94 546 VAL A CA 1
ATOM 4218 C C . VAL A 1 546 ? 10.657 -13.401 6.748 1.00 97.94 546 VAL A C 1
ATOM 4220 O O . VAL A 1 546 ? 10.055 -14.454 6.960 1.00 97.94 546 VAL A O 1
ATOM 4223 N N . ALA A 1 547 ? 11.733 -13.335 5.961 1.00 96.62 547 ALA A N 1
ATOM 4224 C CA . ALA A 1 547 ? 12.235 -14.486 5.212 1.00 96.62 547 ALA A CA 1
ATOM 4225 C C . ALA A 1 547 ? 12.677 -15.625 6.146 1.00 96.62 547 ALA A C 1
ATOM 4227 O O . ALA A 1 547 ? 12.429 -16.805 5.877 1.00 96.62 547 ALA A O 1
ATOM 4228 N N . ALA A 1 548 ? 13.307 -15.282 7.275 1.00 98.00 548 ALA A N 1
ATOM 4229 C CA . ALA A 1 548 ? 13.698 -16.234 8.306 1.00 98.00 548 ALA A CA 1
ATOM 4230 C C . ALA A 1 548 ? 12.500 -17.000 8.879 1.00 98.00 548 ALA A C 1
ATOM 4232 O O . ALA A 1 548 ? 12.562 -18.229 8.968 1.00 98.00 548 ALA A O 1
ATOM 4233 N N . ILE A 1 549 ? 11.432 -16.288 9.249 1.00 98.50 549 ILE A N 1
ATOM 4234 C CA . ILE A 1 549 ? 10.205 -16.871 9.799 1.00 98.50 549 ILE A CA 1
ATOM 4235 C C . ILE A 1 549 ? 9.457 -17.671 8.734 1.00 98.50 549 ILE A C 1
ATOM 4237 O O . ILE A 1 549 ? 9.065 -18.801 9.012 1.00 98.50 549 ILE A O 1
ATOM 4241 N N . ARG A 1 550 ? 9.305 -17.138 7.514 1.00 97.88 550 ARG A N 1
ATOM 4242 C CA . ARG A 1 550 ? 8.651 -17.829 6.392 1.00 97.88 550 ARG A CA 1
ATOM 4243 C C . ARG A 1 550 ? 9.297 -19.185 6.126 1.00 97.88 550 ARG A C 1
ATOM 4245 O O . ARG A 1 550 ? 8.609 -20.200 6.112 1.00 97.88 550 ARG A O 1
ATOM 4252 N N . SER A 1 551 ? 10.627 -19.213 6.024 1.00 96.12 551 SER A N 1
ATOM 4253 C CA . SER A 1 551 ? 11.392 -20.447 5.819 1.00 96.12 551 SER A CA 1
ATOM 4254 C C . SER A 1 551 ? 11.202 -21.462 6.953 1.00 96.12 551 SER A C 1
ATOM 4256 O O . SER A 1 551 ? 11.041 -22.652 6.687 1.00 96.12 551 SER A O 1
ATOM 4258 N N . GLU A 1 552 ? 11.181 -21.017 8.214 1.00 98.19 552 GLU A N 1
ATOM 4259 C CA . GLU A 1 552 ? 10.945 -21.913 9.355 1.00 98.19 552 GLU A CA 1
ATOM 4260 C C . GLU A 1 552 ? 9.512 -22.461 9.365 1.00 98.19 552 GLU A C 1
ATOM 4262 O O . GLU A 1 552 ? 9.315 -23.652 9.603 1.00 98.19 552 GLU A O 1
ATOM 4267 N N . LEU A 1 553 ? 8.508 -21.624 9.091 1.00 96.75 553 LEU A N 1
ATOM 4268 C CA . LEU A 1 553 ? 7.111 -22.055 9.023 1.00 96.75 553 LEU A CA 1
ATOM 4269 C C . LEU A 1 553 ? 6.898 -23.083 7.909 1.00 96.75 553 LEU A C 1
ATOM 4271 O O . LEU A 1 553 ? 6.234 -24.093 8.139 1.00 96.75 553 LEU A O 1
ATOM 4275 N N . ASP A 1 554 ? 7.507 -22.882 6.740 1.00 91.94 554 ASP A N 1
ATOM 4276 C CA . ASP A 1 554 ? 7.449 -23.834 5.626 1.00 91.94 554 ASP A CA 1
ATOM 4277 C C . ASP A 1 554 ? 8.058 -25.185 6.022 1.00 91.94 554 ASP A C 1
ATOM 4279 O O . ASP A 1 554 ? 7.442 -26.234 5.827 1.00 91.94 554 ASP A O 1
ATOM 4283 N N . GLN A 1 555 ? 9.239 -25.163 6.649 1.00 95.75 555 GLN A N 1
ATOM 4284 C CA . GLN A 1 555 ? 9.921 -26.366 7.137 1.00 95.75 555 GLN A CA 1
ATOM 4285 C C . GLN A 1 555 ? 9.139 -27.078 8.247 1.00 95.75 555 GLN A C 1
ATOM 4287 O O . GLN A 1 555 ? 9.137 -28.308 8.313 1.00 95.75 555 GLN A O 1
ATOM 4292 N N . ALA A 1 556 ? 8.449 -26.321 9.101 1.00 94.25 556 ALA A N 1
ATOM 4293 C CA . ALA A 1 556 ? 7.606 -26.845 10.168 1.00 94.25 556 ALA A CA 1
ATOM 4294 C C . ALA A 1 556 ? 6.238 -27.362 9.678 1.00 94.25 556 ALA A C 1
ATOM 4296 O O . ALA A 1 556 ? 5.474 -27.889 10.487 1.00 94.25 556 ALA A O 1
ATOM 4297 N N . GLY A 1 557 ? 5.931 -27.249 8.378 1.00 92.00 557 GLY A N 1
ATOM 4298 C CA . GLY A 1 557 ? 4.694 -27.754 7.774 1.00 92.00 557 GLY A CA 1
ATOM 4299 C C . GLY A 1 557 ? 3.524 -26.764 7.772 1.00 92.00 557 GLY A C 1
ATOM 4300 O O . GLY A 1 557 ? 2.378 -27.187 7.642 1.00 92.00 557 GLY A O 1
ATOM 4301 N N . PHE A 1 558 ? 3.798 -25.462 7.889 1.00 94.25 558 PHE A N 1
ATOM 4302 C CA . PHE A 1 558 ? 2.810 -24.377 7.927 1.00 94.25 558 PHE A CA 1
ATOM 4303 C C . PHE A 1 558 ? 2.982 -23.355 6.778 1.00 94.25 558 PHE A C 1
ATOM 4305 O O . PHE A 1 558 ? 3.038 -22.150 7.040 1.00 94.25 558 PHE A O 1
ATOM 4312 N N . PRO A 1 559 ? 3.049 -23.782 5.498 1.00 83.50 559 PRO A N 1
ATOM 4313 C CA . PRO A 1 559 ? 3.312 -22.877 4.373 1.00 83.50 559 PRO A CA 1
ATOM 4314 C C . PRO A 1 559 ? 2.220 -21.819 4.169 1.00 83.50 559 PRO A C 1
ATOM 4316 O O . PRO A 1 559 ? 2.506 -20.705 3.755 1.00 83.50 559 PRO A O 1
ATOM 4319 N N . GLU A 1 560 ? 0.979 -22.143 4.532 1.00 89.12 560 GLU A N 1
ATOM 4320 C CA . GLU A 1 560 ? -0.185 -21.259 4.384 1.00 89.12 560 GLU A CA 1
ATOM 4321 C C . GLU A 1 560 ? -0.417 -20.351 5.603 1.00 89.12 560 GLU A C 1
ATOM 4323 O O . GLU A 1 560 ? -1.370 -19.574 5.617 1.00 89.12 560 GLU A O 1
ATOM 4328 N N . LEU A 1 561 ? 0.392 -20.474 6.665 1.00 92.94 561 LEU A N 1
AT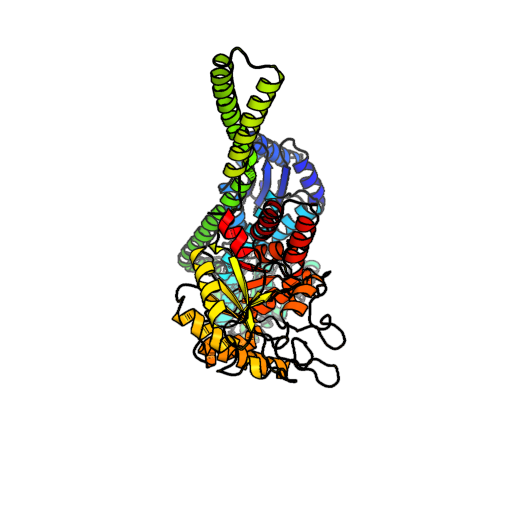OM 4329 C CA . LEU A 1 561 ? 0.216 -19.651 7.860 1.00 92.94 561 LEU A CA 1
ATOM 4330 C C . LEU A 1 561 ? 0.662 -18.209 7.566 1.00 92.94 561 LEU A C 1
ATOM 4332 O O . LEU A 1 561 ? 1.853 -18.018 7.298 1.00 92.94 561 LEU A O 1
ATOM 4336 N N . PRO A 1 562 ? -0.232 -17.204 7.639 1.00 94.56 562 PRO A N 1
ATOM 4337 C CA . PRO A 1 562 ? 0.098 -15.853 7.214 1.00 94.56 562 PRO A CA 1
ATOM 4338 C C . PRO A 1 562 ? 1.071 -15.137 8.155 1.00 94.56 562 PRO A C 1
ATOM 4340 O O . PRO A 1 562 ? 1.015 -15.293 9.383 1.00 94.56 562 PRO A O 1
ATOM 4343 N N . ILE A 1 563 ? 1.898 -14.271 7.571 1.00 98.38 563 ILE A N 1
ATOM 4344 C CA . ILE A 1 563 ? 2.802 -13.364 8.280 1.00 98.38 563 ILE A CA 1
ATOM 4345 C C . ILE A 1 563 ? 2.299 -11.924 8.136 1.00 98.38 563 ILE A C 1
ATOM 4347 O O . ILE A 1 563 ? 2.292 -11.353 7.043 1.00 98.38 563 ILE A O 1
ATOM 4351 N N . MET A 1 564 ? 1.918 -11.310 9.259 1.00 98.44 564 MET A N 1
ATOM 4352 C CA . MET A 1 564 ? 1.596 -9.883 9.338 1.00 98.44 564 MET A CA 1
ATOM 4353 C C . MET A 1 564 ? 2.795 -9.099 9.873 1.00 98.44 564 MET A C 1
ATOM 4355 O O . MET A 1 564 ? 2.931 -8.875 11.077 1.00 98.44 564 MET A O 1
ATOM 4359 N N . ALA A 1 565 ? 3.688 -8.695 8.977 1.00 96.94 565 ALA A N 1
ATOM 4360 C CA . ALA A 1 565 ? 4.944 -8.060 9.345 1.00 96.94 565 ALA A CA 1
ATOM 4361 C C . ALA A 1 565 ? 4.743 -6.608 9.793 1.00 96.94 565 ALA A C 1
ATOM 4363 O O . ALA A 1 565 ? 4.052 -5.830 9.131 1.00 96.94 565 ALA A O 1
ATOM 4364 N N . TYR A 1 566 ? 5.391 -6.210 10.892 1.00 95.00 566 TYR A N 1
ATOM 4365 C CA . TYR A 1 566 ? 5.474 -4.809 11.324 1.00 95.00 566 TYR A CA 1
ATOM 4366 C C . TYR A 1 566 ? 6.442 -4.019 10.433 1.00 95.00 566 TYR A C 1
ATOM 4368 O O . TYR A 1 566 ? 7.456 -3.514 10.896 1.00 95.00 566 TYR A O 1
ATOM 4376 N N . ALA A 1 567 ? 6.118 -3.928 9.148 1.00 93.12 567 ALA A N 1
ATOM 4377 C CA . ALA A 1 567 ? 7.028 -3.504 8.094 1.00 93.12 567 ALA A CA 1
ATOM 4378 C C . ALA A 1 567 ? 7.419 -2.022 8.131 1.00 93.12 567 ALA A C 1
ATOM 4380 O O . ALA A 1 567 ? 8.440 -1.630 7.577 1.00 93.12 567 ALA A O 1
ATOM 4381 N N . ALA A 1 568 ? 6.632 -1.185 8.811 1.00 94.75 568 ALA A N 1
ATOM 4382 C CA . ALA A 1 568 ? 7.033 0.176 9.144 1.00 94.75 568 ALA A CA 1
ATOM 4383 C C . ALA A 1 568 ? 6.794 0.450 10.633 1.00 94.75 568 ALA A C 1
ATOM 4385 O O . ALA A 1 568 ? 5.711 0.899 11.027 1.00 94.75 568 ALA A O 1
ATOM 4386 N N . LYS A 1 569 ? 7.813 0.175 11.459 1.00 95.50 569 LYS A N 1
ATOM 4387 C CA . LYS A 1 569 ? 7.822 0.464 12.901 1.00 95.50 569 LYS A CA 1
ATOM 4388 C C . LYS A 1 569 ? 8.769 1.620 13.212 1.00 95.50 569 LYS A C 1
ATOM 4390 O O . LYS A 1 569 ? 9.988 1.459 13.281 1.00 95.50 569 LYS A O 1
ATOM 4395 N N . PHE A 1 570 ? 8.189 2.782 13.479 1.00 94.94 570 PHE A N 1
ATOM 4396 C CA . PHE A 1 570 ? 8.953 3.986 13.808 1.00 94.94 570 PHE A CA 1
ATOM 4397 C C . PHE A 1 570 ? 9.412 4.003 15.263 1.00 94.94 570 PHE A C 1
ATOM 4399 O O . PHE A 1 570 ? 8.684 3.544 16.147 1.00 94.94 570 PHE A O 1
ATOM 4406 N N . ALA A 1 571 ? 10.570 4.608 15.524 1.00 93.25 571 ALA A N 1
ATOM 4407 C CA . ALA A 1 571 ? 11.092 4.903 16.850 1.00 93.25 571 ALA A CA 1
ATOM 4408 C C . ALA A 1 571 ? 10.230 5.981 17.525 1.00 93.25 571 ALA A C 1
ATOM 4410 O O . ALA A 1 571 ? 10.480 7.181 17.425 1.00 93.25 571 ALA A O 1
ATOM 4411 N N . SER A 1 572 ? 9.157 5.552 18.190 1.00 92.56 572 SER A N 1
ATOM 4412 C CA . SER A 1 572 ? 8.109 6.448 18.677 1.00 92.56 572 SER A CA 1
ATOM 4413 C C . SER A 1 572 ? 7.971 6.466 20.199 1.00 92.56 572 SER A C 1
ATOM 4415 O O . SER A 1 572 ? 8.036 5.431 20.868 1.00 92.56 572 SER A O 1
ATOM 4417 N N . CYS A 1 573 ? 7.687 7.647 20.755 1.00 90.56 573 CYS A N 1
ATOM 4418 C CA . CYS A 1 573 ? 7.318 7.808 22.162 1.00 90.56 573 CYS A CA 1
ATOM 4419 C C . CYS A 1 573 ? 5.916 7.258 22.484 1.00 90.56 573 CYS A C 1
ATOM 4421 O O . CYS A 1 573 ? 5.643 6.931 23.639 1.00 90.56 573 CYS A O 1
ATOM 4423 N N . PHE A 1 574 ? 5.051 7.069 21.477 1.00 94.25 574 PHE A N 1
ATOM 4424 C CA . PHE A 1 574 ? 3.697 6.538 21.664 1.00 94.25 574 PHE A CA 1
ATOM 4425 C C . PHE A 1 574 ? 3.673 5.078 22.158 1.00 94.25 574 PHE A C 1
ATOM 4427 O O . PHE A 1 574 ? 2.616 4.572 22.519 1.00 94.25 574 PHE A O 1
ATOM 4434 N N . TYR A 1 575 ? 4.812 4.385 22.238 1.00 91.56 575 TYR A N 1
ATOM 4435 C CA . TYR A 1 575 ? 4.887 3.042 22.825 1.00 91.56 575 TYR A CA 1
ATOM 4436 C C . TYR A 1 575 ? 4.998 3.023 24.350 1.00 91.56 575 TYR A C 1
ATOM 4438 O O . TYR A 1 575 ? 4.917 1.943 24.933 1.00 91.56 575 TYR A O 1
ATOM 4446 N N . ALA A 1 576 ? 5.217 4.167 25.007 1.00 88.50 576 ALA A N 1
ATOM 4447 C CA . ALA A 1 576 ? 5.514 4.196 26.440 1.00 88.50 576 ALA A CA 1
ATOM 4448 C C . ALA A 1 576 ? 4.484 3.432 27.306 1.00 88.50 576 ALA A C 1
ATOM 4450 O O . ALA A 1 576 ? 4.920 2.594 28.096 1.00 88.50 576 ALA A O 1
ATOM 4451 N N . PRO A 1 577 ? 3.153 3.572 27.111 1.00 90.25 577 PRO A N 1
ATOM 4452 C CA . PRO A 1 577 ? 2.191 2.795 27.899 1.00 90.25 577 PRO A CA 1
ATOM 4453 C C . PRO A 1 577 ? 2.217 1.286 27.596 1.00 90.25 577 PRO A C 1
ATOM 4455 O O . PRO A 1 577 ? 1.915 0.477 28.461 1.00 90.25 577 PRO A O 1
ATOM 4458 N N . PHE A 1 578 ? 2.635 0.875 26.390 1.00 91.44 578 PHE A N 1
ATOM 4459 C CA . PHE A 1 578 ? 2.782 -0.553 26.064 1.00 91.44 578 PHE A CA 1
ATOM 4460 C C . PHE A 1 578 ? 3.980 -1.148 26.803 1.00 91.44 578 PHE A C 1
ATOM 4462 O O . PHE A 1 578 ? 3.898 -2.255 27.317 1.00 91.44 578 PHE A O 1
ATOM 4469 N N . ARG A 1 579 ? 5.087 -0.405 26.891 1.00 89.31 579 ARG A N 1
ATOM 4470 C CA . ARG A 1 579 ? 6.283 -0.857 27.617 1.00 89.31 579 ARG A CA 1
ATOM 4471 C C . ARG A 1 579 ? 6.008 -1.036 29.110 1.00 89.31 579 ARG A C 1
ATOM 4473 O O . ARG A 1 579 ? 6.548 -1.958 29.712 1.00 89.31 579 ARG A O 1
ATOM 4480 N N . ASP A 1 580 ? 5.145 -0.196 29.681 1.00 84.81 580 ASP A N 1
ATOM 4481 C CA . ASP A 1 580 ? 4.599 -0.384 31.030 1.00 84.81 580 ASP A CA 1
ATOM 4482 C C . ASP A 1 580 ? 3.696 -1.630 31.097 1.00 84.81 580 ASP A C 1
ATOM 4484 O O . ASP A 1 580 ? 3.909 -2.515 31.925 1.00 84.81 580 ASP A O 1
ATOM 4488 N N . ALA A 1 581 ? 2.752 -1.777 30.161 1.00 77.00 581 ALA A N 1
ATOM 4489 C CA . ALA A 1 581 ? 1.870 -2.942 30.083 1.00 77.00 581 ALA A CA 1
ATOM 4490 C C . ALA A 1 581 ? 2.631 -4.280 30.008 1.00 77.00 581 ALA A C 1
ATOM 4492 O O . ALA A 1 581 ? 2.295 -5.201 30.747 1.00 77.00 581 ALA A O 1
ATOM 4493 N N . ALA A 1 582 ? 3.672 -4.373 29.180 1.00 77.12 582 ALA A N 1
ATOM 4494 C CA . ALA A 1 582 ? 4.429 -5.597 28.909 1.00 77.12 582 ALA A CA 1
ATOM 4495 C C . ALA A 1 582 ? 5.702 -5.773 29.767 1.00 77.12 582 ALA A C 1
ATOM 4497 O O . ALA A 1 582 ? 6.423 -6.765 29.633 1.00 77.12 582 ALA A O 1
ATOM 4498 N N . PHE A 1 583 ? 6.015 -4.811 30.642 1.00 83.62 583 PHE A N 1
ATOM 4499 C CA . PHE A 1 583 ? 7.284 -4.750 31.379 1.00 83.62 583 PHE A CA 1
ATOM 4500 C C . PHE A 1 583 ? 8.521 -4.863 30.465 1.00 83.62 583 PHE A C 1
ATOM 4502 O O . PHE A 1 583 ? 9.464 -5.593 30.775 1.00 83.62 583 PHE A O 1
ATOM 4509 N N . SER A 1 584 ? 8.502 -4.172 29.322 1.00 83.75 584 SER A N 1
ATOM 4510 C CA . SER A 1 584 ? 9.508 -4.293 28.252 1.00 83.75 584 SER A CA 1
ATOM 4511 C C . SER A 1 584 ? 10.310 -3.010 28.002 1.00 83.75 584 SER A C 1
ATOM 4513 O O . SER A 1 584 ? 10.941 -2.849 26.959 1.00 83.75 584 SER A O 1
ATOM 4515 N N . SER A 1 585 ? 10.309 -2.054 28.936 1.00 83.44 585 SER A N 1
ATOM 4516 C CA . SER A 1 585 ? 11.176 -0.871 28.830 1.00 83.44 585 SER A CA 1
ATOM 4517 C C . SER A 1 585 ? 12.654 -1.284 28.711 1.00 83.44 585 SER A C 1
ATOM 4519 O O . SER A 1 585 ? 13.105 -2.085 29.530 1.00 83.44 585 SER A O 1
ATOM 4521 N N . PRO A 1 586 ? 13.418 -0.750 27.734 1.00 76.44 586 PRO A N 1
ATOM 4522 C CA . PRO A 1 586 ? 14.827 -1.099 27.588 1.00 76.44 586 PRO A CA 1
ATOM 4523 C C . PRO A 1 586 ? 15.604 -0.657 28.832 1.00 76.44 586 PRO A C 1
ATOM 4525 O O . PRO A 1 586 ? 15.477 0.490 29.266 1.00 76.44 586 PRO A O 1
ATOM 4528 N N . GLN A 1 587 ? 16.414 -1.551 29.404 1.00 78.25 587 GLN A N 1
ATOM 4529 C CA . GLN A 1 587 ? 17.187 -1.241 30.615 1.00 78.25 587 GLN A CA 1
ATOM 4530 C C . GLN A 1 587 ? 18.319 -0.228 30.373 1.00 78.25 587 GLN A C 1
ATOM 4532 O O . GLN A 1 587 ? 18.770 0.439 31.303 1.00 78.25 587 GLN A O 1
ATOM 4537 N N . PHE A 1 588 ? 18.784 -0.107 29.129 1.00 77.44 588 PHE A N 1
ATOM 4538 C CA . PHE A 1 588 ? 19.821 0.831 28.707 1.00 77.44 588 PHE A CA 1
ATOM 4539 C C . PHE A 1 588 ? 19.581 1.295 27.269 1.00 77.44 588 PHE A C 1
ATOM 4541 O O . PHE A 1 588 ? 19.026 0.556 26.451 1.00 77.44 588 PHE A O 1
ATOM 4548 N N . GLY A 1 589 ? 20.057 2.506 26.963 1.00 80.25 589 GLY A N 1
ATOM 4549 C CA . GLY A 1 589 ? 19.910 3.125 25.646 1.00 80.25 589 GLY A CA 1
ATOM 4550 C C . GLY A 1 589 ? 18.447 3.300 25.233 1.00 80.25 589 GLY A C 1
ATOM 4551 O O . GLY A 1 589 ? 17.556 3.463 26.067 1.00 80.25 589 GLY A O 1
ATOM 4552 N N . ASP A 1 590 ? 18.207 3.255 23.929 1.00 84.12 590 ASP A N 1
ATOM 4553 C CA . ASP A 1 590 ? 16.877 3.225 23.334 1.00 84.12 590 ASP A CA 1
ATOM 4554 C C . ASP A 1 590 ? 16.842 2.235 22.154 1.00 84.12 590 ASP A C 1
ATOM 4556 O O . ASP A 1 590 ? 17.757 1.432 21.972 1.00 84.12 590 ASP A O 1
ATOM 4560 N N . ARG A 1 591 ? 15.747 2.242 21.388 1.00 85.38 591 ARG A N 1
ATOM 4561 C CA . ARG A 1 591 ? 15.534 1.334 20.251 1.00 85.38 591 ARG A CA 1
ATOM 4562 C C . ARG A 1 591 ? 15.750 2.015 18.891 1.00 85.38 591 ARG A C 1
ATOM 4564 O O . ARG A 1 591 ? 15.352 1.457 17.875 1.00 85.38 591 ARG A O 1
ATOM 4571 N N . GLN A 1 592 ? 16.343 3.213 18.852 1.00 86.81 592 GLN A N 1
ATOM 4572 C CA . GLN A 1 592 ? 16.553 3.977 17.611 1.00 86.81 592 GLN A CA 1
ATOM 4573 C C . GLN A 1 592 ? 17.601 3.347 16.687 1.00 86.81 592 GLN A C 1
ATOM 4575 O O . GLN A 1 592 ? 17.673 3.703 15.519 1.00 86.81 592 GLN A O 1
ATOM 4580 N N . SER A 1 593 ? 18.412 2.408 17.182 1.00 81.19 593 SER A N 1
ATOM 4581 C CA . SER A 1 593 ? 19.416 1.719 16.365 1.00 81.19 593 SER A CA 1
ATOM 4582 C C . SER A 1 593 ? 18.826 0.756 15.328 1.00 81.19 593 SER A C 1
ATOM 4584 O O . SER A 1 593 ? 19.533 0.408 14.389 1.00 81.19 593 SER A O 1
ATOM 4586 N N . TYR A 1 594 ? 17.569 0.329 15.495 1.00 83.69 594 TYR A N 1
ATOM 4587 C CA . TYR A 1 594 ? 16.873 -0.607 14.594 1.00 83.69 594 TYR A CA 1
ATOM 4588 C C . TYR A 1 594 ? 15.411 -0.223 14.312 1.00 83.69 594 TYR A C 1
ATOM 4590 O O . TYR A 1 594 ? 14.776 -0.791 13.431 1.00 83.69 594 TYR A O 1
ATOM 4598 N N . GLN A 1 595 ? 14.836 0.730 15.052 1.00 90.94 595 GLN A N 1
ATOM 4599 C CA . GLN A 1 595 ? 13.534 1.309 14.716 1.00 90.94 595 GLN A CA 1
ATOM 4600 C C . GLN A 1 595 ? 13.714 2.535 13.832 1.00 90.94 595 GLN A C 1
ATOM 4602 O O . GLN A 1 595 ? 14.632 3.327 14.021 1.00 90.94 595 GLN A O 1
ATOM 4607 N N . MET A 1 596 ? 12.776 2.714 12.913 1.00 92.88 596 MET A N 1
ATOM 4608 C CA . MET A 1 596 ? 12.883 3.708 11.853 1.00 92.88 596 MET A CA 1
ATOM 4609 C C . MET A 1 596 ? 12.789 5.138 12.378 1.00 92.88 596 MET A C 1
ATOM 4611 O O . MET A 1 596 ? 12.017 5.413 13.303 1.00 92.88 596 MET A O 1
ATOM 4615 N N . ASP A 1 597 ? 13.485 6.075 11.740 1.00 93.75 597 ASP A N 1
ATOM 4616 C CA . ASP A 1 597 ? 13.373 7.491 12.092 1.00 93.75 597 ASP A CA 1
ATOM 4617 C C . ASP A 1 597 ? 11.974 8.034 11.712 1.00 93.75 597 ASP A C 1
ATOM 4619 O O . ASP A 1 597 ? 11.571 7.934 10.545 1.00 93.75 597 ASP A O 1
ATOM 4623 N N . PRO A 1 598 ? 11.223 8.643 12.656 1.00 94.25 598 PRO A N 1
ATOM 4624 C CA . PRO A 1 598 ? 9.957 9.333 12.390 1.00 94.25 598 PRO A CA 1
ATOM 4625 C C . PRO A 1 598 ? 9.955 10.300 11.196 1.00 94.25 598 PRO A C 1
ATOM 4627 O O . PRO A 1 598 ? 8.905 10.535 10.600 1.00 94.25 598 PRO A O 1
ATOM 4630 N N . ALA A 1 599 ? 11.103 10.878 10.835 1.00 93.94 599 ALA A N 1
ATOM 4631 C CA . ALA A 1 599 ? 11.226 11.814 9.722 1.00 93.94 599 ALA A CA 1
ATOM 4632 C C . ALA A 1 599 ? 11.239 11.137 8.332 1.00 93.94 599 ALA A C 1
ATOM 4634 O O . ALA A 1 599 ? 11.091 11.815 7.308 1.00 93.94 599 ALA A O 1
ATOM 4635 N N . ASN A 1 600 ? 11.411 9.812 8.256 1.00 94.62 600 ASN A N 1
ATOM 4636 C CA . ASN A 1 600 ? 11.816 9.137 7.024 1.00 94.62 600 ASN A CA 1
ATOM 4637 C C . ASN A 1 600 ? 10.693 8.352 6.328 1.00 94.62 600 ASN A C 1
ATOM 4639 O O . ASN A 1 600 ? 10.609 7.126 6.372 1.00 94.62 600 ASN A O 1
ATOM 4643 N N . ARG A 1 601 ? 9.896 9.048 5.511 1.00 95.75 601 ARG A N 1
ATOM 4644 C CA . ARG A 1 601 ? 8.880 8.403 4.653 1.00 95.75 601 ARG A CA 1
ATOM 4645 C C . ARG A 1 601 ? 9.451 7.428 3.611 1.00 95.75 601 ARG A C 1
ATOM 4647 O O . ARG A 1 601 ? 8.831 6.414 3.307 1.00 95.75 601 ARG A O 1
ATOM 4654 N N . ARG A 1 602 ? 10.592 7.757 2.993 1.00 95.12 602 ARG A N 1
ATOM 4655 C CA . ARG A 1 602 ? 11.194 6.923 1.929 1.00 95.12 602 ARG A CA 1
ATOM 4656 C C . ARG A 1 602 ? 11.755 5.613 2.472 1.00 95.12 602 ARG A C 1
ATOM 4658 O O . ARG A 1 602 ? 11.654 4.602 1.792 1.00 95.12 602 ARG A O 1
ATOM 4665 N N . GLU A 1 603 ? 12.314 5.658 3.677 1.00 95.19 603 GLU A N 1
ATOM 4666 C CA . GLU A 1 603 ? 12.768 4.476 4.405 1.00 95.19 603 GLU A CA 1
ATOM 4667 C C . GLU A 1 603 ? 11.582 3.544 4.653 1.00 95.19 603 GLU A C 1
ATOM 4669 O O . GLU A 1 603 ? 11.633 2.400 4.231 1.00 95.19 603 GLU A O 1
ATOM 4674 N N . ALA A 1 604 ? 10.458 4.064 5.169 1.00 95.88 604 ALA A N 1
ATOM 4675 C CA . ALA A 1 604 ? 9.252 3.266 5.432 1.00 95.88 604 ALA A CA 1
ATOM 4676 C C . ALA A 1 604 ? 8.758 2.500 4.211 1.00 95.88 604 ALA A C 1
ATOM 4678 O O . ALA A 1 604 ? 8.462 1.317 4.298 1.00 95.88 604 ALA A O 1
ATOM 4679 N N . LEU A 1 605 ? 8.707 3.151 3.051 1.00 95.81 605 LEU A N 1
ATOM 4680 C CA . LEU A 1 605 ? 8.274 2.479 1.827 1.00 95.81 605 LEU A CA 1
ATOM 4681 C C . LEU A 1 605 ? 9.275 1.431 1.330 1.00 95.81 605 LEU A C 1
ATOM 4683 O O . LEU A 1 605 ? 8.857 0.467 0.695 1.00 95.81 605 LEU A O 1
ATOM 4687 N N . ARG A 1 606 ? 10.570 1.616 1.608 1.00 93.69 606 ARG A N 1
ATOM 4688 C CA . ARG A 1 606 ? 11.603 0.634 1.275 1.00 93.69 606 ARG A CA 1
ATOM 4689 C C . ARG A 1 606 ? 11.519 -0.581 2.197 1.00 93.69 606 ARG A C 1
ATOM 4691 O O . ARG A 1 606 ? 11.483 -1.683 1.675 1.00 93.69 606 ARG A O 1
ATOM 4698 N N . GLU A 1 607 ? 11.430 -0.382 3.511 1.00 94.62 607 GLU A N 1
ATOM 4699 C CA . GLU A 1 607 ? 11.290 -1.483 4.481 1.00 94.62 607 GLU A CA 1
ATOM 4700 C C . GLU A 1 607 ? 10.008 -2.289 4.228 1.00 94.62 607 GLU A C 1
ATOM 4702 O O . GLU A 1 607 ? 10.032 -3.514 4.205 1.00 94.62 607 GLU A O 1
ATOM 4707 N N . ILE A 1 608 ? 8.905 -1.610 3.886 1.00 95.75 608 ILE A N 1
ATOM 4708 C CA . ILE A 1 608 ? 7.676 -2.281 3.446 1.00 95.75 608 ILE A CA 1
ATOM 4709 C C . ILE A 1 608 ? 7.911 -3.143 2.203 1.00 95.75 608 ILE A C 1
ATOM 4711 O O . ILE A 1 608 ? 7.434 -4.272 2.155 1.00 95.75 608 ILE A O 1
ATOM 4715 N N . ALA A 1 609 ? 8.603 -2.625 1.186 1.00 93.19 609 ALA A N 1
ATOM 4716 C CA . ALA A 1 609 ? 8.879 -3.394 -0.024 1.00 93.19 609 ALA A CA 1
ATOM 4717 C C . ALA A 1 609 ? 9.775 -4.613 0.259 1.00 93.19 609 ALA A C 1
ATOM 4719 O O . ALA A 1 609 ? 9.529 -5.674 -0.306 1.00 93.19 609 ALA A O 1
ATOM 4720 N N . LEU A 1 610 ? 10.756 -4.475 1.155 1.00 92.38 610 LEU A N 1
ATOM 4721 C CA . LEU A 1 610 ? 11.632 -5.572 1.571 1.00 92.38 610 LEU A CA 1
ATOM 4722 C C . LEU A 1 610 ? 10.847 -6.679 2.280 1.00 92.38 610 LEU A C 1
ATOM 4724 O O . LEU A 1 610 ? 10.905 -7.823 1.845 1.00 92.38 610 LEU A O 1
ATOM 4728 N N . ASP A 1 611 ? 10.031 -6.350 3.285 1.00 95.19 611 ASP A N 1
ATOM 4729 C CA . ASP A 1 611 ? 9.209 -7.350 3.984 1.00 95.19 611 ASP A CA 1
ATOM 4730 C C . ASP A 1 611 ? 8.235 -8.068 3.021 1.00 95.19 611 ASP A C 1
ATOM 4732 O O . ASP A 1 611 ? 7.967 -9.259 3.176 1.00 95.19 611 ASP A O 1
ATOM 4736 N N . VAL A 1 612 ? 7.724 -7.373 1.994 1.00 92.38 612 VAL A N 1
ATOM 4737 C CA . VAL A 1 612 ? 6.904 -7.984 0.927 1.00 92.38 612 VAL A CA 1
ATOM 4738 C C . VAL A 1 612 ? 7.721 -8.982 0.102 1.00 92.38 612 VAL A C 1
ATOM 4740 O O . VAL A 1 612 ? 7.251 -10.089 -0.153 1.00 92.38 612 VAL A O 1
ATOM 4743 N N . GLU A 1 613 ? 8.933 -8.612 -0.320 1.00 92.44 613 GLU A N 1
ATOM 4744 C CA . GLU A 1 613 ? 9.843 -9.496 -1.065 1.00 92.44 613 GLU A CA 1
ATOM 4745 C C . GLU A 1 613 ? 10.275 -10.715 -0.236 1.00 92.44 613 GLU A C 1
ATOM 4747 O O . GLU A 1 613 ? 10.454 -11.806 -0.778 1.00 92.44 613 GLU A O 1
ATOM 4752 N N . GLU A 1 614 ? 10.387 -10.549 1.080 1.00 92.88 614 GLU A N 1
ATOM 4753 C CA . GLU A 1 614 ? 10.728 -11.601 2.035 1.00 92.88 614 GLU A CA 1
ATOM 4754 C C . GLU A 1 614 ? 9.571 -12.567 2.353 1.00 92.88 614 GLU A C 1
ATOM 4756 O O . GLU A 1 614 ? 9.791 -13.595 3.000 1.00 92.88 614 GLU A O 1
ATOM 4761 N N . GLY A 1 615 ? 8.354 -12.280 1.879 1.00 89.69 615 GLY A N 1
ATOM 4762 C CA . GLY A 1 615 ? 7.198 -13.168 2.009 1.00 89.69 615 GLY A CA 1
ATOM 4763 C C . GLY A 1 615 ? 6.202 -12.783 3.102 1.00 89.69 615 GLY A C 1
ATOM 4764 O O . GLY A 1 615 ? 5.531 -13.663 3.639 1.00 89.69 615 GLY A O 1
ATOM 4765 N N . ALA A 1 616 ? 6.091 -11.498 3.452 1.00 94.44 616 ALA A N 1
ATOM 4766 C CA . ALA A 1 616 ? 4.970 -11.016 4.253 1.00 94.44 616 ALA A CA 1
ATOM 4767 C C . ALA A 1 616 ? 3.658 -11.118 3.458 1.00 94.44 616 ALA A C 1
ATOM 4769 O O . ALA A 1 616 ? 3.606 -10.763 2.282 1.00 94.44 616 ALA A O 1
ATOM 4770 N N . ASP A 1 617 ? 2.579 -11.524 4.124 1.00 96.31 617 ASP A N 1
ATOM 4771 C CA . ASP A 1 617 ? 1.234 -11.601 3.538 1.00 96.31 617 ASP A CA 1
ATOM 4772 C C . ASP A 1 617 ? 0.419 -10.334 3.819 1.00 96.31 617 ASP A C 1
ATOM 4774 O O . ASP A 1 617 ? -0.476 -9.957 3.059 1.00 96.31 617 ASP A O 1
ATOM 4778 N N . ILE A 1 618 ? 0.729 -9.666 4.933 1.00 97.75 618 ILE A N 1
ATOM 4779 C CA . ILE A 1 618 ? 0.104 -8.423 5.382 1.00 97.75 618 ILE A CA 1
ATOM 4780 C C . ILE A 1 618 ? 1.207 -7.509 5.907 1.00 97.75 618 ILE A C 1
ATOM 4782 O O . ILE A 1 618 ? 2.052 -7.926 6.696 1.00 97.75 618 ILE A O 1
ATOM 4786 N N . ILE A 1 619 ? 1.170 -6.239 5.516 1.00 97.38 619 ILE A N 1
ATOM 4787 C CA . ILE A 1 619 ? 2.109 -5.229 6.015 1.00 97.38 619 ILE A CA 1
ATOM 4788 C C . ILE A 1 619 ? 1.439 -4.375 7.084 1.00 97.38 619 ILE A C 1
ATOM 4790 O O . ILE A 1 619 ? 0.292 -3.967 6.918 1.00 97.38 619 ILE A O 1
ATOM 4794 N N . MET A 1 620 ? 2.139 -4.069 8.172 1.00 98.06 620 MET A N 1
ATOM 4795 C CA . MET A 1 620 ? 1.630 -3.229 9.252 1.00 98.06 620 MET A CA 1
ATOM 4796 C C . MET A 1 620 ? 2.451 -1.952 9.422 1.00 98.06 620 MET A C 1
ATOM 4798 O O . MET A 1 620 ? 3.674 -1.991 9.548 1.00 98.06 620 MET A O 1
ATOM 4802 N N . VAL A 1 621 ? 1.749 -0.818 9.506 1.00 97.94 621 VAL A N 1
ATOM 4803 C CA . VAL A 1 621 ? 2.326 0.472 9.910 1.00 97.94 621 VAL A CA 1
ATOM 4804 C C . VAL A 1 621 ? 2.009 0.748 11.379 1.00 97.94 621 VAL A C 1
ATOM 4806 O O . VAL A 1 621 ? 0.856 0.628 11.816 1.00 97.94 621 VAL A O 1
ATOM 4809 N N . LYS A 1 622 ? 3.034 1.125 12.148 1.00 95.75 622 LYS A N 1
ATOM 4810 C CA . LYS A 1 622 ? 2.928 1.402 13.582 1.00 95.75 622 LYS A CA 1
ATOM 4811 C C . LYS A 1 622 ? 3.920 2.500 14.009 1.00 95.75 622 LYS A C 1
ATOM 4813 O O . LYS A 1 622 ? 5.113 2.369 13.728 1.00 95.75 622 LYS A O 1
ATOM 4818 N N . PRO A 1 623 ? 3.497 3.535 14.763 1.00 97.50 623 PRO A N 1
ATOM 4819 C CA . PRO A 1 623 ? 2.125 3.904 15.155 1.00 97.50 623 PRO A CA 1
ATOM 4820 C C . PRO A 1 623 ? 1.212 4.270 13.975 1.00 97.50 623 PRO A C 1
ATOM 4822 O O . PRO A 1 623 ? 1.706 4.506 12.878 1.00 97.50 623 PRO A O 1
ATOM 4825 N N . ALA A 1 624 ? -0.104 4.345 14.187 1.00 97.75 624 ALA A N 1
ATOM 4826 C CA . ALA A 1 624 ? -1.048 4.621 13.099 1.00 97.75 624 ALA A CA 1
ATOM 4827 C C . ALA A 1 624 ? -1.311 6.122 12.895 1.00 97.75 624 ALA A C 1
ATOM 4829 O O . ALA A 1 624 ? -1.023 6.659 11.827 1.00 97.75 624 ALA A O 1
ATOM 4830 N N . LEU A 1 625 ? -1.845 6.820 13.901 1.00 96.19 625 LEU A N 1
ATOM 4831 C CA . LEU A 1 625 ? -2.329 8.201 13.778 1.00 96.19 625 LEU A CA 1
ATOM 4832 C C . LEU A 1 625 ? -1.252 9.213 13.338 1.00 96.19 625 LEU A C 1
ATOM 4834 O O . LEU A 1 625 ? -1.562 10.050 12.490 1.00 96.19 625 LEU A O 1
ATOM 4838 N N . PRO A 1 626 ? 0.005 9.162 13.826 1.00 96.88 626 PRO A N 1
ATOM 4839 C CA . PRO A 1 626 ? 1.053 10.069 13.355 1.00 96.88 626 PRO A CA 1
ATOM 4840 C C . PRO A 1 626 ? 1.553 9.759 11.933 1.00 96.88 626 PRO A C 1
ATOM 4842 O O . PRO A 1 626 ? 2.244 10.591 11.358 1.00 96.88 626 PRO A O 1
ATOM 4845 N N . TYR A 1 627 ? 1.208 8.592 11.373 1.00 98.00 627 TYR A N 1
ATOM 4846 C CA . TYR A 1 627 ? 1.759 8.064 10.118 1.00 98.00 627 TYR A CA 1
ATOM 4847 C C . TYR A 1 627 ? 0.660 7.651 9.122 1.00 98.00 627 TYR A C 1
ATOM 4849 O O . TYR A 1 627 ? 0.827 6.729 8.318 1.00 98.00 627 TYR A O 1
ATOM 4857 N N . LEU A 1 628 ? -0.485 8.346 9.144 1.00 98.38 628 LEU A N 1
ATOM 4858 C CA . LEU A 1 628 ? -1.573 8.144 8.176 1.00 98.38 628 LEU A CA 1
ATOM 4859 C C . LEU A 1 628 ? -1.111 8.369 6.726 1.00 98.38 628 LEU A C 1
ATOM 4861 O O . LEU A 1 628 ? -1.626 7.738 5.805 1.00 98.38 628 LEU A O 1
ATOM 4865 N N . ASP A 1 629 ? -0.133 9.248 6.511 1.00 97.88 629 ASP A N 1
ATOM 4866 C CA . ASP A 1 629 ? 0.479 9.488 5.205 1.00 97.88 629 ASP A CA 1
ATOM 4867 C C . ASP A 1 629 ? 1.299 8.282 4.716 1.00 97.88 629 ASP A C 1
ATOM 4869 O O . ASP A 1 629 ? 1.296 7.987 3.518 1.00 97.88 629 ASP A O 1
ATOM 4873 N N . ILE A 1 630 ? 1.945 7.553 5.631 1.00 98.12 630 ILE A N 1
ATOM 4874 C CA . ILE A 1 630 ? 2.660 6.305 5.340 1.00 98.12 630 ILE A CA 1
ATOM 4875 C C . ILE A 1 630 ? 1.667 5.197 4.997 1.00 98.12 630 ILE A C 1
ATOM 4877 O O . ILE A 1 630 ? 1.856 4.524 3.987 1.00 98.12 630 ILE A O 1
ATOM 4881 N N . ILE A 1 631 ? 0.573 5.061 5.756 1.00 98.44 631 ILE A N 1
ATOM 4882 C CA . ILE A 1 631 ? -0.507 4.102 5.457 1.00 98.44 631 ILE A CA 1
ATOM 4883 C C . ILE A 1 631 ? -1.093 4.376 4.063 1.00 98.44 631 ILE A C 1
ATOM 4885 O O . ILE A 1 631 ? -1.205 3.461 3.247 1.00 98.44 631 ILE A O 1
ATOM 4889 N N . ALA A 1 632 ? -1.387 5.641 3.747 1.00 97.88 632 ALA A N 1
ATOM 4890 C CA . ALA A 1 632 ? -1.891 6.040 2.433 1.00 97.88 632 ALA A CA 1
ATOM 4891 C C . ALA A 1 632 ? -0.885 5.784 1.307 1.00 97.88 632 ALA A C 1
ATOM 4893 O O . ALA A 1 632 ? -1.258 5.340 0.218 1.00 97.88 632 ALA A O 1
ATOM 4894 N N . ALA A 1 633 ? 0.401 6.031 1.559 1.00 96.00 633 ALA A N 1
ATOM 4895 C CA . ALA A 1 633 ? 1.456 5.759 0.595 1.00 96.00 633 ALA A CA 1
ATOM 4896 C C . ALA A 1 633 ? 1.645 4.253 0.353 1.00 96.00 633 ALA A C 1
ATOM 4898 O O . ALA A 1 633 ? 1.793 3.858 -0.804 1.00 96.00 633 ALA A O 1
ATOM 4899 N N . ALA A 1 634 ? 1.594 3.438 1.409 1.00 93.94 634 ALA A N 1
ATOM 4900 C CA . ALA A 1 634 ? 1.647 1.984 1.331 1.00 93.94 634 ALA A CA 1
ATOM 4901 C C . ALA A 1 634 ? 0.448 1.448 0.542 1.00 93.94 634 ALA A C 1
ATOM 4903 O O . ALA A 1 634 ? 0.633 0.742 -0.444 1.00 93.94 634 ALA A O 1
ATOM 4904 N N . ARG A 1 635 ? -0.777 1.882 0.869 1.00 93.44 635 ARG A N 1
ATOM 4905 C CA . ARG A 1 635 ? -1.992 1.479 0.144 1.00 93.44 635 ARG A CA 1
ATOM 4906 C C . ARG A 1 635 ? -1.957 1.842 -1.343 1.00 93.44 635 ARG A C 1
ATOM 4908 O O . ARG A 1 635 ? -2.530 1.130 -2.161 1.00 93.44 635 ARG A O 1
ATOM 4915 N N . ALA A 1 636 ? -1.317 2.953 -1.704 1.00 91.69 636 ALA A N 1
ATOM 4916 C CA . ALA A 1 636 ? -1.211 3.390 -3.094 1.00 91.69 636 ALA A CA 1
ATOM 4917 C C . ALA A 1 636 ? -0.197 2.585 -3.928 1.00 91.69 636 ALA A C 1
ATOM 4919 O O . ALA A 1 636 ? -0.259 2.642 -5.158 1.00 91.69 636 ALA A O 1
ATOM 4920 N N . GLN A 1 637 ? 0.751 1.898 -3.284 1.00 86.94 637 GLN A N 1
ATOM 4921 C CA . GLN A 1 637 ? 1.878 1.225 -3.945 1.00 86.94 637 GLN A CA 1
ATOM 4922 C C . GLN A 1 637 ? 1.837 -0.297 -3.807 1.00 86.94 637 GLN A C 1
ATOM 4924 O O . GLN A 1 637 ? 2.329 -0.992 -4.692 1.00 86.94 637 GLN A O 1
ATOM 4929 N N . MET A 1 638 ? 1.239 -0.804 -2.731 1.00 81.88 638 MET A N 1
ATOM 4930 C CA . MET A 1 638 ? 1.243 -2.217 -2.375 1.00 81.88 638 MET A CA 1
ATOM 4931 C C . MET A 1 638 ? -0.095 -2.871 -2.716 1.00 81.88 638 MET A C 1
ATOM 4933 O O . MET A 1 638 ? -1.159 -2.266 -2.580 1.00 81.88 638 MET A O 1
ATOM 4937 N N . LEU A 1 639 ? -0.031 -4.127 -3.157 1.00 85.12 639 LEU A N 1
ATOM 4938 C CA . LEU A 1 639 ? -1.214 -4.944 -3.448 1.00 85.12 639 LEU A CA 1
ATOM 4939 C C . LEU A 1 639 ? -1.677 -5.759 -2.234 1.00 85.12 639 LEU A C 1
ATOM 4941 O O . LEU A 1 639 ? -2.842 -6.154 -2.182 1.00 85.12 639 LEU A O 1
ATOM 4945 N N . LEU A 1 640 ? -0.784 -5.986 -1.265 1.00 85.94 640 LEU A N 1
ATOM 4946 C CA . LEU A 1 640 ? -1.103 -6.707 -0.037 1.00 85.94 640 LEU A CA 1
ATOM 4947 C C . LEU A 1 640 ? -2.067 -5.911 0.858 1.00 85.94 640 LEU A C 1
ATOM 4949 O O . LEU A 1 640 ? -2.095 -4.673 0.804 1.00 85.94 640 LEU A O 1
ATOM 4953 N N . PRO A 1 641 ? -2.848 -6.596 1.712 1.00 93.81 641 PRO A N 1
ATOM 4954 C CA . PRO A 1 641 ? -3.599 -5.943 2.771 1.00 93.81 641 PRO A CA 1
ATOM 4955 C C . PRO A 1 641 ? -2.689 -5.098 3.670 1.00 93.81 641 PRO A C 1
ATOM 4957 O O . PRO A 1 641 ? -1.580 -5.501 4.023 1.00 93.81 641 PRO A O 1
ATOM 4960 N N . VAL A 1 642 ? -3.188 -3.928 4.067 1.00 97.75 642 VAL A N 1
ATOM 4961 C CA . VAL A 1 642 ? -2.482 -3.017 4.975 1.00 97.75 642 VAL A CA 1
ATOM 4962 C C . VAL A 1 642 ? -3.125 -3.094 6.352 1.00 97.75 642 VAL A C 1
ATOM 4964 O O . VAL A 1 642 ? -4.300 -2.774 6.511 1.00 97.75 642 VAL A O 1
ATOM 4967 N N . ALA A 1 643 ? -2.369 -3.496 7.360 1.00 98.44 643 ALA A N 1
ATOM 4968 C CA . ALA A 1 643 ? -2.731 -3.339 8.755 1.00 98.44 643 ALA A CA 1
ATOM 4969 C C . ALA A 1 643 ? -2.186 -2.013 9.309 1.00 98.44 643 ALA A C 1
ATOM 4971 O O . ALA A 1 643 ? -1.159 -1.490 8.871 1.00 98.44 643 ALA A O 1
ATOM 4972 N N . ALA A 1 644 ? -2.865 -1.464 10.305 1.00 98.44 644 ALA A N 1
ATOM 4973 C CA . ALA A 1 644 ? -2.385 -0.314 11.055 1.00 98.44 644 ALA A CA 1
ATOM 4974 C C . ALA A 1 644 ? -2.639 -0.529 12.543 1.00 98.44 644 ALA A C 1
ATOM 4976 O O . ALA A 1 644 ? -3.706 -1.010 12.928 1.00 98.44 644 ALA A O 1
ATOM 4977 N N . TYR A 1 645 ? -1.675 -0.162 13.382 1.00 98.50 645 TYR A N 1
ATOM 4978 C CA . TYR A 1 645 ? -1.812 -0.304 14.828 1.00 98.50 645 TYR A CA 1
ATOM 4979 C C . TYR A 1 645 ? -1.922 1.065 15.489 1.00 98.50 645 TYR A C 1
ATOM 4981 O O . TYR A 1 645 ? -0.932 1.786 15.601 1.00 98.50 645 TYR A O 1
ATOM 4989 N N . GLN A 1 646 ? -3.128 1.389 15.962 1.00 98.25 646 GLN A N 1
ATOM 4990 C CA . GLN A 1 646 ? -3.353 2.485 16.899 1.00 98.25 646 GLN A CA 1
ATOM 4991 C C . GLN A 1 646 ? -2.818 2.078 18.277 1.00 98.25 646 GLN A C 1
ATOM 4993 O O . GLN A 1 646 ? -3.435 1.298 19.010 1.00 98.25 646 GLN A O 1
ATOM 4998 N N . VAL A 1 647 ? -1.621 2.553 18.598 1.00 97.69 647 VAL A N 1
ATOM 4999 C CA . VAL A 1 647 ? -0.850 2.033 19.728 1.00 97.69 647 VAL A CA 1
ATOM 5000 C C . VAL A 1 647 ? -1.316 2.587 21.062 1.00 97.69 647 VAL A C 1
ATOM 5002 O O . VAL A 1 647 ? -2.146 3.488 21.153 1.00 97.69 647 VAL A O 1
ATOM 5005 N N . SER A 1 648 ? -0.744 2.044 22.131 1.00 97.25 648 SER A N 1
ATOM 5006 C CA . SER A 1 648 ? -1.154 2.332 23.499 1.00 97.25 648 SER A CA 1
ATOM 5007 C C . SER A 1 648 ? -1.060 3.813 23.874 1.00 97.25 648 SER A C 1
ATOM 5009 O O . SER A 1 648 ? -1.959 4.317 24.530 1.00 97.25 648 SER A O 1
ATOM 5011 N N . GLY A 1 649 ? -0.050 4.552 23.409 1.00 96.94 649 GLY A N 1
ATOM 5012 C CA . GLY A 1 649 ? 0.034 6.002 23.605 1.00 96.94 649 GLY A CA 1
ATOM 5013 C C . GLY A 1 649 ? -1.071 6.780 22.897 1.00 96.94 649 GLY A C 1
ATOM 5014 O O . GLY A 1 649 ? -1.578 7.745 23.459 1.00 96.94 649 GLY A O 1
ATOM 5015 N N . GLU A 1 650 ? -1.483 6.353 21.701 1.00 97.88 650 GLU A N 1
ATOM 5016 C CA . GLU A 1 650 ? -2.604 6.967 20.975 1.00 97.88 650 GLU A CA 1
ATOM 5017 C C . GLU A 1 650 ? -3.927 6.723 21.722 1.00 97.88 650 GLU A C 1
ATOM 5019 O O . GLU A 1 650 ? -4.720 7.648 21.905 1.00 97.88 650 GLU A O 1
ATOM 5024 N N . TYR A 1 651 ? -4.126 5.499 22.225 1.00 98.19 651 TYR A N 1
ATOM 5025 C CA . TYR A 1 651 ? -5.262 5.130 23.074 1.00 98.19 651 TYR A CA 1
ATOM 5026 C C . TYR A 1 651 ? -5.305 5.950 24.370 1.00 98.19 651 TYR A C 1
ATOM 5028 O O . TYR A 1 651 ? -6.305 6.610 24.668 1.00 98.19 651 TYR A O 1
ATOM 5036 N N . SER A 1 652 ? -4.204 5.952 25.124 1.00 97.69 652 SER A N 1
ATOM 5037 C CA . SER A 1 652 ? -4.116 6.627 26.418 1.00 97.69 652 SER A CA 1
ATOM 5038 C C . SER A 1 652 ? -4.233 8.141 26.288 1.00 97.69 652 SER A C 1
ATOM 5040 O O . SER A 1 652 ? -4.806 8.773 27.169 1.00 97.69 652 SER A O 1
ATOM 5042 N N . MET A 1 653 ? -3.765 8.728 25.182 1.00 96.69 653 MET A N 1
ATOM 5043 C CA . MET A 1 653 ? -3.954 10.151 24.889 1.00 96.69 653 MET A CA 1
ATOM 5044 C C . MET A 1 653 ? -5.443 10.513 24.789 1.00 96.69 653 MET A C 1
ATOM 5046 O O . MET A 1 653 ? -5.870 11.499 25.391 1.00 96.69 653 MET A O 1
ATOM 5050 N N . ILE A 1 654 ? -6.245 9.705 24.084 1.00 97.75 654 ILE A N 1
ATOM 5051 C CA . ILE A 1 654 ? -7.695 9.928 23.961 1.00 97.75 654 ILE A CA 1
ATOM 5052 C C . ILE A 1 654 ? -8.390 9.705 25.311 1.00 97.75 654 ILE A C 1
ATOM 5054 O O . ILE A 1 654 ? -9.158 10.568 25.738 1.00 97.75 654 ILE A O 1
ATOM 5058 N N . LYS A 1 655 ? -8.084 8.607 26.021 1.00 97.38 655 LYS A N 1
ATOM 5059 C CA . LYS A 1 655 ? -8.646 8.332 27.359 1.00 97.38 655 LYS A CA 1
ATOM 5060 C C . LYS A 1 655 ? -8.325 9.450 28.357 1.00 97.38 655 LYS A C 1
ATOM 5062 O O . LYS A 1 655 ? -9.204 9.889 29.091 1.00 97.38 655 LYS A O 1
ATOM 5067 N N . ALA A 1 656 ? -7.087 9.945 28.376 1.00 96.62 656 ALA A N 1
ATOM 5068 C CA . ALA A 1 656 ? -6.672 11.016 29.280 1.00 96.62 656 ALA A CA 1
ATOM 5069 C C . ALA A 1 656 ? -7.398 12.336 28.982 1.00 96.62 656 ALA A C 1
ATOM 5071 O O . ALA A 1 656 ? -7.909 12.972 29.903 1.00 96.62 656 ALA A O 1
ATOM 5072 N N . ALA A 1 657 ? -7.495 12.728 27.707 1.00 97.38 657 ALA A N 1
ATOM 5073 C CA . ALA A 1 657 ? -8.210 13.939 27.305 1.00 97.38 657 ALA A CA 1
ATOM 5074 C C . ALA A 1 657 ? -9.719 13.855 27.606 1.00 97.38 657 ALA A C 1
ATOM 5076 O O . ALA A 1 657 ? -10.314 14.843 28.038 1.00 97.38 657 ALA A O 1
ATOM 5077 N N . ALA A 1 658 ? -10.328 12.677 27.436 1.00 96.94 658 ALA A N 1
ATOM 5078 C CA . ALA A 1 658 ? -11.718 12.430 27.810 1.00 96.94 658 ALA A CA 1
ATOM 5079 C C . ALA A 1 658 ? -11.938 12.506 29.328 1.00 96.94 658 ALA A C 1
ATOM 5081 O O . ALA A 1 658 ? -12.835 13.213 29.783 1.00 96.94 658 ALA A O 1
ATOM 5082 N N . ASN A 1 659 ? -11.080 11.854 30.121 1.00 95.50 659 ASN A N 1
ATOM 5083 C CA . ASN A 1 659 ? -11.140 11.898 31.586 1.00 95.50 659 ASN A CA 1
ATOM 5084 C C . ASN A 1 659 ? -10.949 13.319 32.140 1.00 95.50 659 ASN A C 1
ATOM 5086 O O . ASN A 1 659 ? -11.511 13.659 33.178 1.00 95.50 659 ASN A O 1
ATOM 5090 N N . ALA A 1 660 ? -10.184 14.160 31.440 1.00 97.06 660 ALA A N 1
ATOM 5091 C CA . ALA A 1 660 ? -10.022 15.576 31.763 1.00 97.06 660 ALA A CA 1
ATOM 5092 C C . ALA A 1 660 ? -11.196 16.462 31.287 1.00 97.06 660 ALA A C 1
ATOM 5094 O O . ALA A 1 660 ? -11.210 17.661 31.567 1.00 97.06 660 ALA A O 1
ATOM 5095 N N . GLY A 1 661 ? -12.172 15.900 30.564 1.00 95.88 661 GLY A N 1
ATOM 5096 C CA . GLY A 1 661 ? -13.334 16.613 30.029 1.00 95.88 661 GLY A CA 1
ATOM 5097 C C . GLY A 1 661 ? -13.040 17.488 28.806 1.00 95.88 661 GLY A C 1
ATOM 5098 O O . GLY A 1 661 ? -13.828 18.378 28.493 1.00 95.88 661 GLY A O 1
ATOM 5099 N N . TRP A 1 662 ? -11.911 17.282 28.121 1.00 97.06 662 TRP A N 1
ATOM 5100 C CA . TRP A 1 662 ? -11.497 18.111 26.979 1.00 97.06 662 TRP A CA 1
ATOM 5101 C C . TRP A 1 662 ? -12.145 17.689 25.660 1.00 97.06 662 TRP A C 1
ATOM 5103 O O . TRP A 1 662 ? -12.273 18.505 24.748 1.00 97.06 662 TRP A O 1
ATOM 5113 N N . LEU A 1 663 ? -12.542 16.421 25.546 1.00 96.62 663 LEU A N 1
ATOM 5114 C CA . LEU A 1 663 ? -13.206 15.875 24.368 1.00 96.62 663 LEU A CA 1
ATOM 5115 C C . LEU A 1 663 ? -14.195 14.766 24.736 1.00 96.62 663 LEU A C 1
ATOM 5117 O O . LEU A 1 663 ? -14.141 14.194 25.822 1.00 96.62 663 LEU A O 1
ATOM 5121 N N . ASP A 1 664 ? -15.092 14.462 23.800 1.00 97.38 664 ASP A N 1
ATOM 5122 C CA . ASP A 1 664 ? -15.972 13.297 23.871 1.00 97.38 664 ASP A CA 1
ATOM 5123 C C . ASP A 1 664 ? -15.205 12.047 23.422 1.00 97.38 664 ASP A C 1
ATOM 5125 O O . ASP A 1 664 ? -14.754 11.967 22.275 1.00 97.38 664 ASP A O 1
ATOM 5129 N N . GLU A 1 665 ? -15.052 11.081 24.330 1.00 96.94 665 GLU A N 1
ATOM 5130 C CA . GLU A 1 665 ? -14.250 9.878 24.097 1.00 96.94 665 GLU A CA 1
ATOM 5131 C C . GLU A 1 665 ? -14.743 9.071 22.895 1.00 96.94 665 GLU A C 1
ATOM 5133 O O . GLU A 1 665 ? -13.961 8.720 22.013 1.00 96.94 665 GLU A O 1
ATOM 5138 N N . SER A 1 666 ? -16.052 8.804 22.843 1.00 96.81 666 SER A N 1
ATOM 5139 C CA . SER A 1 666 ? -16.659 7.945 21.826 1.00 96.81 666 SER A CA 1
ATOM 5140 C C . SER A 1 666 ? -16.496 8.545 20.433 1.00 96.81 666 SER A C 1
ATOM 5142 O O . SER A 1 666 ? -16.142 7.846 19.483 1.00 96.81 666 SER A O 1
ATOM 5144 N N . ARG A 1 667 ? -16.702 9.858 20.299 1.00 95.75 667 ARG A N 1
ATOM 5145 C CA . ARG A 1 667 ? -16.536 10.574 19.032 1.00 95.75 667 ARG A CA 1
ATOM 5146 C C . ARG A 1 667 ? -15.073 10.635 18.606 1.00 95.75 667 ARG A C 1
ATOM 5148 O O . ARG A 1 667 ? -14.791 10.329 17.450 1.00 95.75 667 ARG A O 1
ATOM 5155 N N . ALA A 1 668 ? -14.159 10.976 19.516 1.00 97.50 668 ALA A N 1
ATOM 5156 C CA . ALA A 1 668 ? -12.730 11.055 19.207 1.00 97.50 668 ALA A CA 1
ATOM 5157 C C . ALA A 1 668 ? -12.147 9.685 18.823 1.00 97.50 668 ALA A C 1
ATOM 5159 O O . ALA A 1 668 ? -11.407 9.578 17.844 1.00 97.50 668 ALA A O 1
ATOM 5160 N N . MET A 1 669 ? -12.535 8.627 19.540 1.00 98.00 669 MET A N 1
ATOM 5161 C CA . MET A 1 669 ? -12.206 7.240 19.211 1.00 98.00 669 MET A CA 1
ATOM 5162 C C . MET A 1 669 ? -12.672 6.881 17.795 1.00 98.00 669 MET A C 1
ATOM 5164 O O . MET A 1 669 ? -11.862 6.458 16.970 1.00 98.00 669 MET A O 1
ATOM 5168 N N . MET A 1 670 ? -13.963 7.066 17.493 1.00 97.56 670 MET A N 1
ATOM 5169 C CA . MET A 1 670 ? -14.527 6.692 16.192 1.00 97.56 670 MET A CA 1
ATOM 5170 C C . MET A 1 670 ? -13.921 7.497 15.040 1.00 97.56 670 MET A C 1
ATOM 5172 O O . MET A 1 670 ? -13.682 6.942 13.968 1.00 97.56 670 MET A O 1
ATOM 5176 N N . GLU A 1 671 ? -13.641 8.784 15.248 1.00 96.62 671 GLU A N 1
ATOM 5177 C CA . GLU A 1 671 ? -12.982 9.631 14.254 1.00 96.62 671 GLU A CA 1
ATOM 5178 C C . GLU A 1 671 ? -11.528 9.203 14.010 1.00 96.62 671 GLU A C 1
ATOM 5180 O O . GLU A 1 671 ? -11.100 9.106 12.857 1.00 96.62 671 GLU A O 1
ATOM 5185 N N . SER A 1 672 ? -10.791 8.857 15.071 1.00 98.25 672 SER A N 1
ATOM 5186 C CA . SER A 1 672 ? -9.427 8.334 14.965 1.00 98.25 672 SER A CA 1
ATOM 5187 C C . SER A 1 672 ? -9.391 7.025 14.168 1.00 98.25 672 SER A C 1
ATOM 5189 O O . SER A 1 672 ? -8.666 6.933 13.176 1.00 98.25 672 SER A O 1
ATOM 5191 N N . LEU A 1 673 ? -10.243 6.050 14.499 1.00 98.50 673 LEU A N 1
ATOM 5192 C CA . LEU A 1 673 ? -10.327 4.779 13.766 1.00 98.50 673 LEU A CA 1
ATOM 5193 C C . LEU A 1 673 ? -10.763 4.979 12.309 1.00 98.50 673 LEU A C 1
ATOM 5195 O O . LEU A 1 673 ? -10.227 4.345 11.399 1.00 98.50 673 LEU A O 1
ATOM 5199 N N . LEU A 1 674 ? -11.696 5.904 12.062 1.00 97.50 674 LEU A N 1
ATOM 5200 C CA . LEU A 1 674 ? -12.143 6.229 10.712 1.00 97.50 674 LEU A CA 1
ATOM 5201 C C . LEU A 1 674 ? -11.013 6.844 9.881 1.00 97.50 674 LEU A C 1
ATOM 5203 O O . LEU A 1 674 ? -10.898 6.538 8.696 1.00 97.50 674 LEU A O 1
ATOM 5207 N N . SER A 1 675 ? -10.170 7.682 10.489 1.00 98.25 675 SER A N 1
ATOM 5208 C CA . SER A 1 675 ? -9.012 8.270 9.810 1.00 98.25 675 SER A CA 1
ATOM 5209 C C . SER A 1 675 ? -8.011 7.202 9.358 1.00 98.25 675 SER A C 1
ATOM 5211 O O . SER A 1 675 ? -7.533 7.267 8.226 1.00 98.25 675 SER A O 1
ATOM 5213 N N . ILE A 1 676 ? -7.790 6.172 10.183 1.00 98.69 676 ILE A N 1
ATOM 5214 C CA . ILE A 1 676 ? -6.923 5.027 9.881 1.00 98.69 676 ILE A CA 1
ATOM 5215 C C . ILE A 1 676 ? -7.508 4.197 8.730 1.00 98.69 676 ILE A C 1
ATOM 5217 O O . ILE A 1 676 ? -6.813 3.910 7.753 1.00 98.69 676 ILE A O 1
ATOM 5221 N N . LYS A 1 677 ? -8.809 3.876 8.789 1.00 97.88 677 LYS A N 1
ATOM 5222 C CA . LYS A 1 677 ? -9.512 3.163 7.708 1.00 97.88 677 LYS A CA 1
ATOM 5223 C C . LYS A 1 677 ? -9.445 3.934 6.390 1.00 97.88 677 LYS A C 1
ATOM 5225 O O . LYS A 1 677 ? -9.127 3.365 5.350 1.00 97.88 677 LYS A O 1
ATOM 5230 N N . ARG A 1 678 ? -9.693 5.247 6.441 1.00 97.25 678 ARG A N 1
ATOM 5231 C CA . ARG A 1 678 ? -9.665 6.145 5.276 1.00 97.25 678 ARG A CA 1
ATOM 5232 C C . ARG A 1 678 ? -8.267 6.276 4.676 1.00 97.25 678 ARG A C 1
ATOM 5234 O O . ARG A 1 678 ? -8.150 6.402 3.463 1.00 97.25 678 ARG A O 1
ATOM 5241 N N . ALA A 1 679 ? -7.218 6.226 5.497 1.00 97.69 679 ALA A N 1
ATOM 5242 C CA . ALA A 1 679 ? -5.843 6.197 5.008 1.00 97.69 679 ALA A CA 1
ATOM 5243 C C . ALA A 1 679 ? -5.528 4.919 4.213 1.00 97.69 679 ALA A C 1
ATOM 5245 O O . ALA A 1 679 ? -4.570 4.909 3.454 1.00 97.69 679 ALA A O 1
ATOM 5246 N N . GLY A 1 680 ? -6.344 3.866 4.321 1.00 96.06 680 GLY A N 1
ATOM 5247 C CA . GLY A 1 680 ? -6.228 2.671 3.488 1.00 96.06 680 GLY A CA 1
ATOM 5248 C C . GLY A 1 680 ? -5.972 1.379 4.252 1.00 96.06 680 GLY A C 1
ATOM 5249 O O . GLY A 1 680 ? -5.740 0.357 3.608 1.00 96.06 680 GLY A O 1
ATOM 5250 N N . ALA A 1 681 ? -6.017 1.402 5.587 1.00 97.75 681 ALA A N 1
ATOM 5251 C CA . ALA A 1 681 ? -5.879 0.194 6.390 1.00 97.75 681 ALA A CA 1
ATOM 5252 C C . ALA A 1 681 ? -7.068 -0.757 6.164 1.00 97.75 681 ALA A C 1
ATOM 5254 O O . ALA A 1 681 ? -8.231 -0.386 6.308 1.00 97.75 681 ALA A O 1
ATOM 5255 N N . ASN A 1 682 ? -6.784 -2.007 5.827 1.00 95.94 682 ASN A N 1
ATOM 5256 C CA . ASN A 1 682 ? -7.751 -3.095 5.795 1.00 95.94 682 ASN A CA 1
ATOM 5257 C C . ASN A 1 682 ? -8.062 -3.597 7.208 1.00 95.94 682 ASN A C 1
ATOM 5259 O O . ASN A 1 682 ? -9.232 -3.806 7.513 1.00 95.94 682 ASN A O 1
ATOM 5263 N N . LEU A 1 683 ? -7.025 -3.730 8.040 1.00 97.81 683 LEU A N 1
ATOM 5264 C CA . LEU A 1 683 ? -7.088 -4.240 9.410 1.00 97.81 683 LEU A CA 1
ATOM 5265 C C . LEU A 1 683 ? -6.578 -3.177 10.387 1.00 97.81 683 LEU A C 1
ATOM 5267 O O . LEU A 1 683 ? -5.582 -2.505 10.118 1.00 97.81 683 LEU A O 1
ATOM 5271 N N . ILE A 1 684 ? -7.246 -3.023 11.525 1.00 98.56 684 ILE A N 1
ATOM 5272 C CA . ILE A 1 684 ? -6.908 -2.018 12.533 1.00 98.56 684 ILE A CA 1
ATOM 5273 C C . ILE A 1 684 ? -6.723 -2.706 13.882 1.00 98.56 684 ILE A C 1
ATOM 5275 O O . ILE A 1 684 ? -7.685 -3.148 14.510 1.00 98.56 684 ILE A O 1
ATOM 5279 N N . LEU A 1 685 ? -5.478 -2.759 14.352 1.00 98.50 685 LEU A N 1
ATOM 5280 C CA . LEU A 1 685 ? -5.176 -3.145 15.725 1.00 98.50 685 LEU A CA 1
ATOM 5281 C C . LEU A 1 685 ? -5.461 -1.948 16.628 1.00 98.50 685 LEU A C 1
ATOM 5283 O O . LEU A 1 685 ? -4.891 -0.870 16.437 1.00 98.50 685 LEU A O 1
ATOM 5287 N N . THR A 1 686 ? -6.347 -2.122 17.605 1.00 98.50 686 THR A N 1
ATOM 5288 C CA . THR A 1 686 ? -6.711 -1.042 18.529 1.00 98.50 686 THR A CA 1
ATOM 5289 C C . THR A 1 686 ? -7.242 -1.568 19.859 1.00 98.50 686 THR A C 1
ATOM 5291 O O . THR A 1 686 ? -8.054 -2.490 19.915 1.00 98.50 686 THR A O 1
ATOM 5294 N N . TYR A 1 687 ? -6.845 -0.913 20.948 1.00 98.38 687 TYR A N 1
ATOM 5295 C CA . TYR A 1 687 ? -7.397 -1.139 22.288 1.00 98.38 687 TYR A CA 1
ATOM 5296 C C . TYR A 1 687 ? -8.844 -0.641 22.437 1.00 98.38 687 TYR A C 1
ATOM 5298 O O . TYR A 1 687 ? -9.533 -1.006 23.383 1.00 98.38 687 TYR A O 1
ATOM 5306 N N . PHE A 1 688 ? -9.339 0.151 21.482 1.00 98.38 688 PHE A N 1
ATOM 5307 C CA . PHE A 1 688 ? -10.734 0.578 21.418 1.00 98.38 688 PHE A CA 1
ATOM 5308 C C . PHE A 1 688 ? -11.656 -0.432 20.716 1.00 98.38 688 PHE A C 1
ATOM 5310 O O . PHE A 1 688 ? -12.846 -0.157 20.583 1.00 98.38 688 PHE A O 1
ATOM 5317 N N . ALA A 1 689 ? -11.161 -1.594 20.261 1.00 98.25 689 ALA A N 1
ATOM 5318 C CA . ALA A 1 689 ? -11.930 -2.496 19.393 1.00 98.25 689 ALA A CA 1
ATOM 5319 C C . ALA A 1 689 ? -13.305 -2.870 19.974 1.00 98.25 689 ALA A C 1
ATOM 5321 O O . ALA A 1 689 ? -14.308 -2.792 19.266 1.00 98.25 689 ALA A O 1
ATOM 5322 N N . LYS A 1 690 ? -13.377 -3.219 21.269 1.00 97.94 690 LYS A N 1
ATOM 5323 C CA . LYS A 1 690 ? -14.647 -3.558 21.936 1.00 97.94 690 LYS A CA 1
ATOM 5324 C C . LYS A 1 690 ? -15.600 -2.365 22.015 1.00 97.94 690 LYS A C 1
ATOM 5326 O O . LYS A 1 690 ? -16.790 -2.522 21.751 1.00 97.94 690 LYS A O 1
ATOM 5331 N N . ASP A 1 691 ? -15.092 -1.187 22.365 1.00 97.81 691 ASP A N 1
ATOM 5332 C CA . ASP A 1 691 ? -15.901 0.028 22.506 1.00 97.81 691 ASP A CA 1
ATOM 5333 C C . ASP A 1 691 ? -16.425 0.503 21.144 1.00 97.81 691 ASP A C 1
ATOM 5335 O O . ASP A 1 691 ? -17.618 0.770 20.994 1.00 97.81 691 ASP A O 1
ATOM 5339 N N . ALA A 1 692 ? -15.575 0.491 20.117 1.00 97.69 692 ALA A N 1
ATOM 5340 C CA . ALA A 1 692 ? -15.963 0.791 18.744 1.00 97.69 692 ALA A CA 1
ATOM 5341 C C . ALA A 1 692 ? -16.986 -0.220 18.202 1.00 97.69 692 ALA A C 1
ATOM 5343 O O . ALA A 1 692 ? -17.997 0.179 17.625 1.00 97.69 692 ALA A O 1
ATOM 5344 N N . ALA A 1 693 ? -16.779 -1.522 18.430 1.00 96.81 693 ALA A N 1
ATOM 5345 C CA . ALA A 1 693 ? -17.710 -2.558 17.987 1.00 96.81 693 ALA A CA 1
ATOM 5346 C C . ALA A 1 693 ? -19.104 -2.412 18.622 1.00 96.81 693 ALA A C 1
ATOM 5348 O O . ALA A 1 693 ? -20.103 -2.650 17.948 1.00 96.81 693 ALA A O 1
ATOM 5349 N N . ARG A 1 694 ? -19.194 -1.977 19.887 1.00 95.38 694 ARG A N 1
ATOM 5350 C CA . ARG A 1 694 ? -20.480 -1.693 20.551 1.00 95.38 694 ARG A CA 1
ATOM 5351 C C . ARG A 1 694 ? -21.220 -0.509 19.927 1.00 95.38 694 ARG A C 1
ATOM 5353 O O . ARG A 1 694 ? -22.439 -0.555 19.855 1.00 95.38 694 ARG A O 1
ATOM 5360 N N . LEU A 1 695 ? -20.505 0.525 19.478 1.00 94.06 695 LEU A N 1
ATOM 5361 C CA . LEU A 1 695 ? -21.106 1.701 18.831 1.00 94.06 695 LEU A CA 1
ATOM 5362 C C . LEU A 1 695 ? -21.506 1.464 17.369 1.00 94.06 695 LEU A C 1
ATOM 5364 O O . LEU A 1 695 ? -22.324 2.206 16.834 1.00 94.06 695 LEU A O 1
ATOM 5368 N N . LEU A 1 696 ? -20.894 0.478 16.710 1.00 88.75 696 LEU A N 1
ATOM 5369 C CA . LEU A 1 696 ? -21.181 0.120 15.317 1.00 88.75 696 LEU A CA 1
ATOM 5370 C C . LEU A 1 696 ? -22.354 -0.858 15.162 1.00 88.75 696 LEU A C 1
ATOM 5372 O O . LEU A 1 696 ? -22.732 -1.152 14.028 1.00 88.75 696 LEU A O 1
ATOM 5376 N N . ARG A 1 697 ? -22.879 -1.387 16.270 1.00 74.75 697 ARG A N 1
ATOM 5377 C CA . ARG A 1 697 ? -23.995 -2.337 16.291 1.00 74.75 697 ARG A CA 1
ATOM 5378 C C . ARG A 1 697 ? -25.361 -1.679 16.310 1.00 74.75 697 ARG A C 1
ATOM 5380 O O . ARG A 1 697 ? -25.489 -0.581 16.894 1.00 74.75 697 ARG A O 1
#

pLDDT: mean 89.46, std 9.22, range [54.12, 98.75]

Sequence (697 aa):
MHIVVVGLSHKTAPVEIREKLAIPESRMGEALSRLCSYQGVREGVLLSTCNRVEVYAVVDEIESGYGRVQDFLADAHLSLSSEQLTPHLYWQEGDRAISHLFRVASSLDSMIVGESQILGQIKEAFEVALTHKATGIILNKVMKKAISVAKRVRTETKISEMAVSVSYAAVELAKKIFSDLSEKTVLLVGAGEMAKLAAKHFIANGVRHVRVTTRNPQHAQELANRFGGTAVAFEDFREDMASADIVLVSTGAAHYLVSEDDVQHSVKQRMNRPMFLIDISVPRNIDPAVRHVDNAFLFDIDDLKTRVERNRGERLNEAEKAEKMVVDEVGTVRQWLQSLEVTPTIVALRARIDEIKRAELDKTLGRLSNLSETDRALVEAMASSIANKLIHNTMRETSLAPQDFIYPLFVVEGRDRKEEIASMPGQFRLSVDLLVKEASEVAALGISAIILFGIPDRKDDRGSSGFDPNGIVQRAVKAVKDQVPGLMVVTDVCIDEYTDHGHCGIVKDGRILNDETLECLRAMARTHALAGADMVAPSDMMDGRVAAIRSELDQAGFPELPIMAYAAKFASCFYAPFRDAAFSSPQFGDRQSYQMDPANRREALREIALDVEEGADIIMVKPALPYLDIIAAARAQMLLPVAAYQVSGEYSMIKAAANAGWLDESRAMMESLLSIKRAGANLILTYFAKDAARLLR

Mean predicted aligned error: 18.37 Å

Foldseek 3Di:
DKKKKKWFFQVQDDQVLLVQQADDPVCLLVLLVVLCVQPFWPAWFWQRDSTMTMIITHGPDDPSNNVSVLVSSQVVGPPDDSVRCVSRMDMDIALRNLLVLLCQLLQVPPPQWQDNVSVVSLVVRVVSRVVSVRHDDQCVVSSVLSSVLSVCLVVVFCRNVLRDDLLNLLVVVVCVQPVAQQPFAEEQEADDPSSLVSLVNSVVRRHDEYEYEYQDQVVQVVSCVVSVYYYDYLVCVLVVLLVGQEYEHEDADPEAPAELVSLLVSCVSNVNAAHEYEFAYVVTHHDPCVVVRRRYHYDYSVNSVVVSVVCVVVSVVSSVVSSVSSSVSSVVSSVVVVVVVCPVVLVVLLVVLVVVLVVVLCVVVVVVVPDDPVRSVVVSVVSVVVSVVVSCVVSDPFDDALQQEEEEAAEEDDPPDWAALPLFGPHTHDHLVVVLVVLVLSVVLVHAAYEYFYAYPAAALLLVLLLPLPHRLLVSLLSNCVRPVRHAYEYEQFSLLRHPQLARARDDPNDGDQVSSLVSSLSNLLSNVVSPHQAYEYDRQRPLNLLSNCVSCVVSVNNPRAYAYQQQFAQDPLCVSVCSVSVRAGPDDGHPVRHHHLVDLPSSLVSQVRSVVSHHQEYEHPAQQSVLVSLLVCQVPDPHAYEYENHSSNSSVLVVCVVVVNDDSLVVVNVSVSSSVVSPHSHYYYNCSSVNSVVND

Secondary structure (DSSP, 8-state):
-EEEEEEEETTTS-HHHHGGG---GGGHHHHHHHHTTSTTEEEEEEEE-SSEEEEEEEESSHHHHHHHHHHHHHHT-TT--HHHHGGG-EEEEHHHHHHHHHHHHTTTTSSSTT-SHHHHHHHHHHHHHHHTT---HHHHHHHHHHHHHHHHHHHHSSTTTT---HHHHHHHHHHHHHS--TTPEEEEEE--HHHHHHHHHHHHTT--EEEEE-SSHHHHHHHHHHHT-EE--TTTHHHHGGG-SEEEEE---SS-SB-HHHHHHHHHHTTT--EEEEE--SS--B-GGGGGSTTEEEEEHHHHHHHHHTTHHHHHHHHHHHHHHHHHHHHHHHHHHHHH-HHHHHHHHHHHHHHHHHHHHHHHHHH-TT--HHHHHHHHHHHHHHHHHHHHHHT-S----GGGEEEEEEEESSSS-EEE-TTSTT-EEEEHHHHHHHHHHHHHTT--EEEEEEE-S--BTT-GGGG-TTSHHHHHHHHHHHH-TTSEEEEEE-STTTBSS--SSEEETTEEEHHHHHHHHHHHHHHHHHHT-SEEEE-S--TTHHHHHHHHHHHTT-TT--BEEEEEEB--GGGHHHHHHHT---SSS-STTTSBPTT-HHHHHHHHHHHHHTT-SEEEEESSGGGHHHHHHHHHH--S-EEEEE-HHHHHHHHHHHHTTSS-HHHHHHHHHHHHHHHT-SEEEETTHHHHHHHT-

Solvent-accessible surface area (backbone atoms only — not comparable to full-atom values): 36186 Å² total; per-residue (Å²): 115,41,43,35,29,44,31,37,32,71,91,50,37,58,68,80,61,49,62,66,61,53,70,54,77,93,49,44,61,61,51,43,54,53,52,49,66,42,86,50,34,74,22,41,36,58,43,66,53,102,55,33,38,37,39,42,34,34,17,63,46,66,73,65,32,52,52,52,54,51,48,48,61,31,72,72,30,100,86,52,55,61,83,75,46,55,85,28,50,50,72,38,48,48,68,56,24,52,38,48,50,30,32,41,34,42,10,70,72,40,99,56,47,23,46,73,63,53,40,53,53,52,48,53,26,48,52,54,21,54,75,60,63,25,47,47,78,64,55,53,51,51,52,54,45,24,55,50,50,23,51,47,41,51,75,78,34,62,38,47,83,64,38,57,47,58,41,49,43,52,48,64,48,48,41,74,76,57,72,62,41,52,91,33,28,38,32,34,43,40,80,35,70,64,47,56,50,24,51,52,48,38,43,78,62,42,32,63,43,38,36,21,22,26,95,47,66,67,61,14,41,53,52,8,60,75,65,67,30,42,57,45,59,63,85,50,46,66,72,53,45,41,74,33,39,31,39,39,38,19,46,89,45,89,48,63,81,41,49,42,67,54,52,51,52,25,29,58,75,41,75,60,46,65,33,40,35,37,34,65,25,81,52,56,33,56,39,75,67,31,64,74,37,85,54,40,47,69,41,42,55,65,61,31,43,56,62,51,55,74,50,49,70,64,49,51,56,33,46,52,54,43,51,50,54,42,54,56,51,41,50,55,52,48,57,53,55,57,69,71,59,54,64,64,59,53,54,53,52,49,54,53,50,51,52,53,50,49,57,53,48,53,59,51,53,68,72,47,84,82,62,51,74,68,55,50,52,52,54,52,51,50,52,50,52,53,51,52,52,54,52,57,62,74,70,54,88,71,84,86,55,36,61,33,27,26,35,65,46,38,38,33,76,71,70,88,41,76,42,76,31,84,64,36,81,96,41,51,38,19,4,49,74,48,42,41,54,52,51,47,52,42,43,74,52,46,31,44,28,37,33,47,43,45,34,64,94,63,59,37,78,74,8,61,52,63,43,35,76,80,15,68,52,25,50,36,38,37,52,32,51,76,75,38,66,88,44,40,40,31,34,64,35,58,34,18,42,21,19,68,51,14,42,50,45,36,71,55,98,92,37,73,38,58,70,71,26,46,54,49,46,25,44,23,50,44,31,36,47,76,31,60,38,60,28,42,26,47,64,44,61,56,86,64,42,48,37,48,36,47,55,41,27,43,75,73,72,39,72,84,56,44,32,41,28,45,32,32,45,44,52,58,77,44,46,56,37,43,28,63,67,41,65,22,59,49,78,65,85,75,62,62,90,59,26,40,64,80,86,42,67,70,55,38,58,48,42,36,52,48,36,48,76,36,60,37,56,25,43,22,35,31,59,24,81,95,35,39,69,56,41,32,52,46,51,75,73,49,89,58,53,30,33,28,28,48,35,46,30,60,50,29,52,48,53,51,39,27,76,71,67,76,48,60,50,70,60,54,51,53,50,52,54,48,51,46,42,64,26,43,32,60,35,36,35,24,85,54,37,69,64,53,23,61,71,72,104

Radius of gyration: 36.3 Å; Cα contacts (8 Å, |Δi|>4): 1262; chains: 1; bounding box: 90×60×101 Å

Nearest PDB structures (foldseek):
  2c1h-assembly1_A  TM=9.896E-01  e=8.522E-38  Prosthecochloris vibrioformis
  5lzl-assembly1_G  TM=9.762E-01  e=1.836E-32  Pyrobaculum calidifontis JCM 11548
  2c19-assembly1_B  TM=9.720E-01  e=2.751E-32  Pseudomonas aeruginosa
  2z1b-assembly2_B  TM=9.416E-01  e=1.762E-27  Mus musculus
  1gpj-assembly1_A-2  TM=7.606E-01  e=8.684E-28  Methanopyrus kandleri